Protein AF-A0AB39V9M6-F1 (afdb_monomer_lite)

Secondary structure (DSSP, 8-state):
--EEEEEEETTEEEEEEEEEEETTEEEEEEEEEPSEEEEEEEEETTT--EEEEE-SS-----SEEEEEEESSS----EEEEPTTEEEEEEEEGGGTEEEEEEEPEEEEEEEGGGGT-S--S-EEEEEGGGTT--BSTTEEEEETTEEEEEEE--SEEEEEEEEETTEEESSSSPEEEEE-TT----PPP-TTSS----B-S-TTS--BSSB--TTSTTTEEE-SSSEEEEEEEEETTS-SEEEEEEESSTT----EEEEPEEEEETTTTEEEEEEEEE-SS--SEEEEEEEEEETTEEEEE-SS-EESS-PPPEEEETTSTTS------GGGGG--EEEE-GGGT----GGG--S--TT-GGGB---TTTSTT-----S---STTPBSS--PPPTT--TTPPPHHHHHHTTS-SS-GGGG------HHHHHHTHHHHHHHT--EEEEPP-EE-SSSS--S-SEEEEE-TTTS-SB--S--TT----TT-TT--EEHHHHHGGGGGT-BHHHHHSPP-SSTTTT--TT---SSGGG-EE-HHHHHHHHHHHHHHHTT-EEEEEE--SB--TT-HHHHHHHHHGGG-TTGGGB-EEE-TT-----TTS-HHHHHHHHHHHHHH-EE-BGGG-TTSBBB-TT-HHHHHHHHHHHHHHHHTTTTS--SSGGG--S-SEEEESSGGG-S-THHHHHHHHHHHHH-TT-EEEE--SS--HHHHTTT-S-SEE--HHHHHHHIIIIITT--SS-GGG----

InterPro domains:
  IPR004185 Glycoside hydrolase, family 13, N-terminal Ig-like domain [cd02857] (210-307)
  IPR006047 Glycosyl hydrolase family 13, catalytic domain [PF00128] (340-508)
  IPR006047 Glycosyl hydrolase family 13, catalytic domain [PF00128] (546-740)
  IPR006047 Glycosyl hydrolase family 13, catalytic domain [SM00642] (339-753)
  IPR013783 Immunoglobulin-like fold [G3DSA:2.60.40.10] (100-182)
  IPR013783 Immunoglobulin-like fold [G3DSA:2.60.40.10] (200-318)
  IPR014756 Immunoglobulin E-set [SSF81296] (119-183)
  IPR014756 Immunoglobulin E-set [SSF81296] (208-334)
  IPR017853 Glycoside hydrolase superfamily [SSF51445] (316-744)
  IPR032640 AMP-activated protein kinase, glycogen-binding domain [PF16561] (119-173)

Structure (mmCIF, N/CA/C/O backbone):
data_AF-A0AB39V9M6-F1
#
_entry.id   AF-A0AB39V9M6-F1
#
loop_
_atom_site.group_PDB
_atom_site.id
_atom_site.type_symbol
_atom_site.label_atom_id
_atom_site.label_alt_id
_atom_site.label_comp_id
_atom_site.label_asym_id
_atom_site.label_entity_id
_atom_site.label_seq_id
_atom_site.pdbx_PDB_ins_code
_atom_site.Cartn_x
_atom_site.Cartn_y
_atom_site.Cartn_z
_atom_site.occupancy
_atom_site.B_iso_or_equiv
_atom_site.auth_seq_id
_atom_site.auth_comp_id
_atom_site.auth_asym_id
_atom_site.auth_atom_id
_atom_site.pdbx_PDB_model_num
ATOM 1 N N . MET A 1 1 ? 18.121 18.570 35.451 1.00 64.69 1 MET A N 1
ATOM 2 C CA . MET A 1 1 ? 18.121 18.403 33.989 1.00 64.69 1 MET A CA 1
ATOM 3 C C . MET A 1 1 ? 16.737 18.000 33.532 1.00 64.69 1 MET A C 1
ATOM 5 O O . MET A 1 1 ? 16.336 16.863 33.752 1.00 64.69 1 MET A O 1
ATOM 9 N N . GLY A 1 2 ? 15.989 18.964 33.001 1.00 87.25 2 GLY A N 1
ATOM 10 C CA . GLY A 1 2 ? 14.674 18.746 32.400 1.00 87.25 2 GLY A CA 1
ATOM 11 C C . GLY A 1 2 ? 14.788 18.672 30.880 1.00 87.25 2 GLY A C 1
ATOM 12 O O . GLY A 1 2 ? 15.606 19.371 30.277 1.00 87.25 2 GLY A O 1
ATOM 13 N N . TYR A 1 3 ? 13.990 17.803 30.269 1.00 94.00 3 TYR A N 1
ATOM 14 C CA . TYR A 1 3 ? 13.854 17.704 28.820 1.00 94.00 3 TYR A CA 1
ATOM 15 C C . TYR A 1 3 ? 12.381 17.810 28.455 1.00 94.00 3 TYR A C 1
ATOM 17 O O . TYR A 1 3 ? 11.517 17.314 29.183 1.00 94.00 3 TYR A O 1
ATOM 25 N N . LYS A 1 4 ? 12.101 18.399 27.297 1.00 95.56 4 LYS A N 1
ATOM 26 C CA . LYS A 1 4 ? 10.764 18.415 26.708 1.00 95.56 4 LYS A CA 1
ATOM 27 C C . LYS A 1 4 ? 10.751 17.703 25.372 1.00 95.56 4 LYS A C 1
ATOM 29 O O . LYS A 1 4 ? 11.744 17.723 24.651 1.00 95.56 4 LYS A O 1
ATOM 34 N N . ILE A 1 5 ? 9.611 17.112 25.049 1.00 95.69 5 ILE A N 1
ATOM 35 C CA . ILE A 1 5 ? 9.318 16.558 23.735 1.00 95.69 5 ILE A CA 1
ATOM 36 C C . ILE A 1 5 ? 8.385 17.506 22.990 1.00 95.69 5 ILE A C 1
ATOM 38 O O . ILE A 1 5 ? 7.329 17.882 23.499 1.00 95.69 5 ILE A O 1
ATOM 42 N N . ILE A 1 6 ? 8.780 17.893 21.785 1.00 95.69 6 ILE A N 1
ATOM 43 C CA . ILE A 1 6 ? 7.954 18.645 20.845 1.00 95.69 6 ILE A CA 1
ATOM 44 C C . ILE A 1 6 ? 7.470 17.646 19.801 1.00 95.69 6 ILE A C 1
ATOM 46 O O . ILE A 1 6 ? 8.264 16.920 19.208 1.00 95.69 6 ILE A O 1
ATOM 50 N N . ILE A 1 7 ? 6.159 17.569 19.621 1.00 94.69 7 ILE A N 1
ATOM 51 C CA . ILE A 1 7 ? 5.501 16.611 18.740 1.00 94.69 7 ILE A CA 1
ATOM 52 C C . ILE A 1 7 ? 4.847 17.387 17.611 1.00 94.69 7 ILE A C 1
ATOM 54 O O . ILE A 1 7 ? 4.087 18.333 17.846 1.00 94.69 7 ILE A O 1
ATOM 58 N N . TYR A 1 8 ? 5.093 16.936 16.392 1.00 90.94 8 TYR A N 1
ATOM 59 C CA . TYR A 1 8 ? 4.475 17.452 15.184 1.00 90.94 8 TYR A CA 1
ATOM 60 C C . TYR A 1 8 ? 3.667 16.342 14.532 1.00 90.94 8 TYR A C 1
ATOM 62 O O . TYR A 1 8 ? 4.090 15.189 14.525 1.00 90.94 8 TYR A O 1
ATOM 70 N N . LYS A 1 9 ? 2.502 16.693 13.994 1.00 87.50 9 LYS A N 1
ATOM 71 C CA . LYS A 1 9 ? 1.600 15.796 13.277 1.00 87.50 9 LYS A CA 1
ATOM 72 C C . LYS A 1 9 ? 1.378 16.347 11.878 1.00 87.50 9 LYS A C 1
ATOM 74 O O . LYS A 1 9 ? 0.990 17.507 11.744 1.00 87.50 9 LYS A O 1
ATOM 79 N N . ASP A 1 10 ? 1.603 15.527 10.857 1.00 77.69 10 ASP A N 1
ATOM 80 C CA . ASP A 1 10 ? 1.360 15.873 9.451 1.00 77.69 10 ASP A CA 1
ATOM 81 C C . ASP A 1 10 ? 1.975 17.246 9.076 1.00 77.69 10 ASP A C 1
ATOM 83 O O . ASP A 1 10 ? 1.316 18.125 8.515 1.00 77.69 10 ASP A O 1
ATOM 87 N N . ASN A 1 11 ? 3.243 17.454 9.458 1.00 76.38 11 ASN A N 1
ATOM 88 C CA . ASN A 1 11 ? 4.012 18.697 9.277 1.00 76.38 11 ASN A CA 1
ATOM 89 C C . ASN A 1 11 ? 3.481 19.947 9.990 1.00 76.38 11 ASN A C 1
ATOM 91 O O . ASN A 1 11 ? 3.845 21.072 9.643 1.00 76.38 11 ASN A O 1
ATOM 95 N N . LYS A 1 12 ? 2.653 19.779 11.022 1.00 83.19 12 LYS A N 1
ATOM 96 C CA . LYS A 1 12 ? 2.160 20.877 11.859 1.00 83.19 12 LYS A CA 1
ATOM 97 C C . LYS A 1 12 ? 2.491 20.622 13.317 1.00 83.19 12 LYS A C 1
ATOM 99 O O . LYS A 1 12 ? 2.444 19.486 13.779 1.00 83.19 12 LYS A O 1
ATOM 104 N N . PHE A 1 13 ? 2.799 21.688 14.053 1.00 92.44 13 PHE A N 1
ATOM 105 C CA . PHE A 1 13 ? 2.955 21.605 15.503 1.00 92.44 13 PHE A CA 1
ATOM 106 C C . PHE A 1 13 ? 1.701 20.973 16.115 1.00 92.44 13 PHE A C 1
ATOM 108 O O . PHE A 1 13 ? 0.586 21.438 15.868 1.00 92.44 13 PHE A O 1
ATOM 115 N N . TYR A 1 14 ? 1.895 19.905 16.885 1.00 92.12 14 TYR A N 1
ATOM 116 C CA . TYR A 1 14 ? 0.815 19.202 17.564 1.00 92.12 14 TYR A CA 1
ATOM 117 C C . TYR A 1 14 ? 0.787 19.583 19.045 1.00 92.12 14 TYR A C 1
ATOM 119 O O . TYR A 1 14 ? -0.238 20.070 19.521 1.00 92.12 14 TYR A O 1
ATOM 127 N N . LYS A 1 15 ? 1.903 19.401 19.767 1.00 93.81 15 LYS A N 1
ATOM 128 C CA . LYS A 1 15 ? 2.046 19.799 21.183 1.00 93.81 15 LYS A CA 1
ATOM 129 C C . LYS A 1 15 ? 3.494 19.752 21.680 1.00 93.81 15 LYS A C 1
ATOM 131 O O . LYS A 1 15 ? 4.330 19.082 21.087 1.00 93.81 15 LYS A O 1
ATOM 136 N N . GLU A 1 16 ? 3.757 20.398 22.815 1.00 94.94 16 GLU A N 1
ATOM 137 C CA . GLU A 1 16 ? 5.015 20.329 23.578 1.00 94.94 16 GLU A CA 1
ATOM 138 C C . GLU A 1 16 ? 4.721 19.821 24.996 1.00 94.94 16 GLU A C 1
ATOM 140 O O . GLU A 1 16 ? 3.782 20.296 25.636 1.00 94.94 16 GLU A O 1
ATOM 145 N N . GLU A 1 17 ? 5.502 18.857 25.485 1.00 93.44 17 GLU A N 1
ATOM 146 C CA . GLU A 1 17 ? 5.254 18.152 26.750 1.00 93.44 17 GLU A CA 1
ATOM 147 C C . GLU A 1 17 ? 6.553 17.921 27.530 1.00 93.44 17 GLU A C 1
ATOM 149 O O . GLU A 1 17 ? 7.618 17.720 26.947 1.00 93.44 17 GLU A O 1
ATOM 154 N N . ASN A 1 18 ? 6.480 17.914 28.862 1.00 91.38 18 ASN A N 1
ATOM 155 C CA . ASN A 1 18 ? 7.648 17.640 29.702 1.00 91.38 18 ASN A CA 1
ATOM 156 C C . ASN A 1 18 ? 7.922 16.132 29.767 1.00 91.38 18 ASN A C 1
ATOM 158 O O . ASN A 1 18 ? 7.021 15.347 30.077 1.00 91.38 18 ASN A O 1
ATOM 162 N N . LEU A 1 19 ? 9.176 15.731 29.553 1.00 90.00 19 LEU A N 1
ATOM 163 C CA . LEU A 1 19 ? 9.609 14.369 29.835 1.00 90.00 19 LEU A CA 1
ATOM 164 C C . LEU A 1 19 ? 9.907 14.226 31.333 1.00 90.00 19 LEU A C 1
ATOM 166 O O . LEU A 1 19 ? 10.640 15.026 31.919 1.00 90.00 19 LEU A O 1
ATOM 170 N N . LYS A 1 20 ? 9.362 13.186 31.965 1.00 87.62 20 LYS A N 1
ATOM 171 C CA . LYS A 1 20 ? 9.578 12.915 33.391 1.00 87.62 20 LYS A CA 1
ATOM 172 C C . LYS A 1 20 ? 10.806 12.037 33.594 1.00 87.62 20 LYS A C 1
ATOM 174 O O . LYS A 1 20 ? 10.963 11.037 32.904 1.00 87.62 20 LYS A O 1
ATOM 179 N N . GLN A 1 21 ? 11.648 12.371 34.567 1.00 84.88 21 GLN A N 1
ATOM 180 C CA . GLN A 1 21 ? 12.809 11.549 34.904 1.00 84.88 21 GLN A CA 1
ATOM 181 C C . GLN A 1 21 ? 12.374 10.220 35.541 1.00 84.88 21 GLN A C 1
ATOM 183 O O . GLN A 1 21 ? 11.627 10.211 36.519 1.00 84.88 21 GLN A O 1
ATOM 188 N N . ASN A 1 22 ? 12.885 9.111 35.013 1.00 78.50 22 ASN A N 1
ATOM 189 C CA . ASN A 1 22 ? 12.705 7.764 35.534 1.00 78.50 22 ASN A CA 1
ATOM 190 C C . ASN A 1 22 ? 14.074 7.062 35.575 1.00 78.50 22 ASN A C 1
ATOM 192 O O . ASN A 1 22 ? 14.558 6.526 34.583 1.00 78.50 22 ASN A O 1
ATOM 196 N N . TRP A 1 23 ? 14.729 7.082 36.738 1.00 79.25 23 TRP A N 1
ATOM 197 C CA . TRP A 1 23 ? 16.069 6.510 36.929 1.00 79.25 23 TRP A CA 1
ATOM 198 C C . TRP A 1 23 ? 17.110 7.143 35.981 1.00 79.25 23 TRP A C 1
ATOM 200 O O . TRP A 1 23 ? 17.457 8.312 36.157 1.00 79.25 23 TRP A O 1
ATOM 210 N N . GLU A 1 24 ? 17.613 6.385 35.001 1.00 82.06 24 GLU A N 1
ATOM 211 C CA . GLU A 1 24 ? 18.630 6.816 34.028 1.00 82.06 24 GLU A CA 1
ATOM 212 C C . GLU A 1 24 ? 18.033 7.382 32.726 1.00 82.06 24 GLU A C 1
ATOM 214 O O . GLU A 1 24 ? 18.783 7.845 31.862 1.00 82.06 24 GLU A O 1
ATOM 219 N N . ASN A 1 25 ? 16.706 7.344 32.558 1.00 88.44 25 ASN A N 1
ATOM 220 C CA . ASN A 1 25 ? 16.027 7.810 31.352 1.00 88.44 25 ASN A CA 1
ATOM 221 C C . ASN A 1 25 ? 14.912 8.821 31.647 1.00 88.44 25 ASN A C 1
ATOM 223 O O . ASN A 1 25 ? 14.626 9.172 32.794 1.00 88.44 25 ASN A O 1
ATOM 227 N N . PHE A 1 26 ? 14.328 9.346 30.576 1.00 92.12 26 PHE A N 1
ATOM 228 C CA . PHE A 1 26 ? 13.224 10.292 30.597 1.00 92.12 26 PHE A CA 1
ATOM 229 C C . PHE A 1 26 ? 12.048 9.694 29.839 1.00 92.12 26 PHE A C 1
ATOM 231 O O . PHE A 1 26 ? 12.235 9.173 28.743 1.00 92.12 26 PHE A O 1
ATOM 238 N N . ILE A 1 27 ? 10.846 9.764 30.404 1.00 90.25 27 ILE A N 1
ATOM 239 C CA . ILE A 1 27 ? 9.671 9.091 29.855 1.00 90.25 27 ILE A CA 1
ATOM 240 C C . ILE A 1 27 ? 8.528 10.059 29.583 1.00 90.25 27 ILE A C 1
ATOM 242 O O . ILE A 1 27 ? 8.343 11.056 30.288 1.00 90.25 27 ILE A O 1
ATOM 246 N N . TYR A 1 28 ? 7.729 9.732 28.573 1.00 89.94 28 TYR A N 1
ATOM 247 C CA . TYR A 1 28 ? 6.455 10.386 28.311 1.00 89.94 28 TYR A CA 1
ATOM 248 C C . TYR A 1 28 ? 5.397 9.362 27.917 1.00 89.94 28 TYR A C 1
ATOM 250 O O . TYR A 1 28 ? 5.570 8.557 27.003 1.00 89.94 28 TYR A O 1
ATOM 258 N N . LYS A 1 29 ? 4.276 9.391 28.637 1.00 86.56 29 LYS A N 1
ATOM 259 C CA . LYS A 1 29 ? 3.105 8.565 28.356 1.00 86.56 29 LYS A CA 1
ATOM 260 C C . LYS A 1 29 ? 2.182 9.335 27.424 1.00 86.56 29 LYS A C 1
ATOM 262 O O . LYS A 1 29 ? 1.321 10.095 27.869 1.00 86.56 29 LYS A O 1
ATOM 267 N N . TRP A 1 30 ? 2.324 9.098 26.126 1.00 87.81 30 TRP A N 1
ATOM 268 C CA . TRP A 1 30 ? 1.440 9.685 25.135 1.00 87.81 30 TRP A CA 1
ATOM 269 C C . TRP A 1 30 ? 0.207 8.821 24.880 1.00 87.81 30 TRP A C 1
ATOM 271 O O . TRP A 1 30 ? 0.258 7.769 24.251 1.00 87.81 30 TRP A O 1
ATOM 281 N N . GLY A 1 31 ? -0.924 9.279 25.398 1.00 82.94 31 GLY A N 1
ATOM 282 C CA . GLY A 1 31 ? -2.185 8.568 25.300 1.00 82.94 31 GLY A CA 1
ATOM 283 C C . GLY A 1 31 ? -3.085 8.956 24.126 1.00 82.94 31 GLY A C 1
ATOM 284 O O . GLY A 1 31 ? -3.106 10.129 23.760 1.00 82.94 31 GLY A O 1
ATOM 285 N N . ASN A 1 32 ? -3.906 8.008 23.657 1.00 73.94 32 ASN A N 1
ATOM 286 C CA . ASN A 1 32 ? -4.970 8.167 22.661 1.00 73.94 32 ASN A CA 1
ATOM 287 C C . ASN A 1 32 ? -4.474 8.894 21.409 1.00 73.94 32 ASN A C 1
ATOM 289 O O . ASN A 1 32 ? -4.985 9.948 21.027 1.00 73.94 32 ASN A O 1
ATOM 293 N N . VAL A 1 33 ? -3.409 8.352 20.827 1.00 82.88 33 VAL A N 1
ATOM 294 C CA . VAL A 1 33 ? -2.721 8.960 19.699 1.00 82.88 33 VAL A CA 1
ATOM 295 C C . VAL A 1 33 ? -3.620 8.902 18.474 1.00 82.88 33 VAL A C 1
ATOM 297 O O . VAL A 1 33 ? -4.248 7.884 18.175 1.00 82.88 33 VAL A O 1
ATOM 300 N N . GLU A 1 34 ? -3.736 10.028 17.783 1.00 79.44 34 GLU A N 1
ATOM 301 C CA . GLU A 1 34 ? -4.474 10.083 16.531 1.00 79.44 34 GLU A CA 1
ATOM 302 C C . GLU A 1 34 ? -3.704 9.329 15.441 1.00 79.44 34 GLU A C 1
ATOM 304 O O . GLU A 1 34 ? -2.486 9.180 15.494 1.00 79.44 34 GLU A O 1
ATOM 309 N N . SER A 1 35 ? -4.411 8.843 14.424 1.00 76.06 35 SER A N 1
ATOM 310 C CA . SER A 1 35 ? -3.724 8.346 13.237 1.00 76.06 35 SER A CA 1
ATOM 311 C C . SER A 1 35 ? -3.034 9.501 12.520 1.00 76.06 35 SER A C 1
ATOM 313 O O . SER A 1 35 ? -3.609 10.591 12.413 1.00 76.06 35 SER A O 1
ATOM 315 N N . GLY A 1 36 ? -1.842 9.250 11.995 1.00 76.31 36 GLY A N 1
ATOM 316 C CA . GLY A 1 36 ? -1.096 10.243 11.235 1.00 76.31 36 GLY A CA 1
ATOM 317 C C . GLY A 1 36 ? 0.385 9.918 11.147 1.00 76.31 36 GLY A C 1
ATOM 318 O O . GLY A 1 36 ? 0.840 8.853 11.577 1.00 76.31 36 GLY A O 1
ATOM 319 N N . SER A 1 37 ? 1.113 10.864 10.575 1.00 82.38 37 SER A N 1
ATOM 320 C CA . SER A 1 37 ? 2.566 10.850 10.507 1.00 82.38 37 SER A CA 1
ATOM 321 C C . SER A 1 37 ? 3.130 11.823 11.531 1.00 82.38 37 SER A C 1
ATOM 323 O O . SER A 1 37 ? 2.634 12.948 11.641 1.00 82.38 37 SER A O 1
ATOM 325 N N . TYR A 1 38 ? 4.126 11.391 12.305 1.00 87.19 38 TYR A N 1
ATOM 326 C CA . TYR A 1 38 ? 4.637 12.168 13.431 1.00 87.19 38 TYR A CA 1
ATOM 327 C C . TYR A 1 38 ? 6.149 12.279 13.416 1.00 87.19 38 TYR A C 1
ATOM 329 O O . TYR A 1 38 ? 6.840 11.269 13.338 1.00 87.19 38 TYR A O 1
ATOM 337 N N . PHE A 1 39 ? 6.666 13.485 13.618 1.00 89.88 39 PHE A N 1
ATOM 338 C CA . PHE A 1 39 ? 8.069 13.682 13.962 1.00 89.88 39 PHE A CA 1
ATOM 339 C C . PHE A 1 39 ? 8.199 14.367 15.316 1.00 89.88 39 PHE A C 1
ATOM 341 O O . PHE A 1 39 ? 7.261 14.987 15.830 1.00 89.88 39 PHE A O 1
ATOM 348 N N . PHE A 1 40 ? 9.373 14.203 15.910 1.00 93.62 40 PHE A N 1
ATOM 349 C CA . PHE A 1 40 ? 9.629 14.554 17.295 1.00 93.62 40 PHE A CA 1
ATOM 350 C C . PHE A 1 40 ? 10.910 15.369 17.381 1.00 93.62 40 PHE A C 1
ATOM 352 O O . PHE A 1 40 ? 11.886 15.076 16.694 1.00 93.62 40 PHE A O 1
ATOM 359 N N . GLU A 1 41 ? 10.922 16.352 18.266 1.00 95.31 41 GLU A N 1
ATOM 360 C CA . GLU A 1 41 ? 12.135 17.048 18.678 1.00 95.31 41 GLU A CA 1
ATOM 361 C C . GLU A 1 41 ? 12.263 16.967 20.196 1.00 95.31 41 GLU A C 1
ATOM 363 O O . GLU A 1 41 ? 11.270 16.900 20.925 1.00 95.31 41 GLU A O 1
ATOM 368 N N . ILE A 1 42 ? 13.498 16.977 20.679 1.00 96.12 42 ILE A N 1
ATOM 369 C CA . ILE A 1 42 ? 13.827 17.003 22.095 1.00 96.12 42 ILE A CA 1
ATOM 370 C C . ILE A 1 42 ? 14.462 18.347 22.408 1.00 96.12 42 ILE A C 1
ATOM 372 O O . ILE A 1 42 ? 15.492 18.707 21.845 1.00 96.12 42 ILE A O 1
ATOM 376 N N . LYS A 1 43 ? 13.856 19.084 23.333 1.00 94.56 43 LYS A N 1
ATOM 377 C CA . LYS A 1 43 ? 14.367 20.361 23.820 1.00 94.56 43 LYS A CA 1
ATOM 378 C C . LYS A 1 43 ? 15.031 20.170 25.176 1.00 94.56 43 LYS A C 1
ATOM 380 O O . LYS A 1 43 ? 14.395 19.696 26.120 1.00 94.56 43 LYS A O 1
ATOM 385 N N . ASN A 1 44 ? 16.295 20.563 25.282 1.00 92.75 44 ASN A N 1
ATOM 386 C CA . ASN A 1 44 ? 16.999 20.650 26.556 1.00 92.75 44 ASN A CA 1
ATOM 387 C C . ASN A 1 44 ? 16.636 21.978 27.239 1.00 92.75 44 ASN A C 1
ATOM 389 O O . ASN A 1 44 ? 16.851 23.050 26.675 1.00 92.75 44 ASN A O 1
ATOM 393 N N . GLU A 1 45 ? 16.069 21.923 28.446 1.00 90.75 45 GLU A N 1
ATOM 394 C CA . GLU A 1 45 ? 15.607 23.135 29.137 1.00 90.75 45 GLU A CA 1
ATOM 395 C C . GLU A 1 45 ? 16.745 24.011 29.679 1.00 90.75 45 GLU A C 1
ATOM 397 O O . GLU A 1 45 ? 16.550 25.210 29.861 1.00 90.75 45 GLU A O 1
ATOM 402 N N . GLU A 1 46 ? 17.927 23.442 29.921 1.00 86.25 46 GLU A N 1
ATOM 403 C CA . GLU A 1 46 ? 19.077 24.177 30.460 1.00 86.25 46 GLU A CA 1
ATOM 404 C C . GLU A 1 46 ? 19.850 24.907 29.354 1.00 86.25 46 GLU A C 1
ATOM 406 O O . GLU A 1 46 ? 20.197 26.075 29.517 1.00 86.25 46 GLU A O 1
ATOM 411 N N . SER A 1 47 ? 20.106 24.242 28.221 1.00 87.81 47 SER A N 1
ATOM 412 C CA . SER A 1 47 ? 20.838 24.848 27.097 1.00 87.81 47 SER A CA 1
ATOM 413 C C . SER A 1 47 ? 19.938 25.577 26.098 1.00 87.81 47 SER A C 1
ATOM 415 O O . SER A 1 47 ? 20.426 26.389 25.315 1.00 87.81 47 SER A O 1
ATOM 417 N N . GLY A 1 48 ? 18.636 25.273 26.084 1.00 86.00 48 GLY A N 1
ATOM 418 C CA . GLY A 1 48 ? 17.703 25.734 25.057 1.00 86.00 48 GLY A CA 1
ATOM 419 C C . GLY A 1 48 ? 17.875 25.047 23.697 1.00 86.00 48 GLY A C 1
ATOM 420 O O . GLY A 1 48 ? 17.137 25.381 22.771 1.00 86.00 48 GLY A O 1
ATOM 421 N N . ALA A 1 49 ? 18.812 24.099 23.569 1.00 89.38 49 ALA A N 1
ATOM 422 C CA . ALA A 1 49 ? 19.052 23.363 22.332 1.00 89.38 49 ALA A CA 1
ATOM 423 C C . ALA A 1 49 ? 17.841 22.490 21.971 1.00 89.38 49 ALA A C 1
ATOM 425 O O . ALA A 1 49 ? 17.248 21.847 22.843 1.00 89.38 49 ALA A O 1
ATOM 426 N N . ILE A 1 50 ? 17.492 22.476 20.684 1.00 91.94 50 ILE A N 1
ATOM 427 C CA . ILE A 1 50 ? 16.455 21.620 20.108 1.00 91.94 50 ILE A CA 1
ATOM 428 C C . ILE A 1 50 ? 17.156 20.613 19.205 1.00 91.94 50 ILE A C 1
ATOM 430 O O . ILE A 1 50 ? 17.918 20.994 18.321 1.00 91.94 50 ILE A O 1
ATOM 434 N N . SER A 1 51 ? 16.903 19.336 19.450 1.00 93.56 51 SER A N 1
ATOM 435 C CA . SER A 1 51 ? 17.471 18.226 18.695 1.00 93.56 51 SER A CA 1
ATOM 436 C C . SER A 1 51 ? 16.359 17.460 17.993 1.00 93.56 51 SER A C 1
ATOM 438 O O . SER A 1 51 ? 15.366 17.097 18.625 1.00 93.56 51 SER A O 1
ATOM 440 N N . GLY A 1 52 ? 16.517 17.178 16.705 1.00 92.56 52 GLY A N 1
ATOM 441 C CA . GLY A 1 52 ? 15.576 16.364 15.948 1.00 92.56 52 GLY A CA 1
ATOM 442 C C . GLY A 1 52 ? 15.701 14.879 16.287 1.00 92.56 52 GLY A C 1
ATOM 443 O O . GLY A 1 52 ? 16.804 14.354 16.453 1.00 92.56 52 GLY A O 1
ATOM 444 N N . VAL A 1 53 ? 14.569 14.176 16.372 1.00 91.44 53 VAL A N 1
ATOM 445 C CA . VAL A 1 53 ? 14.538 12.707 16.369 1.00 91.44 53 VAL A CA 1
ATOM 446 C C . VAL A 1 53 ? 14.627 12.232 14.923 1.00 91.44 53 VAL A C 1
ATOM 448 O O . VAL A 1 53 ? 13.745 12.511 14.112 1.00 91.44 53 VAL A O 1
ATOM 451 N N . THR A 1 54 ? 15.692 11.512 14.595 1.00 86.69 54 THR A N 1
ATOM 452 C CA . THR A 1 54 ? 16.059 11.152 13.224 1.00 86.69 54 THR A CA 1
ATOM 453 C C . THR A 1 54 ? 16.557 9.707 13.134 1.00 86.69 54 THR A C 1
ATOM 455 O O . THR A 1 54 ? 16.898 9.073 14.135 1.00 86.69 54 THR A O 1
ATOM 458 N N . TYR A 1 55 ? 16.556 9.153 11.926 1.00 82.19 55 TYR A N 1
ATOM 459 C CA . TYR A 1 55 ? 16.894 7.755 11.643 1.00 82.19 55 TYR A CA 1
ATOM 460 C C . TYR A 1 55 ? 17.268 7.576 10.163 1.00 82.19 55 TYR A C 1
ATOM 462 O O . TYR A 1 55 ? 16.989 8.446 9.338 1.00 82.19 55 TYR A O 1
ATOM 470 N N . SER A 1 56 ? 17.924 6.470 9.808 1.00 71.25 56 SER A N 1
ATOM 471 C CA . SER A 1 56 ? 18.432 6.229 8.445 1.00 71.25 56 SER A CA 1
ATOM 472 C C . SER A 1 56 ? 17.448 5.523 7.505 1.00 71.25 56 SER A C 1
ATOM 474 O O . SER A 1 56 ? 17.649 5.551 6.296 1.00 71.25 56 SER A O 1
ATOM 476 N N . HIS A 1 57 ? 16.388 4.912 8.036 1.00 66.75 57 HIS A N 1
ATOM 477 C CA . HIS A 1 57 ? 15.440 4.114 7.261 1.00 66.75 57 HIS A CA 1
ATOM 478 C C . HIS A 1 57 ? 14.017 4.239 7.797 1.00 66.75 57 HIS A C 1
ATOM 480 O O . HIS A 1 57 ? 13.802 4.256 9.009 1.00 66.75 57 HIS A O 1
ATOM 486 N N . THR A 1 58 ? 13.029 4.263 6.915 1.00 61.94 58 THR A N 1
ATOM 487 C CA . THR A 1 58 ? 11.633 4.216 7.334 1.00 61.94 58 THR A CA 1
ATOM 488 C C . THR A 1 58 ? 11.249 2.772 7.633 1.00 61.94 58 THR A C 1
ATOM 490 O O . THR A 1 58 ? 11.330 1.893 6.777 1.00 61.94 58 THR A O 1
ATOM 493 N N . ALA A 1 59 ? 10.835 2.519 8.872 1.00 57.72 59 ALA A N 1
ATOM 494 C CA . ALA A 1 59 ? 10.199 1.275 9.276 1.00 57.72 59 ALA A CA 1
ATOM 495 C C . ALA A 1 59 ? 8.811 1.611 9.826 1.00 57.72 59 ALA A C 1
ATOM 497 O O . ALA A 1 59 ? 8.682 2.552 10.617 1.00 57.72 59 ALA A O 1
ATOM 498 N N . PRO A 1 60 ? 7.767 0.854 9.453 1.00 61.31 60 PRO A N 1
ATOM 499 C CA . PRO A 1 60 ? 6.450 1.097 10.000 1.00 61.31 60 PRO A CA 1
ATOM 500 C C . PRO A 1 60 ? 6.513 0.825 11.498 1.00 61.31 60 PRO A C 1
ATOM 502 O O . PRO A 1 60 ? 7.045 -0.204 11.929 1.00 61.31 60 PRO A O 1
ATOM 505 N N . PHE A 1 61 ? 5.983 1.740 12.310 1.00 64.69 61 PHE A N 1
ATOM 506 C CA . PHE A 1 61 ? 6.001 1.573 13.756 1.00 64.69 61 PHE A CA 1
ATOM 507 C C . PHE A 1 61 ? 5.197 0.317 14.131 1.00 64.69 61 PHE A C 1
ATOM 509 O O . PHE A 1 61 ? 3.973 0.355 14.193 1.00 64.69 61 PHE A O 1
ATOM 516 N N . ALA A 1 62 ? 5.852 -0.828 14.327 1.00 64.88 62 ALA A N 1
ATOM 517 C CA . ALA A 1 62 ? 5.155 -2.096 14.543 1.00 64.88 62 ALA A CA 1
ATOM 518 C C . ALA A 1 62 ? 4.738 -2.247 16.011 1.00 64.88 62 ALA A C 1
ATOM 520 O O . ALA A 1 62 ? 3.556 -2.178 16.340 1.00 64.88 62 ALA A O 1
ATOM 521 N N . LYS A 1 63 ? 5.721 -2.400 16.904 1.00 73.56 63 LYS A N 1
ATOM 522 C CA . LYS A 1 63 ? 5.514 -2.493 18.360 1.00 73.56 63 LYS A CA 1
ATOM 523 C C . LYS A 1 63 ? 6.485 -1.615 19.133 1.00 73.56 63 LYS A C 1
ATOM 525 O O . LYS A 1 63 ? 6.076 -0.923 20.054 1.00 73.56 63 LYS A O 1
ATOM 530 N N . ARG A 1 64 ? 7.759 -1.641 18.754 1.00 81.94 64 ARG A N 1
ATOM 531 C CA . ARG A 1 64 ? 8.814 -0.792 19.300 1.00 81.94 64 ARG A CA 1
ATOM 532 C C . ARG A 1 64 ? 9.571 -0.171 18.137 1.00 81.94 64 ARG A C 1
ATOM 534 O O . ARG A 1 64 ? 9.777 -0.842 17.130 1.00 81.94 64 ARG A O 1
ATOM 541 N N . PHE A 1 65 ? 9.936 1.089 18.280 1.00 84.31 65 PHE A N 1
ATOM 542 C CA . PHE A 1 65 ? 10.737 1.834 17.323 1.00 84.31 65 PHE A CA 1
ATOM 543 C C . PHE A 1 65 ? 11.832 2.567 18.082 1.00 84.31 65 PHE A C 1
ATOM 545 O O . PHE A 1 65 ? 11.575 3.096 19.163 1.00 84.31 65 PHE A O 1
ATOM 552 N N . GLU A 1 66 ? 13.037 2.573 17.530 1.00 87.06 66 GLU A N 1
ATOM 553 C CA . GLU A 1 66 ? 14.196 3.245 18.106 1.00 87.06 66 GLU A CA 1
ATOM 554 C C . GLU A 1 66 ? 14.794 4.189 17.065 1.00 87.06 66 GLU A C 1
ATOM 556 O O . GLU A 1 66 ? 14.875 3.859 15.885 1.00 87.06 66 GLU A O 1
ATOM 561 N N . ALA A 1 67 ? 15.195 5.370 17.520 1.00 89.69 67 ALA A N 1
ATOM 562 C CA . ALA A 1 67 ? 15.779 6.433 16.720 1.00 89.69 67 ALA A CA 1
ATOM 563 C C . ALA A 1 67 ? 16.876 7.157 17.506 1.00 89.69 67 ALA A C 1
ATOM 565 O O . ALA A 1 67 ? 17.070 6.937 18.708 1.00 89.69 67 ALA A O 1
ATOM 566 N N . VAL A 1 68 ? 17.589 8.034 16.807 1.00 90.69 68 VAL A N 1
ATOM 567 C CA . VAL A 1 68 ? 18.669 8.848 17.362 1.00 90.69 68 VAL A CA 1
ATOM 568 C C . VAL A 1 68 ? 18.196 10.290 17.511 1.00 90.69 68 VAL A C 1
ATOM 570 O O . VAL A 1 68 ? 17.403 10.782 16.713 1.00 90.69 68 VAL A O 1
ATOM 573 N N . VAL A 1 69 ? 18.680 10.967 18.546 1.00 91.94 69 VAL A N 1
ATOM 574 C CA . VAL A 1 69 ? 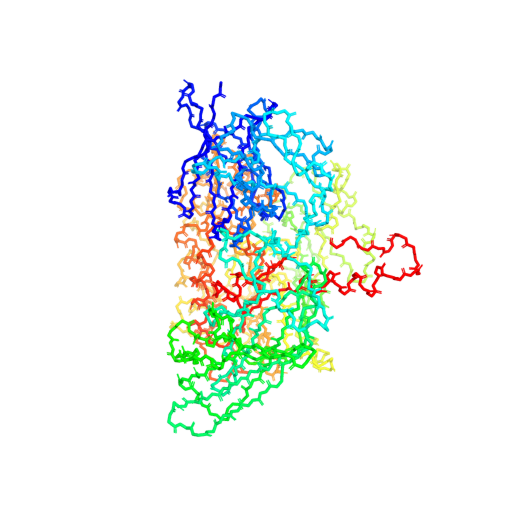18.450 12.395 18.781 1.00 91.94 69 VAL A CA 1
ATOM 575 C C . VAL A 1 69 ? 19.700 13.176 18.382 1.00 91.94 69 VAL A C 1
ATOM 577 O O . VAL A 1 69 ? 20.765 12.960 18.965 1.00 91.94 69 VAL A O 1
ATOM 580 N N . ASP A 1 70 ? 19.579 14.074 17.403 1.00 87.06 70 ASP A N 1
ATOM 581 C CA . ASP A 1 70 ? 20.702 14.855 16.869 1.00 87.06 70 ASP A CA 1
ATOM 582 C C . ASP A 1 70 ? 20.347 16.344 16.721 1.00 87.06 70 ASP A C 1
ATOM 584 O O . ASP A 1 70 ? 19.237 16.698 16.340 1.00 87.06 70 ASP A O 1
ATOM 588 N N . GLU A 1 71 ? 21.287 17.229 17.045 1.00 84.62 71 GLU A N 1
ATOM 589 C CA . GLU A 1 71 ? 21.123 18.689 16.950 1.00 84.62 71 GLU A CA 1
ATOM 590 C C . GLU A 1 71 ? 21.327 19.219 15.525 1.00 84.62 71 GLU A C 1
ATOM 592 O O . GLU A 1 71 ? 20.835 20.296 15.198 1.00 84.62 71 GLU A O 1
ATOM 597 N N . ASN A 1 72 ? 22.034 18.475 14.671 1.00 79.94 72 ASN A N 1
ATOM 598 C CA . ASN A 1 72 ? 22.409 18.917 13.325 1.00 79.94 72 ASN A CA 1
ATOM 599 C C . ASN A 1 72 ? 21.525 18.325 12.224 1.00 79.94 72 ASN A C 1
ATOM 601 O O . ASN A 1 72 ? 21.643 18.722 11.066 1.00 79.94 72 ASN A O 1
ATOM 605 N N . LEU A 1 73 ? 20.667 17.360 12.559 1.00 76.44 73 LEU A N 1
ATOM 606 C CA . LEU A 1 73 ? 19.809 16.683 11.594 1.00 76.44 73 LEU A CA 1
ATOM 607 C C . LEU A 1 73 ? 18.343 17.059 11.827 1.00 76.44 73 LEU A C 1
ATOM 609 O O . LEU A 1 73 ? 17.888 17.066 12.974 1.00 76.44 73 LEU A O 1
ATOM 613 N N . PRO A 1 74 ? 17.577 17.326 10.755 1.00 78.31 74 PRO A N 1
ATOM 614 C CA . PRO A 1 74 ? 16.156 17.590 10.890 1.00 78.31 74 PRO A CA 1
ATOM 615 C C . PRO A 1 74 ? 15.427 16.353 11.446 1.00 78.31 74 PRO A C 1
ATOM 617 O O . PRO A 1 74 ? 15.820 15.210 11.154 1.00 78.31 74 PRO A O 1
ATOM 620 N N . PRO A 1 75 ? 14.359 16.559 12.238 1.00 85.44 75 PRO A N 1
ATOM 621 C CA . PRO A 1 75 ? 13.526 15.465 12.709 1.00 85.44 75 PRO A CA 1
ATOM 622 C C . PRO A 1 75 ? 12.841 14.763 11.528 1.00 85.44 75 PRO A C 1
ATOM 624 O O . PRO A 1 75 ? 12.492 15.398 10.531 1.00 85.44 75 PRO A O 1
ATOM 627 N N . LYS A 1 76 ? 12.648 13.446 11.632 1.00 81.12 76 LYS A N 1
ATOM 628 C CA . LYS A 1 76 ? 12.038 12.619 10.579 1.00 81.12 76 LYS A CA 1
ATOM 629 C C . LYS A 1 76 ? 10.692 12.043 11.012 1.00 81.12 76 LYS A C 1
ATOM 631 O O . LYS A 1 76 ? 10.470 11.759 12.191 1.00 81.12 76 LYS A O 1
ATOM 636 N N . SER A 1 77 ? 9.801 11.889 10.037 1.00 79.75 77 SER A N 1
ATOM 637 C CA . SER A 1 77 ? 8.405 11.499 10.237 1.00 79.75 77 SER A CA 1
ATOM 638 C C . SER A 1 77 ? 8.233 9.993 10.376 1.00 79.75 77 SER A C 1
ATOM 640 O O . SER A 1 77 ? 8.246 9.259 9.396 1.00 79.75 77 SER A O 1
ATOM 642 N N . ILE A 1 78 ? 7.975 9.532 11.590 1.00 82.62 78 ILE A N 1
ATOM 643 C CA . ILE A 1 78 ? 7.637 8.148 11.895 1.00 82.62 78 ILE A CA 1
ATOM 644 C C . ILE A 1 78 ? 6.172 7.896 11.499 1.00 82.62 78 ILE A C 1
ATOM 646 O O . ILE A 1 78 ? 5.264 8.662 11.841 1.00 82.62 78 ILE A O 1
ATOM 650 N N . THR A 1 79 ? 5.928 6.786 10.807 1.00 74.94 79 THR A N 1
ATOM 651 C CA . THR A 1 79 ? 4.616 6.396 10.271 1.00 74.94 79 THR A CA 1
ATOM 652 C C . THR A 1 79 ? 4.034 5.172 10.963 1.00 74.94 79 THR A C 1
ATOM 654 O O . THR A 1 79 ? 4.660 4.528 11.807 1.00 74.94 79 THR A O 1
ATOM 657 N N . GLY A 1 80 ? 2.787 4.837 10.622 1.00 71.12 80 GLY A N 1
ATOM 658 C CA . GLY A 1 80 ? 2.100 3.675 11.181 1.00 71.12 80 GLY A CA 1
ATOM 659 C C . GLY A 1 80 ? 1.468 3.930 12.550 1.00 71.12 80 GLY A C 1
ATOM 660 O O . GLY A 1 80 ? 1.140 2.976 13.257 1.00 71.12 80 GLY A O 1
ATOM 661 N N . PHE A 1 81 ? 1.270 5.190 12.945 1.00 76.75 81 PHE A N 1
ATOM 662 C CA . PHE A 1 81 ? 0.468 5.532 14.117 1.00 76.75 81 PHE A CA 1
ATOM 663 C C . PHE A 1 81 ? -1.002 5.296 1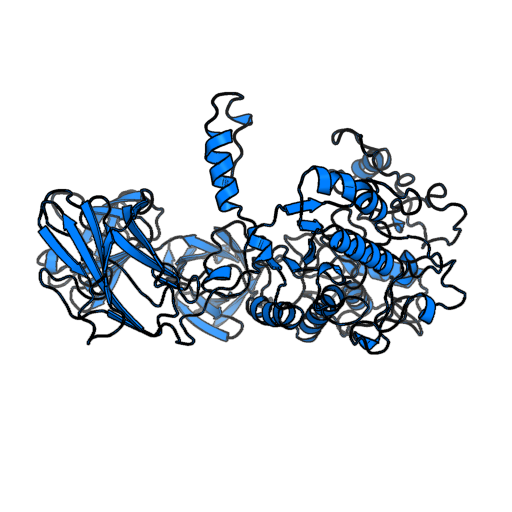3.781 1.00 76.75 81 PHE A C 1
ATOM 665 O O . PHE A 1 81 ? -1.559 5.902 12.866 1.00 76.75 81 PHE A O 1
ATOM 672 N N . GLN A 1 82 ? -1.618 4.369 14.504 1.00 69.25 82 GLN A N 1
ATOM 673 C CA . GLN A 1 82 ? -3.020 4.011 14.344 1.00 69.25 82 GLN A CA 1
ATOM 674 C C . GLN A 1 82 ? -3.853 4.782 15.361 1.00 69.25 82 GLN A C 1
ATOM 676 O O . GLN A 1 82 ? -3.409 5.033 16.478 1.00 69.25 82 GLN A O 1
ATOM 681 N N . LYS A 1 83 ? -5.074 5.158 14.988 1.00 69.12 83 LYS A N 1
ATOM 682 C CA . LYS A 1 83 ? -5.959 5.913 15.876 1.00 69.12 83 LYS A CA 1
ATOM 683 C C . LYS A 1 83 ? -6.256 5.114 17.148 1.00 69.12 83 LYS A C 1
ATOM 685 O O . LYS A 1 83 ? -6.677 3.964 17.072 1.00 69.12 83 LYS A O 1
ATOM 690 N N . GLY A 1 84 ? -6.105 5.757 18.302 1.00 65.69 84 GLY A N 1
ATOM 691 C CA . GLY A 1 84 ? -6.446 5.183 19.603 1.00 65.69 84 GLY A CA 1
ATOM 692 C C . GLY A 1 84 ? -5.363 4.293 20.213 1.00 65.69 84 GLY A C 1
ATOM 693 O O . GLY A 1 84 ? -5.625 3.658 21.233 1.00 65.69 84 GLY A O 1
ATOM 694 N N . ILE A 1 85 ? -4.158 4.244 19.631 1.00 72.75 85 ILE A N 1
ATOM 695 C CA . ILE A 1 85 ? -3.012 3.595 20.284 1.00 72.75 85 ILE A CA 1
ATOM 696 C C . ILE A 1 85 ? -2.479 4.480 21.411 1.00 72.75 85 ILE A C 1
ATOM 698 O O . ILE A 1 85 ? -2.543 5.706 21.326 1.00 72.75 85 ILE A O 1
ATOM 702 N N . ASP A 1 86 ? -1.913 3.871 22.449 1.00 82.44 86 ASP A N 1
ATOM 703 C CA . ASP A 1 86 ? -1.082 4.591 23.404 1.00 82.44 86 ASP A CA 1
ATOM 704 C C . ASP A 1 86 ? 0.401 4.302 23.125 1.00 82.44 86 ASP A C 1
ATOM 706 O O . ASP A 1 86 ? 0.779 3.274 22.546 1.00 82.44 86 ASP A O 1
ATOM 710 N N . ILE A 1 87 ? 1.253 5.266 23.456 1.00 87.25 87 ILE A N 1
ATOM 711 C CA . ILE A 1 87 ? 2.669 5.237 23.109 1.00 87.25 87 ILE A CA 1
ATOM 712 C C . ILE A 1 87 ? 3.486 5.615 24.323 1.00 87.25 87 ILE A C 1
ATOM 714 O O . ILE A 1 87 ? 3.387 6.721 24.860 1.00 87.25 87 ILE A O 1
ATOM 718 N N . TYR A 1 88 ? 4.314 4.669 24.740 1.00 88.81 88 TYR A N 1
ATOM 719 C CA . TYR A 1 88 ? 5.321 4.886 25.755 1.00 88.81 88 TYR A CA 1
ATOM 720 C C . TYR A 1 88 ? 6.589 5.402 25.089 1.00 88.81 88 TYR A C 1
ATOM 722 O O . TYR A 1 88 ? 7.178 4.710 24.258 1.00 88.81 88 TYR A O 1
ATOM 730 N N . VAL A 1 89 ? 6.960 6.634 25.417 1.00 92.50 89 VAL A N 1
ATOM 731 C CA . VAL A 1 89 ? 8.162 7.290 24.913 1.00 92.50 89 VAL A CA 1
ATOM 732 C C . VAL A 1 89 ? 9.257 7.186 25.959 1.00 92.50 89 VAL A C 1
ATOM 734 O O . VAL A 1 89 ? 9.017 7.514 27.121 1.00 92.50 89 VAL A O 1
ATOM 737 N N . GLU A 1 90 ? 10.455 6.801 25.537 1.00 93.31 90 GLU A N 1
ATOM 738 C CA . GLU A 1 90 ? 11.658 6.834 26.367 1.00 93.31 90 GLU A CA 1
ATOM 739 C C . GLU A 1 90 ? 12.771 7.591 25.644 1.00 93.31 90 GLU A C 1
ATOM 741 O O . GLU A 1 90 ? 13.031 7.359 24.464 1.00 93.31 90 GLU A O 1
ATOM 746 N N . TYR A 1 91 ? 13.465 8.459 26.369 1.00 94.88 91 TYR A N 1
ATOM 747 C CA . TYR A 1 91 ? 14.645 9.172 25.910 1.00 94.88 91 TYR A CA 1
ATOM 748 C C . TYR A 1 91 ? 15.809 8.924 26.871 1.00 94.88 91 TYR A C 1
ATOM 750 O O . TYR A 1 91 ? 15.690 9.115 28.082 1.00 94.88 91 TYR A O 1
ATOM 758 N N . PHE A 1 92 ? 16.944 8.504 26.320 1.00 93.75 92 PHE A N 1
ATOM 759 C CA . PHE A 1 92 ? 18.185 8.231 27.038 1.00 93.75 92 PHE A CA 1
ATOM 760 C C . PHE A 1 92 ? 19.250 9.255 26.610 1.00 93.75 92 PHE A C 1
ATOM 762 O O . PHE A 1 92 ? 19.971 8.999 25.639 1.00 93.75 92 PHE A O 1
ATOM 769 N N . PRO A 1 93 ? 19.401 10.393 27.320 1.00 90.88 93 PRO A N 1
ATOM 770 C CA . PRO A 1 93 ? 20.303 11.468 26.903 1.00 90.88 93 PRO A CA 1
ATOM 771 C C . PRO A 1 93 ? 21.759 11.024 26.743 1.00 90.88 93 PRO A C 1
ATOM 773 O O . PRO A 1 93 ? 22.423 11.405 25.786 1.00 90.88 93 PRO A O 1
ATOM 776 N N . SER A 1 94 ? 22.249 10.158 27.639 1.00 88.94 94 SER A N 1
ATOM 777 C CA . SER A 1 94 ? 23.631 9.653 27.615 1.00 88.94 94 SER A CA 1
ATOM 778 C C . SER A 1 94 ? 23.958 8.818 26.375 1.00 88.94 94 SER A C 1
ATOM 780 O O . SER A 1 94 ? 25.118 8.742 25.979 1.00 88.94 94 SER A O 1
ATOM 782 N N . LYS A 1 95 ? 22.943 8.203 25.758 1.00 90.38 95 LYS A N 1
ATOM 783 C CA . LYS A 1 95 ? 23.076 7.368 24.557 1.00 90.38 95 LYS A CA 1
ATOM 784 C C . LYS A 1 95 ? 22.543 8.053 23.298 1.00 90.38 95 LYS A C 1
ATOM 786 O O . LYS A 1 95 ? 22.676 7.485 22.222 1.00 90.38 95 LYS A O 1
ATOM 791 N N . LYS A 1 96 ? 21.911 9.228 23.433 1.00 92.50 96 LYS A N 1
ATOM 792 C CA . LYS A 1 96 ? 21.122 9.894 22.383 1.00 92.50 96 LYS A CA 1
ATOM 793 C C . LYS A 1 96 ? 20.049 8.989 21.753 1.00 92.50 96 LYS A C 1
ATOM 795 O O . LYS A 1 96 ? 19.710 9.155 20.587 1.00 92.50 96 LYS A O 1
ATOM 800 N N . ILE A 1 97 ? 19.517 8.031 22.517 1.00 93.50 97 ILE A N 1
ATOM 801 C CA . ILE A 1 97 ? 18.502 7.082 22.035 1.00 93.50 97 ILE A CA 1
ATOM 802 C C . ILE A 1 97 ? 17.116 7.603 22.391 1.00 93.50 97 ILE A C 1
ATOM 804 O O . ILE A 1 97 ? 16.847 7.918 23.552 1.00 93.50 97 ILE A O 1
ATOM 808 N N . PHE A 1 98 ? 16.234 7.627 21.401 1.00 93.06 98 PHE A N 1
ATOM 809 C CA . PHE A 1 98 ? 14.804 7.855 21.549 1.00 93.06 98 PHE A CA 1
ATOM 810 C C . PHE A 1 98 ? 14.059 6.585 21.154 1.00 93.06 98 PHE A C 1
ATOM 812 O O . PHE A 1 98 ? 14.375 5.973 20.136 1.00 93.06 98 PHE A O 1
ATOM 819 N N . SER A 1 99 ? 13.071 6.172 21.938 1.00 91.75 99 SER A N 1
ATOM 820 C CA . SER A 1 99 ? 12.266 5.001 21.613 1.00 91.75 99 SER A CA 1
ATOM 821 C C . SER A 1 99 ? 10.785 5.237 21.846 1.00 91.75 99 SER A C 1
ATOM 823 O O . SER A 1 99 ? 10.383 5.950 22.765 1.00 91.75 99 SER A O 1
ATOM 825 N N . LEU A 1 100 ? 9.984 4.609 20.994 1.00 90.25 100 LEU A N 1
ATOM 826 C CA . LEU A 1 100 ? 8.535 4.562 21.077 1.00 90.25 100 LEU A CA 1
ATOM 827 C C . LEU A 1 100 ? 8.122 3.106 21.245 1.00 90.25 100 LEU A C 1
ATOM 829 O O . LEU A 1 100 ? 8.596 2.239 20.513 1.00 90.25 100 LEU A O 1
ATOM 833 N N . THR A 1 101 ? 7.201 2.830 22.159 1.00 86.50 101 THR A N 1
ATOM 834 C CA . THR A 1 101 ? 6.585 1.510 22.308 1.00 86.50 101 THR A CA 1
ATOM 835 C C . THR A 1 101 ? 5.069 1.638 22.237 1.00 86.50 101 THR A C 1
ATOM 837 O O . THR A 1 101 ? 4.463 2.302 23.078 1.00 86.50 101 THR A O 1
ATOM 840 N N . LYS A 1 102 ? 4.452 0.990 21.239 1.00 80.06 102 LYS A N 1
ATOM 841 C CA . LYS A 1 102 ? 3.000 0.823 21.163 1.00 80.06 102 LYS A CA 1
ATOM 842 C C . LYS A 1 102 ? 2.565 -0.105 22.275 1.00 80.06 102 LYS A C 1
ATOM 844 O O . LYS A 1 102 ? 2.957 -1.274 22.321 1.00 80.06 102 LYS A O 1
ATOM 849 N N . MET A 1 103 ? 1.718 0.409 23.143 1.00 73.62 103 MET A N 1
ATOM 850 C CA . MET A 1 103 ? 1.048 -0.385 24.157 1.00 73.62 103 MET A CA 1
ATOM 851 C C . MET A 1 103 ? -0.236 0.312 24.558 1.00 73.62 103 MET A C 1
ATOM 853 O O . MET A 1 103 ? -0.450 1.458 24.200 1.00 73.62 103 MET A O 1
ATOM 857 N N . LYS A 1 104 ? -1.113 -0.363 25.285 1.00 69.75 104 LYS A N 1
ATOM 858 C CA . LYS A 1 104 ? -2.322 0.271 25.792 1.00 69.75 104 LYS A CA 1
ATOM 859 C C . LYS A 1 104 ? -2.060 0.811 27.191 1.00 69.75 104 LYS A C 1
ATOM 861 O O . LYS A 1 104 ? -1.449 0.137 28.019 1.00 69.75 104 LYS A O 1
ATOM 866 N N . PHE A 1 105 ? -2.484 2.041 27.440 1.00 75.31 105 PHE A N 1
ATOM 867 C CA . PHE A 1 105 ? -2.458 2.662 28.752 1.00 75.31 105 PHE A CA 1
ATOM 868 C C . PHE A 1 105 ? -3.817 2.518 29.408 1.00 75.31 105 PHE A C 1
ATOM 870 O O . PHE A 1 105 ? -4.848 2.950 28.886 1.00 75.31 105 PHE A O 1
ATOM 877 N N . TYR A 1 106 ? -3.808 1.978 30.611 1.00 70.56 106 TYR A N 1
ATOM 878 C CA . TYR A 1 106 ? -5.005 1.767 31.401 1.00 70.56 106 TYR A CA 1
ATOM 879 C C . TYR A 1 106 ? -5.164 2.920 32.360 1.00 70.56 106 TYR A C 1
ATOM 881 O O . TYR A 1 106 ? -4.249 3.265 33.106 1.00 70.56 106 TYR A O 1
ATOM 889 N N . ARG A 1 107 ? -6.320 3.564 32.275 1.00 72.25 107 ARG A N 1
ATOM 890 C CA . ARG A 1 107 ? -6.614 4.792 32.999 1.00 72.25 107 ARG A CA 1
ATOM 891 C C . ARG A 1 107 ? -7.663 4.470 34.048 1.00 72.25 107 ARG A C 1
ATOM 893 O O . ARG A 1 107 ? -8.716 3.961 33.689 1.00 72.25 107 ARG A O 1
ATOM 900 N N . MET A 1 108 ? -7.368 4.753 35.309 1.00 73.56 108 MET A N 1
ATOM 901 C CA . MET A 1 108 ? -8.283 4.544 36.432 1.00 73.56 108 MET A CA 1
ATOM 902 C C . MET A 1 108 ? -8.403 5.847 37.207 1.00 73.56 108 MET A C 1
ATOM 904 O O . MET A 1 108 ? -7.384 6.477 37.476 1.00 73.56 108 MET A O 1
ATOM 908 N N . ASN A 1 109 ? -9.594 6.244 37.621 1.00 72.81 109 ASN A N 1
ATOM 909 C CA . ASN A 1 109 ? -9.742 7.284 38.624 1.00 72.81 109 ASN A CA 1
ATOM 910 C C . ASN A 1 109 ? -9.692 6.665 40.026 1.00 72.81 109 ASN A C 1
ATOM 912 O O . ASN A 1 109 ? -10.187 5.566 40.287 1.00 72.81 109 ASN A O 1
ATOM 916 N N . LEU A 1 110 ? -9.049 7.388 40.927 1.00 81.94 110 LEU A N 1
ATOM 917 C CA . LEU A 1 110 ? -8.940 7.106 42.344 1.00 81.94 110 LEU A CA 1
ATOM 918 C C . LEU A 1 110 ? -9.530 8.305 43.079 1.00 81.94 110 LEU A C 1
ATOM 920 O O . LEU A 1 110 ? -8.949 9.383 43.032 1.00 81.94 110 LEU A O 1
ATOM 924 N N . ASP A 1 111 ? -10.637 8.111 43.787 1.00 85.38 111 ASP A N 1
ATOM 925 C CA . ASP A 1 111 ? -11.090 9.069 44.790 1.00 85.38 111 ASP A CA 1
ATOM 926 C C . ASP A 1 111 ? -10.608 8.598 46.165 1.00 85.38 111 ASP A C 1
ATOM 928 O O . ASP A 1 111 ? -10.979 7.520 46.635 1.00 85.38 111 ASP A O 1
ATOM 932 N N . ILE A 1 112 ? -9.744 9.375 46.820 1.00 86.19 112 ILE A N 1
ATOM 933 C CA . ILE A 1 112 ? -9.262 9.018 48.161 1.00 86.19 112 ILE A CA 1
ATOM 934 C C . ILE A 1 112 ? -10.363 9.167 49.227 1.00 86.19 112 ILE A C 1
ATOM 936 O O . ILE A 1 112 ? -10.244 8.572 50.303 1.00 86.19 112 ILE A O 1
ATOM 940 N N . ALA A 1 113 ? -11.462 9.873 48.924 1.00 85.12 113 ALA A N 1
ATOM 941 C CA . ALA A 1 113 ? -12.630 9.968 49.798 1.00 85.12 113 ALA A CA 1
ATOM 942 C C . ALA A 1 113 ? -13.325 8.610 49.992 1.00 85.12 113 ALA A C 1
ATOM 944 O O . ALA A 1 113 ? -13.865 8.355 51.070 1.00 85.12 113 ALA A O 1
ATOM 945 N N . ASP A 1 114 ? -13.213 7.689 49.024 1.00 81.12 114 ASP A N 1
ATOM 946 C CA . ASP A 1 114 ? -13.687 6.300 49.158 1.00 81.12 114 ASP A CA 1
ATOM 947 C C . ASP A 1 114 ? -13.004 5.557 50.319 1.00 81.12 114 ASP A C 1
ATOM 949 O O . ASP A 1 114 ? -13.504 4.546 50.819 1.00 81.12 114 ASP A O 1
ATOM 953 N N . PHE A 1 115 ? -11.846 6.053 50.758 1.00 85.19 115 PHE A N 1
ATOM 954 C CA . PHE A 1 115 ? -11.087 5.532 51.889 1.00 85.19 115 PHE A CA 1
ATOM 955 C C . PHE A 1 115 ? -11.233 6.381 53.161 1.00 85.19 115 PHE A C 1
ATOM 957 O O . PHE A 1 115 ? -10.529 6.132 54.142 1.00 85.19 115 PHE A O 1
ATOM 964 N N . GLY A 1 116 ? -12.139 7.365 53.158 1.00 85.75 116 GLY A N 1
ATOM 965 C CA . GLY A 1 116 ? -12.352 8.301 54.262 1.00 85.75 116 GLY A CA 1
ATOM 966 C C . GLY A 1 116 ? -11.241 9.344 54.413 1.00 85.75 116 GLY A C 1
ATOM 967 O O . GLY A 1 116 ? -11.016 9.824 55.522 1.00 85.75 116 GLY A O 1
ATOM 968 N N . LEU A 1 117 ? -10.513 9.655 53.334 1.00 87.88 117 LEU A N 1
ATOM 969 C CA . LEU A 1 117 ? -9.428 10.640 53.327 1.00 87.88 117 LEU A CA 1
ATOM 970 C C . LEU A 1 117 ? -9.880 11.936 52.644 1.00 87.88 117 LEU A C 1
ATOM 972 O O . LEU A 1 117 ? -10.472 11.902 51.571 1.00 87.88 117 LEU A O 1
ATOM 976 N N . GLU A 1 118 ? -9.553 13.083 53.241 1.00 86.94 118 GLU A N 1
ATOM 977 C CA . GLU A 1 118 ? -9.876 14.410 52.685 1.00 86.94 118 GLU A CA 1
ATOM 978 C C . GLU A 1 118 ? -8.707 15.029 51.897 1.00 86.94 118 GLU A C 1
ATOM 980 O O . GLU A 1 118 ? -8.904 15.926 51.078 1.00 86.94 118 GLU A O 1
ATOM 985 N N . LYS A 1 119 ? -7.477 14.555 52.135 1.00 87.31 119 LYS A N 1
ATOM 986 C CA . LYS A 1 119 ? -6.251 14.995 51.459 1.00 87.31 119 LYS A CA 1
ATOM 987 C C . LYS A 1 119 ? -5.185 13.897 51.545 1.00 87.31 119 LYS A C 1
ATOM 989 O O . LYS A 1 119 ? -5.192 13.129 52.504 1.00 87.31 119 LYS A O 1
ATOM 994 N N . ALA A 1 120 ? -4.275 13.855 50.574 1.00 87.12 120 ALA A N 1
ATOM 995 C CA . ALA A 1 120 ? -3.056 13.055 50.632 1.00 87.12 120 ALA A CA 1
ATOM 996 C C . ALA A 1 120 ? -1.845 13.868 50.156 1.00 87.12 120 ALA A C 1
ATOM 998 O O . ALA A 1 120 ? -1.943 14.595 49.161 1.00 87.12 120 ALA A O 1
ATOM 999 N N . ASP A 1 121 ? -0.711 13.735 50.846 1.00 84.19 121 ASP A N 1
ATOM 1000 C CA . ASP A 1 121 ? 0.545 14.394 50.462 1.00 84.19 121 ASP A CA 1
ATOM 1001 C C . ASP A 1 121 ? 1.318 13.553 49.434 1.00 84.19 121 ASP A C 1
ATOM 1003 O O . ASP A 1 121 ? 1.961 14.096 48.531 1.00 84.19 121 ASP A O 1
ATOM 1007 N N . LYS A 1 122 ? 1.221 12.220 49.527 1.00 87.44 122 LYS A N 1
ATOM 1008 C CA . LYS A 1 122 ? 1.817 11.279 48.577 1.00 87.44 122 LYS A CA 1
ATOM 1009 C C . LYS A 1 122 ? 0.876 10.112 48.293 1.00 87.44 122 LYS A C 1
ATOM 1011 O O . LYS A 1 122 ? 0.402 9.431 49.200 1.00 87.44 122 LYS A O 1
ATOM 1016 N N . VAL A 1 123 ? 0.664 9.845 47.008 1.00 88.75 123 VAL A N 1
ATOM 1017 C CA . VAL A 1 123 ? -0.148 8.727 46.520 1.00 88.75 123 VAL A CA 1
ATOM 1018 C C . VAL A 1 123 ? 0.708 7.892 45.578 1.00 88.75 123 VAL A C 1
ATOM 1020 O O . VAL A 1 123 ? 1.298 8.422 44.637 1.00 88.75 123 VAL A O 1
ATOM 1023 N N . GLU A 1 124 ? 0.784 6.590 45.836 1.00 90.94 124 GLU A N 1
ATOM 1024 C CA . GLU A 1 124 ? 1.555 5.623 45.050 1.00 90.94 124 GLU A CA 1
ATOM 1025 C C . GLU A 1 124 ? 0.689 4.396 44.738 1.00 90.94 124 GLU A C 1
ATOM 1027 O O . GLU A 1 124 ? -0.289 4.111 45.434 1.00 90.94 124 GLU A O 1
ATOM 1032 N N . ILE A 1 125 ? 1.046 3.645 43.699 1.00 87.81 125 ILE A N 1
ATOM 1033 C CA . ILE A 1 125 ? 0.394 2.379 43.349 1.00 87.81 125 ILE A CA 1
ATOM 1034 C C . ILE A 1 125 ? 1.415 1.242 43.317 1.00 87.81 125 ILE A C 1
ATOM 1036 O O . ILE A 1 125 ? 2.546 1.412 42.861 1.00 87.81 125 ILE A O 1
ATOM 1040 N N . ALA A 1 126 ? 1.010 0.067 43.796 1.00 85.50 126 ALA A N 1
ATOM 1041 C CA . ALA A 1 126 ? 1.796 -1.154 43.690 1.00 85.50 126 ALA A CA 1
ATOM 1042 C C . ALA A 1 126 ? 0.908 -2.343 43.320 1.00 85.50 126 ALA A C 1
ATOM 1044 O O . ALA A 1 126 ? -0.245 -2.436 43.745 1.00 85.50 126 ALA A O 1
ATOM 1045 N N . GLY A 1 127 ? 1.461 -3.266 42.542 1.00 84.12 127 GLY A N 1
ATOM 1046 C CA . GLY A 1 127 ? 0.775 -4.483 42.137 1.00 84.12 127 GLY A CA 1
ATOM 1047 C C . GLY A 1 127 ? 1.692 -5.435 41.385 1.00 84.12 127 GLY A C 1
ATOM 1048 O O . GLY A 1 127 ? 2.899 -5.213 41.255 1.00 84.12 127 GLY A O 1
ATOM 1049 N N . ASN A 1 128 ? 1.117 -6.500 40.833 1.00 77.81 128 ASN A N 1
ATOM 1050 C CA . ASN A 1 128 ? 1.902 -7.509 40.115 1.00 77.81 128 ASN A CA 1
ATOM 1051 C C . ASN A 1 128 ? 2.615 -6.935 38.869 1.00 77.81 128 ASN A C 1
ATOM 1053 O O . ASN A 1 128 ? 3.634 -7.475 38.454 1.00 77.81 128 ASN A O 1
ATOM 1057 N N . PHE A 1 129 ? 2.131 -5.824 38.300 1.00 71.81 129 PHE A N 1
ATOM 1058 C CA . PHE A 1 129 ? 2.734 -5.162 37.133 1.00 71.81 129 PHE A CA 1
ATOM 1059 C C . PHE A 1 129 ? 4.047 -4.418 37.427 1.00 71.81 129 PHE A C 1
ATOM 1061 O O . PHE A 1 129 ? 4.818 -4.175 36.504 1.00 71.81 129 PHE A O 1
ATOM 1068 N N . ASN A 1 130 ? 4.330 -4.068 38.685 1.00 71.12 130 ASN A N 1
ATOM 1069 C CA . ASN A 1 130 ? 5.576 -3.404 39.088 1.00 71.12 130 ASN A CA 1
ATOM 1070 C C . ASN A 1 130 ? 6.299 -4.160 40.211 1.00 71.12 130 ASN A C 1
ATOM 1072 O O . ASN A 1 130 ? 7.072 -3.577 40.973 1.00 71.12 130 ASN A O 1
ATOM 1076 N N . ASN A 1 131 ? 6.061 -5.475 40.308 1.00 76.50 131 ASN A N 1
ATOM 1077 C CA . ASN A 1 131 ? 6.614 -6.341 41.352 1.00 76.50 131 ASN A CA 1
ATOM 1078 C C . ASN A 1 131 ? 6.363 -5.798 42.770 1.00 76.50 131 ASN A C 1
ATOM 1080 O O . ASN A 1 131 ? 7.243 -5.877 43.628 1.00 76.50 131 ASN A O 1
ATOM 1084 N N . TRP A 1 132 ? 5.182 -5.218 43.001 1.00 82.44 132 TRP A N 1
ATOM 1085 C CA . TRP A 1 132 ? 4.777 -4.613 44.273 1.00 82.44 132 TRP A CA 1
ATOM 1086 C C . TRP A 1 132 ? 5.695 -3.487 44.775 1.00 82.44 132 TRP A C 1
ATOM 1088 O O . TRP A 1 132 ? 5.719 -3.184 45.969 1.00 82.44 132 TRP A O 1
ATOM 1098 N N . LYS A 1 133 ? 6.431 -2.828 43.875 1.00 84.56 133 LYS A N 1
ATOM 1099 C CA . LYS A 1 133 ? 7.207 -1.628 44.203 1.00 84.56 133 LYS A CA 1
ATOM 1100 C C . LYS A 1 133 ? 6.306 -0.392 44.096 1.00 84.56 133 LYS A C 1
ATOM 1102 O O . LYS A 1 133 ? 5.734 -0.194 43.031 1.00 84.56 133 LYS A O 1
ATOM 1107 N N . PRO A 1 134 ? 6.161 0.436 45.147 1.00 85.62 134 PRO A N 1
ATOM 1108 C CA . PRO A 1 134 ? 5.373 1.664 45.068 1.00 85.62 134 PRO A CA 1
ATOM 1109 C C . PRO A 1 134 ? 5.898 2.606 43.984 1.00 85.62 134 PRO A C 1
ATOM 1111 O O . PRO A 1 134 ? 7.102 2.853 43.905 1.00 85.62 134 PRO A O 1
ATOM 1114 N N . ASP A 1 135 ? 4.985 3.108 43.160 1.00 80.00 135 ASP A N 1
ATOM 1115 C CA . ASP A 1 135 ? 5.286 4.021 42.063 1.00 80.00 135 ASP A CA 1
ATOM 1116 C C . ASP A 1 135 ? 4.338 5.227 42.097 1.00 80.00 135 ASP A C 1
ATOM 1118 O O . ASP A 1 135 ? 3.113 5.070 42.164 1.00 80.00 135 ASP A O 1
ATOM 1122 N N . THR A 1 136 ? 4.909 6.430 42.077 1.00 81.25 136 THR A N 1
ATOM 1123 C CA . THR A 1 136 ? 4.176 7.702 42.030 1.00 81.25 136 THR A CA 1
ATOM 1124 C C . THR A 1 136 ? 3.880 8.146 40.606 1.00 81.25 136 THR A C 1
ATOM 1126 O O . THR A 1 136 ? 2.934 8.901 40.395 1.00 81.25 136 THR A O 1
ATOM 1129 N N . GLU A 1 137 ? 4.676 7.719 39.623 1.00 78.88 137 GLU A N 1
ATOM 1130 C CA . GLU A 1 137 ? 4.606 8.255 38.265 1.00 78.88 137 GLU A CA 1
ATOM 1131 C C . GLU A 1 137 ? 3.254 8.001 37.583 1.00 78.88 137 GLU A C 1
ATOM 1133 O O . GLU A 1 137 ? 2.743 8.949 36.975 1.00 78.88 137 GLU A O 1
ATOM 1138 N N . PRO A 1 138 ? 2.618 6.817 37.728 1.00 77.56 138 PRO A N 1
ATOM 1139 C CA . PRO A 1 138 ? 1.298 6.560 37.176 1.00 77.56 138 PRO A CA 1
ATOM 1140 C C . PRO A 1 138 ? 0.202 7.462 37.740 1.00 77.56 138 PRO A C 1
ATOM 1142 O O . PRO A 1 138 ? -0.855 7.521 37.128 1.00 77.56 138 PRO A O 1
ATOM 1145 N N . ILE A 1 139 ? 0.390 8.110 38.893 1.00 80.44 139 ILE A N 1
ATOM 1146 C CA . ILE A 1 139 ? -0.679 8.815 39.606 1.00 80.44 139 ILE A CA 1
ATOM 1147 C C . ILE A 1 139 ? -0.570 10.325 39.394 1.00 80.44 139 ILE A C 1
ATOM 1149 O O . ILE A 1 139 ? 0.445 10.957 39.675 1.00 80.44 139 ILE A O 1
ATOM 1153 N N . HIS A 1 140 ? -1.665 10.922 38.940 1.00 81.31 140 HIS A N 1
ATOM 1154 C CA . HIS A 1 140 ? -1.785 12.343 38.656 1.00 81.31 140 HIS A CA 1
ATOM 1155 C C . HIS A 1 140 ? -2.950 12.920 39.452 1.00 81.31 140 HIS A C 1
ATOM 1157 O O . HIS A 1 140 ? -4.087 12.495 39.274 1.00 81.31 140 HIS A O 1
ATOM 1163 N N . HIS A 1 141 ? -2.690 13.886 40.329 1.00 83.00 141 HIS A N 1
ATOM 1164 C CA . HIS A 1 141 ? -3.767 14.613 41.003 1.00 83.00 141 HIS A CA 1
ATOM 1165 C C . HIS A 1 141 ? -4.590 15.394 39.975 1.00 83.00 141 HIS A C 1
ATOM 1167 O O . HIS A 1 141 ? -4.022 16.003 39.066 1.00 83.00 141 HIS A O 1
ATOM 1173 N N . PHE A 1 142 ? -5.913 15.321 40.093 1.00 75.62 142 PHE A N 1
ATOM 1174 C CA . PHE A 1 142 ? -6.836 16.000 39.193 1.00 75.62 142 PHE A CA 1
ATOM 1175 C C . PHE A 1 142 ? -7.507 17.178 39.904 1.00 75.62 142 PHE A C 1
ATOM 1177 O O . PHE A 1 142 ? -7.254 18.325 39.550 1.00 75.62 142 PHE A O 1
ATOM 1184 N N . GLU A 1 143 ? -8.319 16.905 40.929 1.00 78.62 143 GLU A N 1
ATOM 1185 C CA . GLU A 1 143 ? -9.035 17.931 41.695 1.00 78.62 143 GLU A CA 1
ATOM 1186 C C . GLU A 1 143 ? -9.500 17.376 43.050 1.00 78.62 143 GLU A C 1
ATOM 1188 O O . GLU A 1 143 ? -10.017 16.262 43.125 1.00 78.62 143 GLU A O 1
ATOM 1193 N N . GLY A 1 144 ? -9.350 18.150 44.132 1.00 84.56 144 GLY A N 1
ATOM 1194 C CA . GLY A 1 144 ? -9.813 17.748 45.467 1.00 84.56 144 GLY A CA 1
ATOM 1195 C C . GLY A 1 144 ? -9.215 16.409 45.914 1.00 84.56 144 GLY A C 1
ATOM 1196 O O . GLY A 1 144 ? -7.996 16.280 46.009 1.00 84.56 144 GLY A O 1
ATOM 1197 N N . THR A 1 145 ? -10.069 15.415 46.159 1.00 85.31 145 THR A N 1
ATOM 1198 C CA . THR A 1 145 ? -9.699 14.037 46.528 1.00 85.31 145 THR A CA 1
ATOM 1199 C C . THR A 1 145 ? -9.495 13.104 45.325 1.00 85.31 145 THR A C 1
ATOM 1201 O O . THR A 1 145 ? -9.164 11.932 45.500 1.00 85.31 145 THR A O 1
ATOM 1204 N N . ASN A 1 146 ? -9.651 13.599 44.094 1.00 83.62 146 ASN A N 1
ATOM 1205 C CA . ASN A 1 146 ? -9.588 12.789 42.881 1.00 83.62 146 ASN A CA 1
ATOM 1206 C C . ASN A 1 146 ? -8.190 12.782 42.251 1.00 83.62 146 ASN A C 1
ATOM 1208 O O . ASN A 1 146 ? -7.572 13.821 41.996 1.00 83.62 146 ASN A O 1
ATOM 1212 N N . TYR A 1 147 ? -7.732 11.581 41.923 1.00 85.31 147 TYR A N 1
ATOM 1213 C CA . TYR A 1 147 ? -6.486 11.274 41.239 1.00 85.31 147 TYR A CA 1
ATOM 1214 C C . TYR A 1 147 ? -6.783 10.409 40.011 1.00 85.31 147 TYR A C 1
ATOM 1216 O O . TYR A 1 147 ? -7.722 9.621 39.994 1.00 85.31 147 TYR A O 1
ATOM 1224 N N . LYS A 1 148 ? -5.946 10.516 38.985 1.00 82.44 148 LYS A N 1
ATOM 1225 C CA . LYS A 1 148 ? -5.975 9.702 37.774 1.00 82.44 148 LYS A CA 1
ATOM 1226 C C . LYS A 1 148 ? -4.722 8.844 37.708 1.00 82.44 148 LYS A C 1
ATOM 1228 O O . LYS A 1 148 ? -3.611 9.357 37.752 1.00 82.44 148 LYS A O 1
ATOM 1233 N N . VAL A 1 149 ? -4.902 7.545 37.566 1.00 81.00 149 VAL A N 1
ATOM 1234 C CA . VAL A 1 149 ? -3.852 6.537 37.462 1.00 81.00 149 VAL A CA 1
ATOM 1235 C C . VAL A 1 149 ? -3.713 6.118 36.002 1.00 81.00 149 VAL A C 1
ATOM 1237 O O . VAL A 1 149 ? -4.709 5.742 35.396 1.00 81.00 149 VAL A O 1
ATOM 1240 N N . VAL A 1 150 ? -2.514 6.167 35.422 1.00 77.94 150 VAL A N 1
ATOM 1241 C CA . VAL A 1 150 ? -2.217 5.791 34.030 1.00 77.94 150 VAL A CA 1
ATOM 1242 C C . VAL A 1 150 ? -1.151 4.693 34.012 1.00 77.94 150 VAL A C 1
ATOM 1244 O O . VAL A 1 150 ? 0.048 4.959 34.122 1.00 77.94 150 VAL A O 1
ATOM 1247 N N . LEU A 1 151 ? -1.581 3.441 33.872 1.00 76.50 151 LEU A N 1
ATOM 1248 C CA . LEU A 1 151 ? -0.726 2.255 33.854 1.00 76.50 151 LEU A CA 1
ATOM 1249 C C . LEU A 1 151 ? -0.362 1.858 32.426 1.00 76.50 151 LEU A C 1
ATOM 1251 O O . LEU A 1 151 ? -1.235 1.651 31.594 1.00 76.50 151 LEU A O 1
ATOM 1255 N N . ALA A 1 152 ? 0.929 1.689 32.160 1.00 74.69 152 ALA A N 1
ATOM 1256 C CA . ALA A 1 152 ? 1.434 1.119 30.918 1.00 74.69 152 ALA A CA 1
ATOM 1257 C C . ALA A 1 152 ? 1.770 -0.359 31.172 1.00 74.69 152 ALA A C 1
ATOM 1259 O O . ALA A 1 152 ? 2.848 -0.679 31.668 1.00 74.69 152 ALA A O 1
ATOM 1260 N N . SER A 1 153 ? 0.827 -1.273 30.929 1.00 69.25 153 SER A N 1
ATOM 1261 C CA . SER A 1 153 ? 1.007 -2.708 31.211 1.00 69.25 153 SER A CA 1
ATOM 1262 C C . SER A 1 153 ? 0.486 -3.585 30.061 1.00 69.25 153 SER A C 1
ATOM 1264 O O . SER A 1 153 ? -0.254 -3.104 29.205 1.00 69.25 153 SER A O 1
ATOM 1266 N N . PRO A 1 154 ? 0.891 -4.859 29.965 1.00 60.03 154 PRO A N 1
ATOM 1267 C CA . PRO A 1 154 ? 0.257 -5.808 29.048 1.00 60.03 154 PRO A CA 1
ATOM 1268 C C . PRO A 1 154 ? -1.213 -6.084 29.403 1.00 60.03 154 PRO A C 1
ATOM 1270 O O . PRO A 1 154 ? -1.691 -5.689 30.463 1.00 60.03 154 PRO A O 1
ATOM 1273 N N . GLU A 1 155 ? -1.935 -6.749 28.505 1.00 58.47 155 GLU A N 1
ATOM 1274 C CA . GLU A 1 155 ? -3.261 -7.309 28.797 1.00 58.47 155 GLU A CA 1
ATOM 1275 C C . GLU A 1 155 ? -3.142 -8.467 29.796 1.00 58.47 155 GLU A C 1
ATOM 1277 O O . GLU A 1 155 ? -2.157 -9.212 29.791 1.00 58.47 155 GLU A O 1
ATOM 1282 N N . GLY A 1 156 ? -4.136 -8.618 30.671 1.00 55.06 156 GLY A N 1
ATOM 1283 C CA . GLY A 1 156 ? -4.110 -9.645 31.708 1.00 55.06 156 GLY A CA 1
ATOM 1284 C C . GLY A 1 156 ? -4.921 -9.311 32.954 1.00 55.06 156 GLY A C 1
ATOM 1285 O O . GLY A 1 156 ? -5.602 -8.293 33.043 1.00 55.06 156 GLY A O 1
ATOM 1286 N N . VAL A 1 157 ? -4.846 -10.199 33.942 1.00 61.03 157 VAL A N 1
ATOM 1287 C CA . VAL A 1 157 ? -5.481 -10.019 35.253 1.00 61.03 157 VAL A CA 1
ATOM 1288 C C . VAL A 1 157 ? -4.413 -9.573 36.243 1.00 61.03 157 VAL A C 1
ATOM 1290 O O . VAL A 1 157 ? -3.411 -10.262 36.437 1.00 61.03 157 VAL A O 1
ATOM 1293 N N . TYR A 1 158 ? -4.636 -8.432 36.883 1.00 67.75 158 TYR A N 1
ATOM 1294 C CA . TYR A 1 158 ? -3.704 -7.821 37.820 1.00 67.75 158 TYR A CA 1
ATOM 1295 C C . TYR A 1 158 ? -4.336 -7.645 39.189 1.00 67.75 158 TYR A C 1
ATOM 1297 O O . TYR A 1 158 ? -5.526 -7.367 39.318 1.00 67.75 158 TYR A O 1
ATOM 1305 N N . GLU A 1 159 ? -3.503 -7.760 40.214 1.00 75.44 159 GLU A N 1
ATOM 1306 C CA . GLU A 1 159 ? -3.841 -7.386 41.580 1.00 75.44 159 GLU A CA 1
ATOM 1307 C C . GLU A 1 159 ? -3.054 -6.142 41.974 1.00 75.44 159 GLU A C 1
ATOM 1309 O O . GLU A 1 159 ? -1.874 -6.022 41.624 1.00 75.44 159 GLU A O 1
ATOM 1314 N N . TYR A 1 160 ? -3.713 -5.209 42.666 1.00 82.12 160 TYR A N 1
ATOM 1315 C CA . TYR A 1 160 ? -3.103 -3.937 43.045 1.00 82.12 160 TYR A CA 1
ATOM 1316 C C . TYR A 1 160 ? -3.676 -3.333 44.335 1.00 82.12 160 TYR A C 1
ATOM 1318 O O . TYR A 1 160 ? -4.792 -3.653 44.766 1.00 82.12 160 TYR A O 1
ATOM 1326 N N . LYS A 1 161 ? -2.888 -2.431 44.933 1.00 88.00 161 LYS A N 1
ATOM 1327 C CA . LYS A 1 161 ? -3.251 -1.554 46.055 1.00 88.00 161 LYS A CA 1
ATOM 1328 C C . LYS A 1 161 ? -2.630 -0.165 45.878 1.00 88.00 161 LYS A C 1
ATOM 1330 O O . LYS A 1 161 ? -1.622 0.002 45.189 1.00 88.00 161 LYS A O 1
ATOM 1335 N N . TYR A 1 162 ? -3.220 0.817 46.544 1.00 89.31 162 TYR A N 1
ATOM 1336 C CA . TYR A 1 162 ? -2.674 2.164 46.674 1.00 89.31 162 TYR A CA 1
ATOM 1337 C C . TYR A 1 162 ? -1.900 2.293 47.982 1.00 89.31 162 TYR A C 1
ATOM 1339 O O . TYR A 1 162 ? -2.343 1.777 49.007 1.00 89.31 162 TYR A O 1
ATOM 1347 N N . LEU A 1 163 ? -0.770 2.991 47.959 1.00 90.50 163 LEU A N 1
ATOM 1348 C CA . LEU A 1 163 ? -0.034 3.419 49.143 1.00 90.50 163 LEU A CA 1
ATOM 1349 C C . LEU A 1 163 ? -0.226 4.932 49.278 1.00 90.50 163 LEU A C 1
ATOM 1351 O O . LEU A 1 163 ? 0.328 5.702 48.499 1.00 90.50 163 LEU A O 1
ATOM 1355 N N . ILE A 1 164 ? -1.053 5.347 50.233 1.00 91.81 164 ILE A N 1
ATOM 1356 C CA . ILE A 1 164 ? -1.419 6.748 50.466 1.00 91.81 164 ILE A CA 1
ATOM 1357 C C . ILE A 1 164 ? -0.831 7.160 51.810 1.00 91.81 164 ILE A C 1
ATOM 1359 O O . ILE A 1 164 ? -1.148 6.539 52.827 1.00 91.81 164 ILE A O 1
ATOM 1363 N N . ASP A 1 165 ? 0.072 8.142 51.804 1.00 89.62 165 ASP A N 1
ATOM 1364 C CA . ASP A 1 165 ? 0.791 8.629 52.991 1.00 89.62 165 ASP A CA 1
ATOM 1365 C C . ASP A 1 165 ? 1.368 7.490 53.862 1.00 89.62 165 ASP A C 1
ATOM 1367 O O . ASP A 1 165 ? 1.305 7.494 55.093 1.00 89.62 165 ASP A O 1
ATOM 1371 N N . GLY A 1 166 ? 1.909 6.459 53.201 1.00 85.62 166 GLY A N 1
ATOM 1372 C CA . GLY A 1 166 ? 2.526 5.295 53.846 1.00 85.62 166 GLY A CA 1
ATOM 1373 C C . GLY A 1 166 ? 1.561 4.195 54.311 1.00 85.62 166 GLY A C 1
ATOM 1374 O O . GLY A 1 166 ? 2.013 3.232 54.934 1.00 85.62 166 GLY A O 1
ATOM 1375 N N . LYS A 1 167 ? 0.258 4.283 54.007 1.00 90.75 167 LYS A N 1
ATOM 1376 C CA . LYS A 1 167 ? -0.751 3.256 54.339 1.00 90.75 167 LYS A CA 1
ATOM 1377 C C . LYS A 1 167 ? -1.369 2.612 53.097 1.00 90.75 167 LYS A C 1
ATOM 1379 O O . LYS A 1 167 ? -1.647 3.286 52.112 1.00 90.75 167 LYS A O 1
ATOM 1384 N N . TRP A 1 168 ? -1.611 1.302 53.163 1.00 88.81 168 TRP A N 1
ATOM 1385 C CA . TRP A 1 168 ? -2.177 0.524 52.058 1.00 88.81 168 TRP A CA 1
ATOM 1386 C C . TRP A 1 168 ? -3.706 0.588 52.004 1.00 88.81 168 TRP A C 1
ATOM 1388 O O . TRP A 1 168 ? -4.377 0.355 53.011 1.00 88.81 168 TRP A O 1
ATOM 1398 N N . TYR A 1 169 ? -4.246 0.803 50.804 1.00 84.56 169 TYR A N 1
ATOM 1399 C CA . TYR A 1 169 ? -5.677 0.850 50.527 1.00 84.56 169 TYR A CA 1
ATOM 1400 C C . TYR A 1 169 ? -6.053 0.015 49.292 1.00 84.56 169 TYR A C 1
ATOM 1402 O O . TYR A 1 169 ? -5.400 0.130 48.251 1.00 84.56 169 TYR A O 1
ATOM 1410 N N . PRO A 1 170 ? -7.133 -0.788 49.359 1.00 75.38 170 PRO A N 1
ATOM 1411 C CA . PRO A 1 170 ? -7.898 -1.141 50.562 1.00 75.38 170 PRO A CA 1
ATOM 1412 C C . PRO A 1 170 ? -7.092 -2.042 51.526 1.00 75.38 170 PRO A C 1
ATOM 1414 O O . PRO A 1 170 ? -6.171 -2.749 51.117 1.00 75.38 170 PRO A O 1
ATOM 1417 N N . GLN A 1 171 ? -7.423 -2.009 52.823 1.00 78.12 171 GLN A N 1
ATOM 1418 C CA . GLN A 1 171 ? -6.627 -2.689 53.860 1.00 78.12 171 GLN A CA 1
ATOM 1419 C C . GLN A 1 171 ? -6.683 -4.223 53.766 1.00 78.12 171 GLN A C 1
ATOM 1421 O O . GLN A 1 171 ? -5.671 -4.882 53.994 1.00 78.12 171 GLN A O 1
ATOM 1426 N N . ASN A 1 172 ? -7.832 -4.780 53.372 1.00 76.62 172 ASN A N 1
ATOM 1427 C CA . ASN A 1 172 ? -8.077 -6.222 53.380 1.00 76.62 172 ASN A CA 1
ATOM 1428 C C . ASN A 1 172 ? -7.653 -6.873 52.049 1.00 76.62 172 ASN A C 1
ATOM 1430 O O . ASN A 1 172 ? -6.489 -7.238 51.873 1.00 76.62 172 ASN A O 1
ATOM 1434 N N . GLU A 1 173 ? -8.576 -6.993 51.095 1.00 73.75 173 GLU A N 1
ATOM 1435 C CA . GLU A 1 173 ? -8.360 -7.709 49.833 1.00 73.75 173 GLU A CA 1
ATOM 1436 C C . GLU A 1 173 ? -7.650 -6.859 48.773 1.00 73.75 173 GLU A C 1
ATOM 1438 O O . GLU A 1 173 ? -7.737 -5.633 48.776 1.00 73.75 173 GLU A O 1
ATOM 1443 N N . ASN A 1 174 ? -6.934 -7.507 47.852 1.00 73.44 174 ASN A N 1
ATOM 1444 C CA . ASN A 1 174 ? -6.361 -6.828 46.692 1.00 73.44 174 ASN A CA 1
ATOM 1445 C C . ASN A 1 174 ? -7.481 -6.436 45.728 1.00 73.44 174 ASN A C 1
ATOM 1447 O O . ASN A 1 174 ? -8.393 -7.225 45.468 1.00 73.44 174 ASN A O 1
ATOM 1451 N N . ARG A 1 175 ? -7.392 -5.242 45.137 1.00 68.75 175 ARG A N 1
ATOM 1452 C CA . ARG A 1 175 ? -8.264 -4.928 44.005 1.00 68.75 175 ARG A CA 1
ATOM 1453 C C . ARG A 1 175 ? -7.809 -5.755 42.809 1.00 68.75 175 ARG A C 1
ATOM 1455 O O . ARG A 1 175 ? -6.609 -5.871 42.562 1.00 68.75 175 ARG A O 1
ATOM 1462 N N . LYS A 1 176 ? -8.769 -6.320 42.079 1.00 61.62 176 LYS A N 1
ATOM 1463 C CA . LYS A 1 176 ? -8.524 -7.042 40.829 1.00 61.62 176 LYS A CA 1
ATOM 1464 C C . LYS A 1 176 ? -8.841 -6.133 39.651 1.00 61.62 176 LYS A C 1
ATOM 1466 O O . LYS A 1 176 ? -9.860 -5.451 39.644 1.00 61.62 176 LYS A O 1
ATOM 1471 N N . LEU A 1 177 ? -7.952 -6.138 38.673 1.00 60.81 177 LEU A N 1
ATOM 1472 C CA . LEU A 1 177 ? -8.016 -5.358 37.449 1.00 60.81 177 LEU A CA 1
ATOM 1473 C C . LEU A 1 177 ? -7.944 -6.341 36.280 1.00 60.81 177 LEU A C 1
ATOM 1475 O O . LEU A 1 177 ? -6.932 -7.018 36.112 1.00 60.81 177 LEU A O 1
ATOM 1479 N N . VAL A 1 178 ? -9.019 -6.443 35.496 1.00 57.75 178 VAL A N 1
ATOM 1480 C CA . VAL A 1 178 ? -8.984 -7.130 34.199 1.00 57.75 178 VAL A CA 1
ATOM 1481 C C . VAL A 1 178 ? -8.637 -6.099 33.146 1.00 57.75 178 VAL A C 1
ATOM 1483 O O . VAL A 1 178 ? -9.319 -5.090 32.982 1.00 57.75 178 VAL A O 1
ATOM 1486 N N . ILE A 1 179 ? -7.549 -6.359 32.448 1.00 58.03 179 ILE A N 1
ATOM 1487 C CA . ILE A 1 179 ? -7.038 -5.520 31.391 1.00 58.03 179 ILE A CA 1
ATOM 1488 C C . ILE A 1 179 ? -7.340 -6.205 30.056 1.00 58.03 179 ILE A C 1
ATOM 1490 O O . ILE A 1 179 ? -6.561 -7.044 29.611 1.00 58.03 179 ILE A O 1
ATOM 1494 N N . GLY A 1 180 ? -8.482 -5.852 29.458 1.00 51.75 180 GLY A N 1
ATOM 1495 C CA . GLY A 1 180 ? -8.839 -6.150 28.061 1.00 51.75 180 GLY A CA 1
ATOM 1496 C C . GLY A 1 180 ? -8.789 -4.890 27.182 1.00 51.75 180 GLY A C 1
ATOM 1497 O O . GLY A 1 180 ? -8.291 -3.844 27.621 1.00 51.75 180 GLY A O 1
ATOM 1498 N N . GLU A 1 181 ? -9.344 -4.929 25.963 1.00 40.56 181 GLU A N 1
ATOM 1499 C CA . GLU A 1 181 ? -9.429 -3.760 25.082 1.00 40.56 181 GLU A CA 1
ATOM 1500 C C . GLU A 1 181 ? -10.097 -2.580 25.815 1.00 40.56 181 GLU A C 1
ATOM 1502 O O . GLU A 1 181 ? -11.314 -2.517 25.981 1.00 40.56 181 GLU A O 1
ATOM 1507 N N . ASN A 1 182 ? -9.259 -1.599 26.179 1.00 43.19 182 ASN A N 1
ATOM 1508 C CA . ASN A 1 182 ? -9.562 -0.293 26.791 1.00 43.19 182 ASN A CA 1
ATOM 1509 C C . ASN A 1 182 ? -9.342 -0.186 28.303 1.00 43.19 182 ASN A C 1
ATOM 1511 O O . ASN A 1 182 ? -9.602 0.881 28.849 1.00 43.19 182 ASN A O 1
ATOM 1515 N N . GLY A 1 183 ? -8.801 -1.213 28.973 1.00 47.31 183 GLY A N 1
ATOM 1516 C CA . GLY A 1 183 ? -8.461 -1.113 30.404 1.00 47.31 183 GLY A CA 1
ATOM 1517 C C . GLY A 1 183 ? -9.641 -0.809 31.312 1.00 47.31 183 GLY A C 1
ATOM 1518 O O . GLY A 1 183 ? -9.457 -0.222 32.376 1.00 47.31 183 GLY A O 1
ATOM 1519 N N . ALA A 1 184 ? -10.849 -1.121 30.854 1.00 50.00 184 ALA A N 1
ATOM 1520 C CA . ALA A 1 184 ? -12.066 -0.754 31.537 1.00 50.00 184 ALA A CA 1
ATOM 1521 C C . ALA A 1 184 ? -12.320 -1.727 32.692 1.00 50.00 184 ALA A C 1
ATOM 1523 O O . ALA A 1 184 ? -12.439 -2.937 32.505 1.00 50.00 184 ALA A O 1
ATOM 1524 N N . LEU A 1 185 ? -12.395 -1.176 33.899 1.00 56.31 185 LEU A N 1
ATOM 1525 C CA . LEU A 1 185 ? -12.770 -1.911 35.095 1.00 56.31 185 LEU A CA 1
ATOM 1526 C C . LEU A 1 185 ? -14.284 -2.081 35.106 1.00 56.31 185 LEU A C 1
ATOM 1528 O O . LEU A 1 185 ? -15.000 -1.140 35.432 1.00 56.31 185 LEU A O 1
ATOM 1532 N N . PHE A 1 186 ? -14.777 -3.266 34.776 1.00 64.50 186 PHE A N 1
ATOM 1533 C CA . PHE A 1 186 ? -16.183 -3.616 34.950 1.00 64.50 186 PHE A CA 1
ATOM 1534 C C . PHE A 1 186 ? -16.338 -4.584 36.124 1.00 64.50 186 PHE A C 1
ATOM 1536 O O . PHE A 1 186 ? -15.445 -5.407 36.357 1.00 64.50 186 PHE A O 1
ATOM 1543 N N . PRO A 1 187 ? -17.459 -4.529 36.865 1.00 66.69 187 PRO A N 1
ATOM 1544 C CA . PRO A 1 187 ? -17.881 -5.669 37.663 1.00 66.69 187 PRO A CA 1
ATOM 1545 C C . PRO A 1 187 ? -17.918 -6.930 36.790 1.00 66.69 187 PRO A C 1
ATOM 1547 O O . PRO A 1 187 ? -18.172 -6.866 35.584 1.00 66.69 187 PRO A O 1
ATOM 1550 N N . GLN A 1 188 ? -17.656 -8.087 37.389 1.00 72.31 188 GLN A N 1
ATOM 1551 C CA . GLN A 1 188 ? -17.891 -9.349 36.700 1.00 72.31 188 GLN A CA 1
ATOM 1552 C C . GLN A 1 188 ? -19.387 -9.450 36.363 1.00 72.31 188 GLN A C 1
ATOM 1554 O O . GLN A 1 188 ? -20.215 -9.201 37.237 1.00 72.31 188 GLN A O 1
ATOM 1559 N N . GLY A 1 189 ? -19.709 -9.788 35.109 1.00 75.75 189 GLY A N 1
ATOM 1560 C CA . GLY A 1 189 ? -21.081 -10.091 34.705 1.00 75.75 189 GLY A CA 1
ATOM 1561 C C . GLY A 1 189 ? -21.624 -11.259 35.522 1.00 75.75 189 GLY A C 1
ATOM 1562 O O . GLY A 1 189 ? -20.892 -12.219 35.788 1.00 75.75 189 GLY A O 1
ATOM 1563 N N . ASP A 1 190 ? -22.877 -11.149 35.953 1.00 80.50 190 ASP A N 1
ATOM 1564 C CA . ASP A 1 190 ? -23.500 -12.113 36.862 1.00 80.50 190 ASP A CA 1
ATOM 1565 C C . ASP A 1 190 ? -24.706 -12.772 36.187 1.00 80.50 190 ASP A C 1
ATOM 1567 O O . ASP A 1 190 ? -25.867 -12.438 36.437 1.00 80.50 190 ASP A O 1
ATOM 1571 N N . PHE A 1 191 ? -24.386 -13.683 35.267 1.00 85.50 191 PHE A N 1
ATOM 1572 C CA . PHE A 1 191 ? -25.338 -14.410 34.435 1.00 85.50 191 PHE A CA 1
ATOM 1573 C C . PHE A 1 191 ? -26.432 -15.097 35.259 1.00 85.50 191 PHE A C 1
ATOM 1575 O O . PHE A 1 191 ? -26.140 -15.855 36.189 1.00 85.50 191 PHE A O 1
ATOM 1582 N N . GLY A 1 192 ? -27.692 -14.905 34.875 1.00 83.25 192 GLY A N 1
ATOM 1583 C CA . GLY A 1 192 ? -28.836 -15.527 35.529 1.00 83.25 192 GLY A CA 1
ATOM 1584 C C . GLY A 1 192 ? -29.308 -14.793 36.789 1.00 83.25 192 GLY A C 1
ATOM 1585 O O . GLY A 1 192 ? -30.128 -15.330 37.540 1.00 83.25 192 GLY A O 1
ATOM 1586 N N . THR A 1 193 ? -28.837 -13.572 37.058 1.00 85.38 193 THR A N 1
ATOM 1587 C CA . THR A 1 193 ? -29.282 -12.789 38.231 1.00 85.38 193 THR A CA 1
ATOM 1588 C C . THR A 1 193 ? -30.327 -11.729 37.910 1.00 85.38 193 THR A C 1
ATOM 1590 O O . THR A 1 193 ? -30.985 -11.217 38.821 1.00 85.38 193 THR A O 1
ATOM 1593 N N . GLY A 1 194 ? -30.500 -11.401 36.631 1.00 83.94 194 GLY A N 1
ATOM 1594 C CA . GLY A 1 194 ? -31.360 -10.329 36.149 1.00 83.94 194 GLY A CA 1
ATOM 1595 C C . GLY A 1 194 ? -30.810 -8.930 36.425 1.00 83.94 194 GLY A C 1
ATOM 1596 O O . GLY A 1 194 ? -31.577 -7.963 36.376 1.00 83.94 194 GLY A O 1
ATOM 1597 N N . LYS A 1 195 ? -29.515 -8.810 36.753 1.00 86.62 195 LYS A N 1
ATOM 1598 C CA . LYS A 1 195 ? -28.815 -7.541 36.987 1.00 86.62 195 LYS A CA 1
ATOM 1599 C C . LYS A 1 195 ? -27.790 -7.314 35.888 1.00 86.62 195 LYS A C 1
ATOM 1601 O O . LYS A 1 195 ? -26.864 -8.092 35.750 1.00 86.62 195 LYS A O 1
ATOM 1606 N N . PHE A 1 196 ? -27.926 -6.194 35.189 1.00 89.25 196 PHE A N 1
ATOM 1607 C CA . PHE A 1 196 ? -27.051 -5.852 34.073 1.00 89.25 196 PHE A CA 1
ATOM 1608 C C . PHE A 1 196 ? -25.921 -4.914 34.499 1.00 89.25 196 PHE A C 1
ATOM 1610 O O . PHE A 1 196 ? -26.161 -3.852 35.092 1.00 89.25 196 PHE A O 1
ATOM 1617 N N . VAL A 1 197 ? -24.695 -5.265 34.128 1.00 86.94 197 VAL A N 1
ATOM 1618 C CA . VAL A 1 197 ? -23.511 -4.418 34.247 1.00 86.94 197 VAL A CA 1
ATOM 1619 C C . VAL A 1 197 ? -23.550 -3.357 33.150 1.00 86.94 197 VAL A C 1
ATOM 1621 O O . VAL A 1 197 ? -23.160 -3.565 32.002 1.00 86.94 197 VAL A O 1
ATOM 1624 N N . TYR A 1 198 ? -24.047 -2.177 33.514 1.00 85.06 198 TYR A N 1
ATOM 1625 C CA . TYR A 1 198 ? -24.135 -1.045 32.598 1.00 85.06 198 TYR A CA 1
ATOM 1626 C C . TYR A 1 198 ? -22.900 -0.139 32.642 1.00 85.06 198 TYR A C 1
ATOM 1628 O O . TYR A 1 198 ? -22.343 0.201 31.597 1.00 85.06 198 TYR A O 1
ATOM 1636 N N . GLU A 1 199 ? -22.468 0.237 33.843 1.00 77.50 199 GLU A N 1
ATOM 1637 C CA . GLU A 1 199 ? -21.396 1.209 34.081 1.00 77.50 199 GLU A CA 1
ATOM 1638 C C . GLU A 1 199 ? -20.093 0.512 34.480 1.00 77.50 199 GLU A C 1
ATOM 1640 O O . GLU A 1 199 ? -20.094 -0.584 35.048 1.00 77.50 199 GLU A O 1
ATOM 1645 N N . ALA A 1 200 ? -18.968 1.162 34.188 1.00 69.44 200 ALA A N 1
ATOM 1646 C CA . ALA A 1 200 ? -17.687 0.778 34.762 1.00 69.44 200 ALA A CA 1
ATOM 1647 C C . ALA A 1 200 ? -17.683 0.980 36.293 1.00 69.44 200 ALA A C 1
ATOM 1649 O O . ALA A 1 200 ? -18.454 1.761 36.847 1.00 69.44 200 ALA A O 1
ATOM 1650 N N . ILE A 1 201 ? -16.768 0.296 36.984 1.00 64.06 201 ILE A N 1
ATOM 1651 C CA . ILE A 1 201 ? -16.468 0.512 38.411 1.00 64.06 201 ILE A CA 1
ATOM 1652 C C . ILE A 1 201 ? -16.045 1.972 38.647 1.00 64.06 201 ILE A C 1
ATOM 1654 O O . ILE A 1 201 ? -16.321 2.544 39.700 1.00 64.06 201 ILE A O 1
ATOM 1658 N N . ASP A 1 202 ? -15.385 2.573 37.658 1.00 58.50 202 ASP A N 1
ATOM 1659 C CA . ASP A 1 202 ? -14.985 3.972 37.665 1.00 58.50 202 ASP A CA 1
ATOM 1660 C C . ASP A 1 202 ? -16.140 4.885 37.222 1.00 58.50 202 ASP A C 1
ATOM 1662 O O . ASP A 1 202 ? -16.400 5.066 36.027 1.00 58.50 202 ASP A O 1
ATOM 1666 N N . LYS A 1 203 ? -16.805 5.489 38.212 1.00 53.53 203 LYS A N 1
ATOM 1667 C CA . LYS A 1 203 ? -17.974 6.368 38.038 1.00 53.53 203 LYS A CA 1
ATOM 1668 C C . LYS A 1 203 ? -17.668 7.711 37.364 1.00 53.53 203 LYS A C 1
ATOM 1670 O O . LYS A 1 203 ? -18.600 8.418 36.996 1.00 53.53 203 LYS A O 1
ATOM 1675 N N . ASN A 1 204 ? -16.393 8.063 37.197 1.00 48.59 204 ASN A N 1
ATOM 1676 C CA . ASN A 1 204 ? -15.955 9.305 36.554 1.00 48.59 204 ASN A CA 1
ATOM 1677 C C . ASN A 1 204 ? -15.587 9.090 35.073 1.00 48.59 204 ASN A C 1
ATOM 1679 O O . ASN A 1 204 ? -15.035 9.983 34.427 1.00 48.59 204 ASN A O 1
ATOM 1683 N N . THR A 1 205 ? -15.867 7.903 34.522 1.00 54.66 205 THR A N 1
ATOM 1684 C CA . THR A 1 205 ? -15.693 7.606 33.097 1.00 54.66 205 THR A CA 1
ATOM 1685 C C . THR A 1 205 ? -17.044 7.445 32.410 1.00 54.66 205 THR A C 1
ATOM 1687 O O . THR A 1 205 ? -17.937 6.786 32.927 1.00 54.66 205 THR A O 1
ATOM 1690 N N . ASP A 1 206 ? -17.171 7.955 31.183 1.00 55.88 206 ASP A N 1
ATOM 1691 C CA . ASP A 1 206 ? -18.322 7.666 30.309 1.00 55.88 206 ASP A CA 1
ATOM 1692 C C . ASP A 1 206 ? -18.274 6.237 29.714 1.00 55.88 206 ASP A C 1
ATOM 1694 O O . ASP A 1 206 ? -18.986 5.913 28.756 1.00 55.88 206 ASP A O 1
ATOM 1698 N N . LEU A 1 207 ? -17.412 5.363 30.253 1.00 63.03 207 LEU A N 1
ATOM 1699 C CA . LEU A 1 207 ? -17.255 3.988 29.798 1.00 63.03 207 LEU A CA 1
ATOM 1700 C C . LEU A 1 207 ? -18.431 3.140 30.278 1.00 63.03 207 LEU A C 1
ATOM 1702 O O . LEU A 1 207 ? -18.701 3.004 31.470 1.00 63.03 207 LEU A O 1
ATOM 1706 N N . LYS A 1 208 ? -19.104 2.514 29.317 1.00 76.81 208 LYS A N 1
ATOM 1707 C CA . LYS A 1 208 ? -20.243 1.628 29.554 1.00 76.81 208 LYS A CA 1
ATOM 1708 C C . LYS A 1 208 ? -19.892 0.225 29.097 1.00 76.81 208 LYS A C 1
ATOM 1710 O O . LYS A 1 208 ? -19.234 0.060 28.067 1.00 76.81 208 LYS A O 1
ATOM 1715 N N . ALA A 1 209 ? -20.319 -0.788 29.838 1.00 79.31 209 ALA A N 1
ATOM 1716 C CA . ALA A 1 209 ? -20.188 -2.172 29.388 1.00 79.31 209 ALA A CA 1
ATOM 1717 C C . ALA A 1 209 ? -21.141 -2.396 28.209 1.00 79.31 209 ALA A C 1
ATOM 1719 O O . ALA A 1 209 ? -20.750 -2.963 27.188 1.00 79.31 209 ALA A O 1
ATOM 1720 N N . ILE A 1 210 ? -22.344 -1.819 28.314 1.00 90.38 210 ILE A N 1
ATOM 1721 C CA . ILE A 1 210 ? -23.356 -1.834 27.263 1.00 90.38 210 ILE A CA 1
ATOM 1722 C C . ILE A 1 210 ? -23.153 -0.652 26.306 1.00 90.38 210 ILE A C 1
ATOM 1724 O O . ILE A 1 210 ? -23.365 0.502 26.687 1.00 90.38 210 ILE A O 1
ATOM 1728 N N . VAL A 1 211 ? -22.744 -0.923 25.062 1.00 88.50 211 VAL A N 1
ATOM 1729 C CA . VAL A 1 211 ? -22.411 0.119 24.069 1.00 88.50 211 VAL A CA 1
ATOM 1730 C C . VAL A 1 211 ? -22.992 -0.179 22.696 1.00 88.50 211 VAL A C 1
ATOM 1732 O O . VAL A 1 211 ? -22.884 -1.286 22.177 1.00 88.50 211 VAL A O 1
ATOM 1735 N N . HIS A 1 212 ? -23.538 0.873 22.089 1.00 90.69 212 HIS A N 1
ATOM 1736 C CA . HIS A 1 212 ? -23.878 0.956 20.677 1.00 90.69 212 HIS A CA 1
ATOM 1737 C C . HIS A 1 212 ? -23.700 2.410 20.214 1.00 90.69 212 HIS A C 1
ATOM 1739 O O . HIS A 1 212 ? -24.181 3.329 20.879 1.00 90.69 212 HIS A O 1
ATOM 1745 N N . ASN A 1 213 ? -23.038 2.626 19.075 1.00 86.00 213 ASN A N 1
ATOM 1746 C CA . ASN A 1 213 ? -22.882 3.945 18.462 1.00 86.00 213 ASN A CA 1
ATOM 1747 C C . ASN A 1 213 ? -23.089 3.856 16.947 1.00 86.00 213 ASN A C 1
ATOM 1749 O O . ASN A 1 213 ? -22.225 3.343 16.242 1.00 86.00 213 ASN A O 1
ATOM 1753 N N . TYR A 1 214 ? -24.192 4.415 16.450 1.00 87.75 214 TYR A N 1
ATOM 1754 C CA . TYR A 1 214 ? -24.544 4.330 15.033 1.00 87.75 214 TYR A CA 1
ATOM 1755 C C . TYR A 1 214 ? -23.605 5.106 14.094 1.00 87.75 214 TYR A C 1
ATOM 1757 O O . TYR A 1 214 ? -23.609 4.862 12.895 1.00 87.75 214 TYR A O 1
ATOM 1765 N N . ASN A 1 215 ? -22.788 6.023 14.622 1.00 80.56 215 ASN A N 1
ATOM 1766 C CA . ASN A 1 215 ? -21.764 6.728 13.841 1.00 80.56 215 ASN A CA 1
ATOM 1767 C C . ASN A 1 215 ? -20.476 5.903 13.670 1.00 80.56 215 ASN A C 1
ATOM 1769 O O . ASN A 1 215 ? -19.494 6.399 13.126 1.00 80.56 215 ASN A O 1
ATOM 1773 N N . SER A 1 216 ? -20.429 4.680 14.204 1.00 78.31 216 SER A N 1
ATOM 1774 C CA . SER A 1 216 ? -19.277 3.791 14.107 1.00 78.31 216 SER A CA 1
ATOM 1775 C C . SER A 1 216 ? -19.656 2.528 13.347 1.00 78.31 216 SER A C 1
ATOM 1777 O O . SER A 1 216 ? -20.528 1.782 13.794 1.00 78.31 216 SER A O 1
ATOM 1779 N N . LEU A 1 217 ? -18.910 2.237 12.277 1.00 74.31 217 LEU A N 1
ATOM 1780 C CA . LEU A 1 217 ? -19.033 1.001 11.494 1.00 74.31 217 LEU A CA 1
ATOM 1781 C C . LEU A 1 217 ? -18.823 -0.273 12.330 1.00 74.31 217 LEU A C 1
ATOM 1783 O O . LEU A 1 217 ? -19.235 -1.348 11.921 1.00 74.31 217 LEU A O 1
ATOM 1787 N N . GLN A 1 218 ? -18.234 -0.164 13.528 1.00 76.69 218 GLN A N 1
ATOM 1788 C CA . GLN A 1 218 ? -18.140 -1.278 14.476 1.00 76.69 218 GLN A CA 1
ATOM 1789 C C . GLN A 1 218 ? -19.512 -1.710 15.027 1.00 76.69 218 GLN A C 1
ATOM 1791 O O . GLN A 1 218 ? -19.696 -2.881 15.355 1.00 76.69 218 GLN A O 1
ATOM 1796 N N . TYR A 1 219 ? -20.447 -0.767 15.189 1.00 86.12 219 TYR A N 1
ATOM 1797 C CA . TYR A 1 219 ? -21.734 -0.996 15.857 1.00 86.12 219 TYR A CA 1
ATOM 1798 C C . TYR A 1 219 ? -22.945 -0.846 14.930 1.00 86.12 219 TYR A C 1
ATOM 1800 O O . TYR A 1 219 ? -24.037 -1.307 15.275 1.00 86.12 219 TYR A O 1
ATOM 1808 N N . PHE A 1 220 ? -22.774 -0.175 13.792 1.00 89.62 220 PHE A N 1
ATOM 1809 C CA . PHE A 1 220 ? -23.816 0.029 12.796 1.00 89.62 220 PHE A CA 1
ATOM 1810 C C . PHE A 1 220 ? -23.207 0.173 11.405 1.00 89.62 220 PHE A C 1
ATOM 1812 O O . PHE A 1 220 ? -22.362 1.044 11.199 1.00 89.62 220 PHE A O 1
ATOM 1819 N N . ASN A 1 221 ? -23.664 -0.632 10.450 1.00 87.25 221 ASN A N 1
ATOM 1820 C CA . ASN A 1 221 ? -23.159 -0.602 9.081 1.00 87.25 221 ASN A CA 1
ATOM 1821 C C . ASN A 1 221 ? -24.313 -0.637 8.065 1.00 87.25 221 ASN A C 1
ATOM 1823 O O . ASN A 1 221 ? -25.215 -1.470 8.177 1.00 87.25 221 ASN A O 1
ATOM 1827 N N . LYS A 1 222 ? -24.292 0.266 7.074 1.00 87.19 222 LYS A N 1
ATOM 1828 C CA . LYS A 1 222 ? -25.209 0.234 5.923 1.00 87.19 222 LYS A CA 1
ATOM 1829 C C . LYS A 1 222 ? -24.568 -0.656 4.856 1.00 87.19 222 LYS A C 1
ATOM 1831 O O . LYS A 1 222 ? -23.603 -0.243 4.222 1.00 87.19 222 LYS A O 1
ATOM 1836 N N . LEU A 1 223 ? -25.100 -1.866 4.677 1.00 85.19 223 LEU A N 1
ATOM 1837 C CA . LEU A 1 223 ? -24.547 -2.881 3.769 1.00 85.19 223 LEU A CA 1
ATOM 1838 C C . LEU A 1 223 ? -25.102 -2.761 2.347 1.00 85.19 223 LEU A C 1
ATOM 1840 O O . LEU A 1 223 ? -24.401 -3.021 1.373 1.00 85.19 223 LEU A O 1
ATOM 1844 N N . SER A 1 224 ? -26.365 -2.354 2.229 1.00 83.31 224 SER A N 1
ATOM 1845 C CA . SER A 1 224 ? -27.019 -2.006 0.967 1.00 83.31 224 SER A CA 1
ATOM 1846 C C . SER A 1 224 ? -28.085 -0.939 1.225 1.00 83.31 224 SER A C 1
ATOM 1848 O O . SER A 1 224 ? -28.216 -0.434 2.342 1.00 83.31 224 SER A O 1
ATOM 1850 N N . ASP A 1 225 ? -28.866 -0.566 0.211 1.00 83.44 225 ASP A N 1
ATOM 1851 C CA . ASP A 1 225 ? -30.017 0.306 0.449 1.00 83.44 225 ASP A CA 1
ATOM 1852 C C . ASP A 1 225 ? -31.064 -0.366 1.343 1.00 83.44 225 ASP A C 1
ATOM 1854 O O . ASP A 1 225 ? -31.707 0.311 2.135 1.00 83.44 225 ASP A O 1
ATOM 1858 N N . SER A 1 226 ? -31.201 -1.692 1.304 1.00 88.50 226 SER A N 1
ATOM 1859 C CA . SER A 1 226 ? -32.183 -2.416 2.119 1.00 88.50 226 SER A CA 1
ATOM 1860 C C . SER A 1 226 ? -31.617 -3.081 3.372 1.00 88.50 226 SER A C 1
ATOM 1862 O O . SER A 1 226 ? -32.407 -3.459 4.237 1.00 88.50 226 SER A O 1
ATOM 1864 N N . GLU A 1 227 ? -30.299 -3.258 3.485 1.00 92.50 227 GLU A N 1
ATOM 1865 C CA . GLU A 1 227 ? -29.676 -4.077 4.533 1.00 92.50 227 GLU A CA 1
ATOM 1866 C C . GLU A 1 227 ? -28.789 -3.272 5.471 1.00 92.50 227 GLU A C 1
ATOM 1868 O O . GLU A 1 227 ? -27.919 -2.506 5.050 1.00 92.50 227 GLU A O 1
ATOM 1873 N N . TYR A 1 228 ? -28.996 -3.505 6.764 1.00 92.75 228 TYR A N 1
ATOM 1874 C CA . TYR A 1 228 ? -28.308 -2.801 7.833 1.00 92.75 228 TYR A CA 1
ATOM 1875 C C . TYR A 1 228 ? -27.867 -3.792 8.903 1.00 92.75 228 TYR A C 1
ATOM 1877 O O . TYR A 1 228 ? -28.662 -4.608 9.377 1.00 92.75 228 TYR A O 1
ATOM 1885 N N . GLU A 1 229 ? -26.601 -3.709 9.288 1.00 93.81 229 GLU A N 1
ATOM 1886 C CA . GLU A 1 229 ? -26.026 -4.462 10.394 1.00 93.81 229 GLU A CA 1
ATOM 1887 C C . GLU A 1 229 ? -26.122 -3.641 11.681 1.00 93.81 229 GLU A C 1
ATOM 1889 O O . GLU A 1 229 ? -25.742 -2.468 11.719 1.00 93.81 229 GLU A O 1
ATOM 1894 N N . PHE A 1 230 ? -26.610 -4.269 12.747 1.00 95.88 230 PHE A N 1
ATOM 1895 C CA . PHE A 1 230 ? -26.697 -3.685 14.079 1.00 95.88 230 PHE A CA 1
ATOM 1896 C C . PHE A 1 230 ? -25.915 -4.543 15.055 1.00 95.88 230 PHE A C 1
ATOM 1898 O O . PHE A 1 230 ? -26.090 -5.760 15.085 1.00 95.88 230 PHE A O 1
ATOM 1905 N N . LYS A 1 231 ? -25.113 -3.902 15.904 1.00 95.12 231 LYS A N 1
ATOM 1906 C CA . LYS A 1 231 ? -24.334 -4.577 16.938 1.00 95.12 231 LYS A CA 1
ATOM 1907 C C . LYS A 1 231 ? -24.369 -3.814 18.254 1.00 95.12 231 LYS A C 1
ATOM 1909 O O . LYS A 1 231 ? -24.302 -2.582 18.279 1.00 95.12 231 LYS A O 1
ATOM 1914 N N . ILE A 1 232 ? -24.463 -4.555 19.351 1.00 95.38 232 ILE A N 1
ATOM 1915 C CA . ILE A 1 232 ? -24.368 -4.054 20.723 1.00 95.38 232 ILE A CA 1
ATOM 1916 C C . ILE A 1 232 ? -23.339 -4.881 21.491 1.00 95.38 232 ILE A C 1
ATOM 1918 O O . ILE A 1 232 ? -23.291 -6.100 21.364 1.00 95.38 232 ILE A O 1
ATOM 1922 N N . ARG A 1 233 ? -22.497 -4.216 22.277 1.00 92.19 233 ARG A N 1
ATOM 1923 C CA . ARG A 1 233 ? -21.551 -4.860 23.200 1.00 92.19 233 ARG A CA 1
ATOM 1924 C C . ARG A 1 233 ? -22.143 -4.894 24.603 1.00 92.19 233 ARG A C 1
ATOM 1926 O O . ARG A 1 233 ? -22.826 -3.935 24.946 1.00 92.19 233 ARG A O 1
ATOM 1933 N N . THR A 1 234 ? -21.846 -5.918 25.401 1.00 91.56 234 THR A N 1
ATOM 1934 C CA . THR A 1 234 ? -22.145 -6.030 26.843 1.00 91.56 234 THR A CA 1
ATOM 1935 C C . THR A 1 234 ? -20.961 -6.655 27.590 1.00 91.56 234 THR A C 1
ATOM 1937 O O . THR A 1 234 ? -20.021 -7.155 26.967 1.00 91.56 234 THR A O 1
ATOM 1940 N N . GLN A 1 235 ? -20.995 -6.661 28.927 1.00 87.44 235 GLN A N 1
ATOM 1941 C CA . GLN A 1 235 ? -20.006 -7.410 29.707 1.00 87.44 235 GLN A CA 1
ATOM 1942 C C . GLN A 1 235 ? -20.158 -8.917 29.456 1.00 87.44 235 GLN A C 1
ATOM 1944 O O . GLN A 1 235 ? -21.277 -9.406 29.280 1.00 87.44 235 GLN A O 1
ATOM 1949 N N . MET A 1 236 ? -19.040 -9.648 29.401 1.00 85.19 236 MET A N 1
ATOM 1950 C CA . MET A 1 236 ? -19.083 -11.095 29.179 1.00 85.19 236 MET A CA 1
ATOM 1951 C C . MET A 1 236 ? -19.808 -11.800 30.329 1.00 85.19 236 MET A C 1
ATOM 1953 O O . MET A 1 236 ? -19.502 -11.564 31.500 1.00 85.19 236 MET A O 1
ATOM 1957 N N . ASN A 1 237 ? -20.718 -12.708 29.971 1.00 85.31 237 ASN A N 1
ATOM 1958 C CA . ASN A 1 237 ? -21.573 -13.458 30.894 1.00 85.31 237 ASN A CA 1
ATOM 1959 C C . ASN A 1 237 ? -22.485 -12.558 31.747 1.00 85.31 237 ASN A C 1
ATOM 1961 O O . ASN A 1 237 ? -22.740 -12.868 32.903 1.00 85.31 237 ASN A O 1
ATOM 1965 N N . ASP A 1 238 ? -22.970 -11.449 31.190 1.00 90.31 238 ASP A N 1
ATOM 1966 C CA . ASP A 1 238 ? -23.916 -10.542 31.865 1.00 90.31 238 ASP A CA 1
ATOM 1967 C C . ASP A 1 238 ? -25.335 -10.593 31.274 1.00 90.31 238 ASP A C 1
ATOM 1969 O O . ASP A 1 238 ? -26.312 -10.297 31.948 1.00 90.31 238 ASP A O 1
ATOM 1973 N N . VAL A 1 239 ? -25.466 -10.971 29.997 1.00 93.50 239 VAL A N 1
ATOM 1974 C CA . VAL A 1 239 ? -26.745 -10.979 29.270 1.00 93.50 239 VAL A CA 1
ATOM 1975 C C . VAL A 1 239 ? -27.020 -12.365 28.697 1.00 93.50 239 VAL A C 1
ATOM 1977 O O . VAL A 1 239 ? -26.184 -12.917 27.978 1.00 93.50 239 VAL A O 1
ATOM 1980 N N . GLU A 1 240 ? -28.204 -12.927 28.959 1.00 94.00 240 GLU A N 1
ATOM 1981 C CA . GLU A 1 240 ? -28.665 -14.198 28.380 1.00 94.00 240 GLU A CA 1
ATOM 1982 C C . GLU A 1 240 ? -29.057 -14.041 26.910 1.00 94.00 240 GLU A C 1
ATOM 1984 O O . GLU A 1 240 ? -28.576 -14.788 26.050 1.00 94.00 240 GLU A O 1
ATOM 1989 N N . ARG A 1 241 ? -29.914 -13.067 26.596 1.00 96.12 241 ARG A N 1
ATOM 1990 C CA . ARG A 1 241 ? -30.407 -12.834 25.230 1.00 96.12 241 ARG A CA 1
ATOM 1991 C C . ARG A 1 241 ? -30.523 -11.345 24.950 1.00 96.12 241 ARG A C 1
ATOM 1993 O O . ARG A 1 241 ? -30.876 -10.563 25.829 1.00 96.12 241 ARG A O 1
ATOM 2000 N N . ALA A 1 242 ? -30.263 -10.959 23.708 1.00 97.44 242 ALA A N 1
ATOM 2001 C CA . ALA A 1 242 ? -30.439 -9.591 23.251 1.00 97.44 242 ALA A CA 1
ATOM 2002 C C . ALA A 1 242 ? -31.349 -9.554 22.022 1.00 97.44 242 ALA A C 1
ATOM 2004 O O . ALA A 1 242 ? -31.309 -10.443 21.174 1.00 97.44 242 ALA A O 1
ATOM 2005 N N . TYR A 1 243 ? -32.155 -8.506 21.914 1.00 98.00 243 TYR A N 1
ATOM 2006 C CA . TYR A 1 243 ? -33.042 -8.239 20.789 1.00 98.00 243 TYR A CA 1
ATOM 2007 C C . TYR A 1 243 ? -32.893 -6.785 20.346 1.00 98.00 243 TYR A C 1
ATOM 2009 O O . TYR A 1 243 ? -32.446 -5.927 21.108 1.00 98.00 243 TYR A O 1
ATOM 2017 N N . ILE A 1 244 ? -33.342 -6.481 19.136 1.00 97.44 244 ILE A N 1
ATOM 2018 C CA . ILE A 1 244 ? -33.516 -5.120 18.637 1.00 97.44 244 ILE A CA 1
ATOM 2019 C C . ILE A 1 244 ? -34.966 -4.914 18.213 1.00 97.44 244 ILE A C 1
ATOM 2021 O O . ILE A 1 244 ? -35.563 -5.765 17.557 1.00 97.44 244 ILE A O 1
ATOM 2025 N N . SER A 1 245 ? -35.531 -3.779 18.607 1.00 95.81 245 SER A N 1
ATOM 2026 C CA . SER A 1 245 ? -36.861 -3.328 18.207 1.00 95.81 245 SER A CA 1
ATOM 2027 C C . SER A 1 245 ? -36.717 -2.141 17.260 1.00 95.81 245 SER A C 1
ATOM 2029 O O . SER A 1 245 ? -36.148 -1.125 17.665 1.00 95.81 245 SER A O 1
ATOM 2031 N N . VAL A 1 246 ? -37.225 -2.260 16.031 1.00 94.31 246 VAL A N 1
ATOM 2032 C CA . VAL A 1 246 ? -37.056 -1.280 14.945 1.00 94.31 246 VAL A CA 1
ATOM 2033 C C . VAL A 1 246 ? -38.403 -0.862 14.352 1.00 94.31 246 VAL A C 1
ATOM 2035 O O . VAL A 1 246 ? -39.293 -1.690 14.151 1.00 94.31 246 VAL A O 1
ATOM 2038 N N . VAL A 1 247 ? -38.524 0.428 14.032 1.00 91.75 247 VAL A N 1
ATOM 2039 C CA . VAL A 1 247 ? -39.646 1.055 13.319 1.00 91.75 247 VAL A CA 1
ATOM 2040 C C . VAL A 1 247 ? -39.093 2.023 12.258 1.00 91.75 247 VAL A C 1
ATOM 2042 O O . VAL A 1 247 ? -38.024 2.605 12.454 1.00 91.75 247 VAL A O 1
ATOM 2045 N N . LEU A 1 248 ? -39.797 2.197 11.132 1.00 86.38 248 LEU A N 1
ATOM 2046 C CA . LEU A 1 248 ? -39.385 3.090 10.033 1.00 86.38 248 LEU A CA 1
ATOM 2047 C C . LEU A 1 248 ? -40.021 4.494 10.118 1.00 86.38 248 LEU A C 1
ATOM 2049 O O . LEU A 1 248 ? -39.368 5.481 9.770 1.00 86.38 248 LEU A O 1
ATOM 2053 N N . HIS A 1 249 ? -41.247 4.609 10.642 1.00 76.31 249 HIS A N 1
ATOM 2054 C CA . HIS A 1 249 ? -41.919 5.884 10.925 1.00 76.31 249 HIS A CA 1
ATOM 2055 C C . HIS A 1 249 ? -42.556 5.881 12.327 1.00 76.31 249 HIS A C 1
ATOM 2057 O O . HIS A 1 249 ? -43.135 4.883 12.730 1.00 76.31 249 HIS A O 1
ATOM 2063 N N . GLU A 1 250 ? -42.488 6.985 13.087 1.00 64.38 250 GLU A N 1
ATOM 2064 C CA . GLU A 1 250 ? -43.079 7.049 14.448 1.00 64.38 250 GLU A CA 1
ATOM 2065 C C . GLU A 1 250 ? -44.597 6.811 14.475 1.00 64.38 250 GLU A C 1
ATOM 2067 O O . GLU A 1 250 ? -45.132 6.396 15.499 1.00 64.38 250 GLU A O 1
ATOM 2072 N N . GLU A 1 251 ? -45.273 7.057 13.352 1.00 64.06 251 GLU A N 1
ATOM 2073 C CA . GLU A 1 251 ? -46.712 6.848 13.169 1.00 64.06 251 GLU A CA 1
ATOM 2074 C C . GLU A 1 251 ? -47.060 5.403 12.759 1.00 64.06 251 GLU A C 1
ATOM 2076 O O . GLU A 1 251 ? -48.234 5.027 12.764 1.00 64.06 251 GLU A O 1
ATOM 2081 N N . ASP A 1 252 ? -46.061 4.572 12.430 1.00 58.84 252 ASP A N 1
ATOM 2082 C CA . ASP A 1 252 ? -46.275 3.169 12.084 1.00 58.84 252 ASP A CA 1
ATOM 2083 C C . ASP A 1 252 ? -46.530 2.339 13.351 1.00 58.84 252 ASP A C 1
ATOM 2085 O O . ASP A 1 252 ? -45.675 2.211 14.227 1.00 58.84 252 ASP A O 1
ATOM 2089 N N . ASN A 1 253 ? -47.677 1.659 13.407 1.00 61.03 253 ASN A N 1
ATOM 2090 C CA . ASN A 1 253 ? -47.988 0.673 14.455 1.00 61.03 253 ASN A CA 1
ATOM 2091 C C . ASN A 1 253 ? -47.231 -0.663 14.289 1.00 61.03 253 ASN A C 1
ATOM 2093 O O . ASN A 1 253 ? -47.519 -1.629 14.997 1.00 61.03 253 ASN A O 1
ATOM 2097 N N . TYR A 1 254 ? -46.297 -0.755 13.340 1.00 80.81 254 TYR A N 1
ATOM 2098 C CA . TYR A 1 254 ? -45.589 -1.991 13.020 1.00 80.81 254 TYR A CA 1
ATOM 2099 C C . TYR A 1 254 ? -44.195 -2.008 13.664 1.00 80.81 254 TYR A C 1
ATOM 2101 O O . TYR A 1 254 ? -43.216 -1.524 13.097 1.00 80.81 254 TYR A O 1
ATOM 2109 N N . GLU A 1 255 ? -44.119 -2.560 14.880 1.00 88.25 255 GLU A N 1
ATOM 2110 C CA . GLU A 1 255 ? -42.868 -2.809 15.608 1.00 88.25 255 GLU A CA 1
ATOM 2111 C C . GLU A 1 255 ? -42.261 -4.145 15.160 1.00 88.25 255 GLU A C 1
ATOM 2113 O O . GLU A 1 255 ? -42.848 -5.206 15.375 1.00 88.25 255 GLU A O 1
ATOM 2118 N N . MET A 1 256 ? -41.069 -4.104 14.561 1.00 92.06 256 MET A N 1
ATOM 2119 C CA . MET A 1 256 ? -40.313 -5.311 14.224 1.00 92.06 256 MET A CA 1
ATOM 2120 C C . MET A 1 256 ? -39.326 -5.626 15.345 1.00 92.06 256 MET A C 1
ATOM 2122 O O . MET A 1 256 ? -38.543 -4.757 15.727 1.00 92.06 256 MET A O 1
ATOM 2126 N N . ILE A 1 257 ? -39.338 -6.859 15.858 1.00 95.38 257 ILE A N 1
ATOM 2127 C CA . ILE A 1 257 ? -38.415 -7.314 16.907 1.00 95.38 257 ILE A CA 1
ATOM 2128 C C . ILE A 1 257 ? -37.601 -8.494 16.385 1.00 95.38 257 ILE A C 1
ATOM 2130 O O . ILE A 1 257 ? -38.169 -9.494 15.949 1.00 95.38 257 ILE A O 1
ATOM 2134 N N . TYR A 1 258 ? -36.278 -8.387 16.473 1.00 97.12 258 TYR A N 1
ATOM 2135 C CA . TYR A 1 258 ? -35.344 -9.420 16.034 1.00 97.12 258 TYR A CA 1
ATOM 2136 C C . TYR A 1 258 ? -34.404 -9.804 17.175 1.00 97.12 258 TYR A C 1
ATOM 2138 O O . TYR A 1 258 ? -33.868 -8.929 17.846 1.00 97.12 258 TYR A O 1
ATOM 2146 N N . GLU A 1 259 ? -34.190 -11.100 17.392 1.00 97.69 259 GLU A N 1
ATOM 2147 C CA . GLU A 1 259 ? -33.158 -11.600 18.312 1.00 97.69 259 GLU A CA 1
ATOM 2148 C C . GLU A 1 259 ? -31.766 -11.422 17.703 1.00 97.69 259 GLU A C 1
ATOM 2150 O O . GLU A 1 259 ? -31.611 -11.582 16.497 1.00 97.69 259 GLU A O 1
ATOM 2155 N N . LEU A 1 260 ? -30.763 -11.092 18.503 1.00 97.56 260 LEU A N 1
ATOM 2156 C CA . LEU A 1 260 ? -29.387 -10.898 18.055 1.00 97.56 260 LEU A CA 1
ATOM 2157 C C . LEU A 1 260 ? -28.537 -12.143 18.335 1.00 97.56 260 LEU A C 1
ATOM 2159 O O . LEU A 1 260 ? -28.731 -12.822 19.344 1.00 97.56 260 LEU A O 1
ATOM 2163 N N . GLU A 1 261 ? -27.571 -12.417 17.465 1.00 96.62 261 GLU A N 1
ATOM 2164 C CA . GLU A 1 261 ? -26.636 -13.536 17.598 1.00 96.62 261 GLU A CA 1
ATOM 2165 C C . GLU A 1 261 ? -25.443 -13.142 18.472 1.00 96.62 261 GLU A C 1
ATOM 2167 O O . GLU A 1 261 ? -24.929 -12.034 18.350 1.00 96.62 261 GLU A O 1
ATOM 2172 N N . ARG A 1 262 ? -25.006 -14.035 19.372 1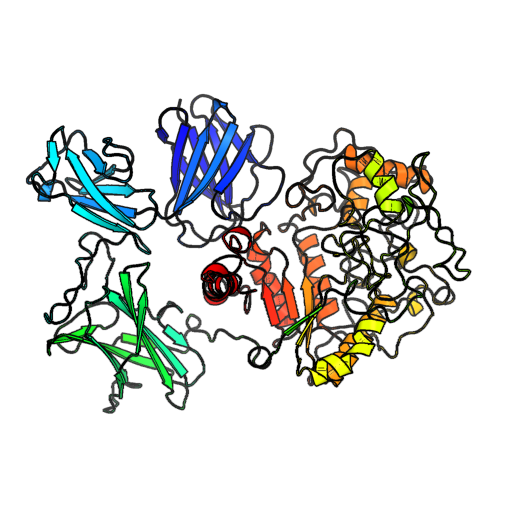.00 94.12 262 ARG A N 1
ATOM 2173 C CA . ARG A 1 262 ? -23.920 -13.761 20.325 1.00 94.12 262 ARG A CA 1
ATOM 2174 C C . ARG A 1 262 ? -22.555 -14.181 19.774 1.00 94.12 262 ARG A C 1
ATOM 2176 O O . ARG A 1 262 ? -22.359 -15.342 19.423 1.00 94.12 262 ARG A O 1
ATOM 2183 N N . TYR A 1 263 ? -21.587 -13.278 19.864 1.00 88.94 263 TYR A N 1
ATOM 2184 C CA . TYR A 1 263 ? -20.161 -13.501 19.662 1.00 88.94 263 TYR A CA 1
ATOM 2185 C C . TYR A 1 263 ? -19.375 -13.175 20.943 1.00 88.94 263 TYR A C 1
ATOM 2187 O O . TYR A 1 263 ? -19.552 -12.113 21.537 1.00 88.94 263 TYR A O 1
ATOM 2195 N N . GLN A 1 264 ? -18.498 -14.086 21.370 1.00 84.94 264 GLN A N 1
ATOM 2196 C CA . GLN A 1 264 ? -17.741 -13.973 22.621 1.00 84.94 264 GLN A CA 1
ATOM 2197 C C . GLN A 1 264 ? -16.289 -13.559 22.396 1.00 84.94 264 GLN A C 1
ATOM 2199 O O . GLN A 1 264 ? -15.503 -14.328 21.840 1.00 84.94 264 GLN A O 1
ATOM 2204 N N . ASP A 1 265 ? -15.905 -12.400 22.928 1.00 72.69 265 ASP A N 1
ATOM 2205 C CA . ASP A 1 265 ? -14.516 -11.951 22.974 1.00 72.69 265 ASP A CA 1
ATOM 2206 C C . ASP A 1 265 ? -13.899 -12.266 24.343 1.00 72.69 265 ASP A C 1
ATOM 2208 O O . ASP A 1 265 ? -13.957 -11.482 25.294 1.00 72.69 265 ASP A O 1
ATOM 2212 N N . LYS A 1 266 ? -13.287 -13.449 24.440 1.00 68.06 266 LYS A N 1
ATOM 2213 C CA . LYS A 1 266 ? -12.627 -13.921 25.668 1.00 68.06 266 LYS A CA 1
ATOM 2214 C C . LYS A 1 266 ? -11.332 -13.177 25.982 1.00 68.06 266 LYS A C 1
ATOM 2216 O O . LYS A 1 266 ? -10.910 -13.193 27.135 1.00 68.06 266 LYS A O 1
ATOM 2221 N N . THR A 1 267 ? -10.703 -12.572 24.977 1.00 57.62 267 THR A N 1
ATOM 2222 C CA . THR A 1 267 ? -9.467 -11.803 25.155 1.00 57.62 267 THR A CA 1
ATOM 2223 C C . THR A 1 267 ? -9.777 -10.513 25.904 1.00 57.62 267 THR A C 1
ATOM 2225 O O . THR A 1 267 ? -9.080 -10.168 26.855 1.00 57.62 267 THR A O 1
ATOM 2228 N N . ASN A 1 268 ? -10.876 -9.853 25.529 1.00 62.31 268 ASN A N 1
ATOM 2229 C CA . ASN A 1 268 ? -11.245 -8.551 26.079 1.00 62.31 268 ASN A CA 1
ATOM 2230 C C . ASN A 1 268 ? -12.345 -8.599 27.146 1.00 62.31 268 ASN A C 1
ATOM 2232 O O . ASN A 1 268 ? -12.576 -7.596 27.818 1.00 62.31 268 ASN A O 1
ATOM 2236 N N . GLY A 1 269 ? -12.990 -9.752 27.339 1.00 72.25 269 GLY A N 1
ATOM 2237 C CA . GLY A 1 269 ? -13.994 -9.959 28.381 1.00 72.25 269 GLY A CA 1
ATOM 2238 C C . GLY A 1 269 ? -15.363 -9.359 28.056 1.00 72.25 269 GLY A C 1
ATOM 2239 O O . GLY A 1 269 ? -16.084 -8.977 28.979 1.00 72.25 269 GLY A O 1
ATOM 2240 N N . PHE A 1 270 ? -15.744 -9.306 26.775 1.00 84.12 270 PHE A N 1
ATOM 2241 C CA . PHE A 1 270 ? -17.042 -8.785 26.328 1.00 84.12 270 PHE A CA 1
ATOM 2242 C C . PHE A 1 270 ? -17.849 -9.810 25.525 1.00 84.12 270 PHE A C 1
ATOM 2244 O O . PHE A 1 270 ? -17.295 -10.650 24.813 1.00 84.12 270 PHE A O 1
ATOM 2251 N N . ASP A 1 271 ? -19.172 -9.684 25.604 1.00 88.88 271 ASP A N 1
ATOM 2252 C CA . ASP A 1 271 ? -20.109 -10.296 24.663 1.00 88.88 271 ASP A CA 1
ATOM 2253 C C . ASP A 1 271 ? -20.519 -9.237 23.621 1.00 88.88 271 ASP A C 1
ATOM 2255 O O . ASP A 1 271 ? -20.784 -8.078 23.954 1.00 88.88 271 ASP A O 1
ATOM 2259 N N . TYR A 1 272 ? -20.591 -9.627 22.353 1.00 92.19 272 TYR A N 1
ATOM 2260 C CA . TYR A 1 272 ? -21.164 -8.829 21.271 1.00 92.19 272 TYR A CA 1
ATOM 2261 C C . TYR A 1 272 ? -22.413 -9.529 20.754 1.00 92.19 272 TYR A C 1
ATOM 2263 O O . TYR A 1 272 ? -22.404 -10.734 20.537 1.00 92.19 272 TYR A O 1
ATOM 2271 N N . PHE A 1 273 ? -23.480 -8.772 20.546 1.00 96.75 273 PHE A N 1
ATOM 2272 C CA . PHE A 1 273 ? -24.724 -9.261 19.976 1.00 96.75 273 PHE A CA 1
ATOM 2273 C C . PHE A 1 273 ? -24.999 -8.527 18.669 1.00 96.75 273 PHE A C 1
ATOM 2275 O O . PHE A 1 273 ? -25.076 -7.295 18.673 1.00 96.75 273 PHE A O 1
ATOM 2282 N N . GLU A 1 274 ? -25.143 -9.255 17.564 1.00 96.56 274 GLU A N 1
ATOM 2283 C CA . GLU A 1 274 ? -25.258 -8.670 16.225 1.00 96.56 274 GLU A CA 1
ATOM 2284 C C . GLU A 1 274 ? -26.376 -9.276 15.374 1.00 96.56 274 GLU A C 1
ATOM 2286 O O . GLU A 1 274 ? -26.813 -10.406 15.596 1.00 96.56 274 GLU A O 1
ATOM 2291 N N . ARG A 1 275 ? -26.879 -8.491 14.413 1.00 96.38 275 ARG A N 1
ATOM 2292 C CA . ARG A 1 275 ? -27.811 -8.960 13.382 1.00 96.38 275 ARG A CA 1
ATOM 2293 C C . ARG A 1 275 ? -27.826 -8.052 12.161 1.00 96.38 275 ARG A C 1
ATOM 2295 O O . ARG A 1 275 ? -27.860 -6.829 12.289 1.00 96.38 275 ARG A O 1
ATOM 2302 N N . ILE A 1 276 ? -27.925 -8.671 10.988 1.00 96.31 276 ILE A N 1
ATOM 2303 C CA . ILE A 1 276 ? -28.266 -8.003 9.730 1.00 96.31 276 ILE A CA 1
ATOM 2304 C C . ILE A 1 276 ? -29.788 -8.040 9.545 1.00 96.31 276 ILE A C 1
ATOM 2306 O O . ILE A 1 276 ? -30.419 -9.092 9.687 1.00 96.31 276 ILE A O 1
ATOM 2310 N N . ILE A 1 277 ? -30.389 -6.889 9.242 1.00 95.06 277 ILE A N 1
ATOM 2311 C CA . ILE A 1 277 ? -31.823 -6.747 8.964 1.00 95.06 277 ILE A CA 1
ATOM 2312 C C . ILE A 1 277 ? -32.001 -6.215 7.545 1.00 95.06 277 ILE A C 1
ATOM 2314 O O . ILE A 1 277 ? -31.460 -5.165 7.202 1.00 95.06 277 ILE A O 1
ATOM 2318 N N . ASN A 1 278 ? -32.801 -6.923 6.747 1.00 93.44 278 ASN A N 1
ATOM 2319 C CA . ASN A 1 278 ? -33.212 -6.507 5.412 1.00 93.44 278 ASN A CA 1
ATOM 2320 C C . ASN A 1 278 ? -34.643 -5.938 5.461 1.00 93.44 278 ASN A C 1
ATOM 2322 O O . ASN A 1 278 ? -35.586 -6.654 5.799 1.00 93.44 278 ASN A O 1
ATOM 2326 N N . PHE A 1 279 ? -34.813 -4.657 5.127 1.00 90.31 279 PHE A N 1
ATOM 2327 C CA . PHE A 1 279 ? -36.117 -3.975 5.097 1.00 90.31 279 PHE A CA 1
ATOM 2328 C C . PHE A 1 279 ? -36.815 -4.041 3.727 1.00 90.31 279 PHE A C 1
ATOM 2330 O O . PHE A 1 279 ? -37.893 -3.468 3.554 1.00 90.31 279 PHE A O 1
ATOM 2337 N N . GLY A 1 280 ? -36.203 -4.691 2.733 1.00 87.56 280 GLY A N 1
ATOM 2338 C CA . GLY A 1 280 ? -36.704 -4.848 1.363 1.00 87.56 280 GLY A CA 1
ATOM 2339 C C . GLY A 1 280 ? -36.695 -3.573 0.509 1.00 87.56 280 GLY A C 1
ATOM 2340 O O . GLY A 1 280 ? -36.966 -3.639 -0.687 1.00 87.56 280 GLY A O 1
ATOM 2341 N N . LYS A 1 281 ? -36.403 -2.411 1.101 1.00 86.50 281 LYS A N 1
ATOM 2342 C CA . LYS A 1 281 ? -36.315 -1.104 0.436 1.00 86.50 281 LYS A CA 1
ATOM 2343 C C . LYS A 1 281 ? -35.408 -0.160 1.219 1.00 86.50 281 LYS A C 1
ATOM 2345 O O . LYS A 1 281 ? -35.133 -0.410 2.391 1.00 86.50 281 LYS A O 1
ATOM 2350 N N . GLU A 1 282 ? -35.047 0.960 0.595 1.00 85.94 282 GLU A N 1
ATOM 2351 C CA . GLU A 1 282 ? -34.293 2.016 1.266 1.00 85.94 282 GLU A CA 1
ATOM 2352 C C . GLU A 1 282 ? -35.031 2.579 2.485 1.00 85.94 282 GLU A C 1
ATOM 2354 O O . GLU A 1 282 ? -36.129 3.140 2.382 1.00 85.94 282 GLU A O 1
ATOM 2359 N N . ALA A 1 283 ? -34.406 2.448 3.655 1.00 87.25 283 ALA A N 1
ATOM 2360 C CA . ALA A 1 283 ? -34.937 2.942 4.914 1.00 87.25 283 ALA A CA 1
ATOM 2361 C C . ALA A 1 283 ? -34.318 4.301 5.250 1.00 87.25 283 ALA A C 1
ATOM 2363 O O . ALA A 1 283 ? -33.358 4.364 6.009 1.00 87.25 283 ALA A O 1
ATOM 2364 N N . LYS A 1 284 ? -34.880 5.401 4.725 1.00 88.12 284 LYS A N 1
ATOM 2365 C CA . LYS A 1 284 ? -34.350 6.774 4.926 1.00 88.12 284 LYS A CA 1
ATOM 2366 C C . LYS A 1 284 ? -34.130 7.149 6.395 1.00 88.12 284 LYS A C 1
ATOM 2368 O O . LYS A 1 284 ? -33.243 7.932 6.723 1.00 88.12 284 LYS A O 1
ATOM 2373 N N . LYS A 1 285 ? -34.966 6.614 7.285 1.00 90.19 285 LYS A N 1
ATOM 2374 C CA . LYS A 1 285 ? -34.829 6.750 8.732 1.00 90.19 285 LYS A CA 1
ATOM 2375 C C . LYS A 1 285 ? -35.059 5.408 9.407 1.00 90.19 285 LYS A C 1
ATOM 2377 O O . LYS A 1 285 ? -35.901 4.628 8.971 1.00 90.19 285 LYS A O 1
ATOM 2382 N N . LEU A 1 286 ? -34.330 5.190 10.494 1.00 92.19 286 LEU A N 1
ATOM 2383 C CA . LEU A 1 286 ? -34.462 4.033 11.368 1.00 92.19 286 LEU A CA 1
ATOM 2384 C C . LEU A 1 286 ? -34.684 4.512 12.797 1.00 92.19 286 LEU A C 1
ATOM 2386 O O . LEU A 1 286 ? -33.964 5.392 13.276 1.00 92.19 286 LEU A O 1
ATOM 2390 N N . LEU A 1 287 ? -35.673 3.930 13.471 1.00 93.69 287 LEU A N 1
ATOM 2391 C CA . LEU A 1 287 ? -35.981 4.211 14.865 1.00 93.69 287 LEU A CA 1
ATOM 2392 C C . LEU A 1 287 ? -35.902 2.931 15.684 1.00 93.69 287 LEU A C 1
ATOM 2394 O O . LEU A 1 287 ? -36.704 2.027 15.466 1.00 93.69 287 LEU A O 1
ATOM 2398 N N . TYR A 1 288 ? -34.982 2.842 16.645 1.00 95.00 288 TYR A N 1
ATOM 2399 C CA . TYR A 1 288 ? -34.780 1.588 17.374 1.00 95.00 288 TYR A CA 1
ATOM 2400 C C . TYR A 1 288 ? -34.293 1.721 18.821 1.00 95.00 288 TYR A C 1
ATOM 2402 O O . TYR A 1 288 ? -33.860 2.779 19.274 1.00 95.00 288 TYR A O 1
ATOM 2410 N N . TYR A 1 289 ? -34.401 0.623 19.567 1.00 96.44 289 TYR A N 1
ATOM 2411 C CA . TYR A 1 289 ? -33.676 0.371 20.815 1.00 96.44 289 TYR A CA 1
ATOM 2412 C C . TYR A 1 289 ? -33.355 -1.124 20.916 1.00 96.44 289 TYR A C 1
ATOM 2414 O O . TYR A 1 289 ? -33.994 -1.955 20.265 1.00 96.44 289 TYR A O 1
ATOM 2422 N N . PHE A 1 290 ? -32.401 -1.467 21.768 1.00 97.81 290 PHE A N 1
ATOM 2423 C CA . PHE A 1 290 ? -32.070 -2.842 22.123 1.00 97.81 290 PHE A CA 1
ATOM 2424 C C . PHE A 1 290 ? -32.853 -3.289 23.358 1.00 97.81 290 PHE A C 1
ATOM 2426 O O . PHE A 1 290 ? -33.196 -2.463 24.205 1.00 97.81 290 PHE A O 1
ATOM 2433 N N . ILE A 1 291 ? -33.134 -4.584 23.456 1.00 97.81 291 ILE A N 1
ATOM 2434 C CA . ILE A 1 291 ? -33.782 -5.240 24.594 1.00 97.81 291 ILE A CA 1
ATOM 2435 C C . ILE A 1 291 ? -32.811 -6.305 25.100 1.00 97.81 291 ILE A C 1
ATOM 2437 O O . ILE A 1 291 ? -32.412 -7.166 24.325 1.00 97.81 291 ILE A O 1
ATOM 2441 N N . LEU A 1 292 ? -32.432 -6.244 26.368 1.00 97.31 292 LEU A N 1
ATOM 2442 C CA . LEU A 1 292 ? -31.553 -7.206 27.029 1.00 97.31 292 LEU A CA 1
ATOM 2443 C C . LEU A 1 292 ? -32.387 -8.017 28.018 1.00 97.31 292 LEU A C 1
ATOM 2445 O O . LEU A 1 292 ? -33.184 -7.441 28.763 1.00 97.31 292 LEU A O 1
ATOM 2449 N N . GLU A 1 293 ? -32.223 -9.334 28.003 1.00 96.44 293 GLU A N 1
ATOM 2450 C CA . GLU A 1 293 ? -32.927 -10.273 28.872 1.00 96.44 293 GLU A CA 1
ATOM 2451 C C . GLU A 1 293 ? -31.917 -11.122 29.649 1.00 96.44 293 GLU A C 1
ATOM 2453 O O . GLU A 1 293 ? -30.937 -11.599 29.071 1.00 96.44 293 GLU A O 1
ATOM 2458 N N . ASP A 1 294 ? -32.159 -11.268 30.951 1.00 94.62 294 ASP A N 1
ATOM 2459 C CA . ASP A 1 294 ? -31.411 -12.133 31.869 1.00 94.62 294 ASP A CA 1
ATOM 2460 C C . ASP A 1 294 ? -32.333 -12.563 33.022 1.00 94.62 294 ASP A C 1
ATOM 2462 O O . ASP A 1 294 ? -32.958 -11.712 33.663 1.00 94.62 294 ASP A O 1
ATOM 2466 N N . ASN A 1 295 ? -32.489 -13.871 33.251 1.00 91.31 295 ASN A N 1
ATOM 2467 C CA . ASN A 1 295 ? -33.351 -14.468 34.283 1.00 91.31 295 ASN A CA 1
ATOM 2468 C C . ASN A 1 295 ? -34.769 -13.858 34.365 1.00 91.31 295 ASN A C 1
ATOM 2470 O O . ASN A 1 295 ? -35.293 -13.545 35.437 1.00 91.31 295 ASN A O 1
ATOM 2474 N N . GLY A 1 296 ? -35.392 -13.624 33.207 1.00 86.62 296 GLY A N 1
ATOM 2475 C CA . GLY A 1 296 ? -36.736 -13.044 33.100 1.00 86.62 296 GLY A CA 1
ATOM 2476 C C . GLY A 1 296 ? -36.830 -11.530 33.349 1.00 86.62 296 GLY A C 1
ATOM 2477 O O . GLY A 1 296 ? -37.890 -10.945 33.104 1.00 86.62 296 GLY A O 1
ATOM 2478 N N . SER A 1 297 ? -35.748 -10.869 33.771 1.00 93.06 297 SER A N 1
ATOM 2479 C CA . SER A 1 297 ? -35.649 -9.407 33.807 1.00 93.06 297 SER A CA 1
ATOM 2480 C C . SER A 1 297 ? -35.379 -8.855 32.410 1.00 93.06 297 SER A C 1
ATOM 2482 O O . SER A 1 297 ? -34.581 -9.410 31.658 1.00 93.06 297 SER A O 1
ATOM 2484 N N . ARG A 1 298 ? -36.016 -7.727 32.067 1.00 95.50 298 ARG A N 1
ATOM 2485 C CA . ARG A 1 298 ? -35.810 -7.028 30.789 1.00 95.50 298 ARG A CA 1
ATOM 2486 C C . ARG A 1 298 ? -35.355 -5.594 30.990 1.00 95.50 298 ARG A C 1
ATOM 2488 O O . ARG A 1 298 ? -36.022 -4.825 31.683 1.00 95.50 298 ARG A O 1
ATOM 2495 N N . ALA A 1 299 ? -34.281 -5.226 30.304 1.00 96.19 299 ALA A N 1
ATOM 2496 C CA . ALA A 1 299 ? -33.803 -3.856 30.201 1.00 96.19 299 ALA A CA 1
ATOM 2497 C C . ALA A 1 299 ? -33.773 -3.398 28.735 1.00 96.19 299 ALA A C 1
ATOM 2499 O O . ALA A 1 299 ? -33.666 -4.196 27.810 1.00 96.19 299 ALA A O 1
ATOM 2500 N N . TYR A 1 300 ? -33.886 -2.095 28.515 1.00 96.88 300 TYR A N 1
ATOM 2501 C CA . TYR A 1 300 ? -34.007 -1.459 27.211 1.00 96.88 300 TYR A CA 1
ATOM 2502 C C . TYR A 1 300 ? -32.914 -0.406 27.052 1.00 96.88 300 TYR A C 1
ATOM 2504 O O . TYR A 1 300 ? -32.768 0.469 27.909 1.00 96.88 300 TYR A O 1
ATOM 2512 N N . PHE A 1 301 ? -32.171 -0.456 25.949 1.00 96.06 301 PHE A N 1
ATOM 2513 C CA . PHE A 1 301 ? -31.041 0.433 25.691 1.00 96.06 301 PHE A CA 1
ATOM 2514 C C . PHE A 1 301 ? -31.205 1.190 24.371 1.00 96.06 301 PHE A C 1
ATOM 2516 O O . PHE A 1 301 ? -31.267 0.595 23.298 1.00 96.06 301 PHE A O 1
ATOM 2523 N N . ASN A 1 302 ? -31.249 2.521 24.427 1.00 91.50 302 ASN A N 1
ATOM 2524 C CA . ASN A 1 302 ? -31.441 3.388 23.252 1.00 91.50 302 ASN A CA 1
ATOM 2525 C C . ASN A 1 302 ? -30.127 3.972 22.693 1.00 91.50 302 ASN A C 1
ATOM 2527 O O . ASN A 1 302 ? -30.133 5.037 22.079 1.00 91.50 302 ASN A O 1
ATOM 2531 N N . GLY A 1 303 ? -28.985 3.341 22.976 1.00 86.94 303 GLY A N 1
ATOM 2532 C CA . GLY A 1 303 ? -27.660 3.857 22.613 1.00 86.94 303 GLY A CA 1
ATOM 2533 C C . GLY A 1 303 ? -27.056 4.829 23.634 1.00 86.94 303 GLY A C 1
ATOM 2534 O O . GLY A 1 303 ? -25.851 5.061 23.603 1.00 86.94 303 GLY A O 1
ATOM 2535 N N . LYS A 1 304 ? -27.851 5.383 24.564 1.00 86.19 304 LYS A N 1
ATOM 2536 C CA . LYS A 1 304 ? -27.358 6.324 25.591 1.00 86.19 304 LYS A CA 1
ATOM 2537 C C . LYS A 1 304 ? -27.677 5.931 27.024 1.00 86.19 304 LYS A C 1
ATOM 2539 O O . LYS A 1 304 ? -26.862 6.221 27.901 1.00 86.19 304 LYS A O 1
ATOM 2544 N N . THR A 1 305 ? -28.841 5.340 27.271 1.00 87.94 305 THR A N 1
ATOM 2545 C CA . THR A 1 305 ? -29.352 5.020 28.612 1.00 87.94 305 THR A CA 1
ATOM 2546 C C . THR A 1 305 ? -29.931 3.616 28.646 1.00 87.94 305 THR A C 1
ATOM 2548 O O . THR A 1 305 ? -30.646 3.239 27.715 1.00 87.94 305 THR A O 1
ATOM 2551 N N . LEU A 1 306 ? -29.669 2.887 29.731 1.00 92.00 306 LEU A N 1
ATOM 2552 C CA . LEU A 1 306 ? -30.340 1.634 30.066 1.00 92.00 306 LEU A CA 1
ATOM 2553 C C . LEU A 1 306 ? -31.552 1.932 30.962 1.00 92.00 306 LEU A C 1
ATOM 2555 O O . LEU A 1 306 ? -31.431 2.666 31.940 1.00 92.00 306 LEU A O 1
ATOM 2559 N N . SER A 1 307 ? -32.716 1.384 30.627 1.00 92.88 307 SER A N 1
ATOM 2560 C CA . SER A 1 307 ? -33.970 1.577 31.364 1.00 92.88 307 SER A CA 1
ATOM 2561 C C . SER A 1 307 ? -34.713 0.254 31.512 1.00 92.88 307 SER A C 1
ATOM 2563 O O . SER A 1 307 ? -34.699 -0.557 30.598 1.00 92.88 307 SER A O 1
ATOM 2565 N N . TYR A 1 308 ? -35.427 0.046 32.616 1.00 93.31 308 TYR A N 1
ATOM 2566 C CA . TYR A 1 308 ? -36.316 -1.116 32.790 1.00 93.31 308 TYR A CA 1
ATOM 2567 C C . TYR A 1 308 ? -37.738 -0.865 32.249 1.00 93.31 308 TYR A C 1
ATOM 2569 O O . TYR A 1 308 ? -38.614 -1.724 32.320 1.00 93.31 308 TYR A O 1
ATOM 2577 N N . SER A 1 309 ? -37.970 0.311 31.659 1.00 92.12 309 SER A N 1
ATOM 2578 C CA . SER A 1 309 ? -39.171 0.666 30.897 1.00 92.12 309 SER A CA 1
ATOM 2579 C C . SER A 1 309 ? -38.802 1.114 29.479 1.00 92.12 309 SER A C 1
ATOM 2581 O O . SER A 1 309 ? -37.694 1.607 29.253 1.00 92.12 309 SER A O 1
ATOM 2583 N N . LYS A 1 310 ? -39.725 0.951 28.516 1.00 90.50 310 LYS A N 1
ATOM 2584 C CA . LYS A 1 310 ? -39.489 1.278 27.097 1.00 90.50 310 LYS A CA 1
ATOM 2585 C C . LYS A 1 310 ? -39.082 2.760 26.930 1.00 90.50 310 LYS A C 1
ATOM 2587 O O . LYS A 1 310 ? -39.898 3.636 27.223 1.00 90.50 310 LYS A O 1
ATOM 2592 N N . PRO A 1 311 ? -37.856 3.063 26.460 1.00 90.75 311 PRO A N 1
ATOM 2593 C CA . PRO A 1 311 ? -37.380 4.429 26.285 1.00 90.75 311 PRO A CA 1
ATOM 2594 C C . PRO A 1 311 ? -37.850 5.014 24.946 1.00 90.75 311 PRO A C 1
ATOM 2596 O O . PRO A 1 311 ? -38.376 4.308 24.083 1.00 90.75 311 PRO A O 1
ATOM 2599 N N . LYS A 1 312 ? -37.586 6.310 24.727 1.00 90.62 312 LYS A N 1
ATOM 2600 C CA . LYS A 1 312 ? -37.636 6.878 23.371 1.00 90.62 312 LYS A CA 1
ATOM 2601 C C . LYS A 1 312 ? -36.626 6.165 22.471 1.00 90.62 312 LYS A C 1
ATOM 2603 O O . LYS A 1 312 ? -35.507 5.873 22.904 1.00 90.62 312 LYS A O 1
ATOM 2608 N N . ARG A 1 313 ? -37.031 5.923 21.224 1.00 91.62 313 ARG A N 1
ATOM 2609 C CA . ARG A 1 313 ? -36.200 5.281 20.204 1.00 91.62 313 ARG A CA 1
ATOM 2610 C C . ARG A 1 313 ? -35.049 6.193 19.793 1.00 91.62 313 ARG A C 1
ATOM 2612 O O . ARG A 1 313 ? -35.203 7.410 19.705 1.00 91.62 313 ARG A O 1
ATOM 2619 N N . LEU A 1 314 ? -33.902 5.583 19.536 1.00 91.81 314 LEU A N 1
ATOM 2620 C CA . LEU A 1 314 ? -32.797 6.206 18.828 1.00 91.81 314 LEU A CA 1
ATOM 2621 C C . LEU A 1 314 ? -33.228 6.457 17.384 1.00 91.81 314 LEU A C 1
ATOM 2623 O O . LEU A 1 314 ? -33.780 5.551 16.773 1.00 91.81 314 LEU A O 1
ATOM 2627 N N . ILE A 1 315 ? -32.977 7.655 16.855 1.00 91.81 315 ILE A N 1
ATOM 2628 C CA . ILE A 1 315 ? -33.335 8.034 15.484 1.00 91.81 315 ILE A CA 1
ATOM 2629 C C . ILE A 1 315 ? -32.053 8.168 14.667 1.00 91.81 315 ILE A C 1
ATOM 2631 O O . ILE A 1 315 ? -31.178 8.958 15.021 1.00 91.81 315 ILE A O 1
ATOM 2635 N N . VAL A 1 316 ? -31.973 7.435 13.560 1.00 90.50 316 VAL A N 1
ATOM 2636 C CA . VAL A 1 316 ? -30.840 7.459 12.629 1.00 90.50 316 VAL A CA 1
ATOM 2637 C C . VAL A 1 316 ? -31.337 7.851 11.244 1.00 90.50 316 VAL A C 1
ATOM 2639 O O . VAL A 1 316 ? -32.282 7.256 10.729 1.00 90.50 316 VAL A O 1
ATOM 2642 N N . ASN A 1 317 ? -30.708 8.866 10.646 1.00 89.06 317 ASN A N 1
ATOM 2643 C CA . ASN A 1 317 ? -30.942 9.259 9.258 1.00 89.06 317 ASN A CA 1
ATOM 2644 C C . ASN A 1 317 ? -29.906 8.576 8.362 1.00 89.06 317 ASN A C 1
ATOM 2646 O O . ASN A 1 317 ? -28.748 8.989 8.328 1.00 89.06 317 ASN A O 1
ATOM 2650 N N . THR A 1 318 ? -30.318 7.529 7.656 1.00 85.38 318 THR A N 1
ATOM 2651 C CA . THR A 1 318 ? -29.410 6.642 6.910 1.00 85.38 318 THR A CA 1
ATOM 2652 C C . THR A 1 318 ? -28.931 7.237 5.589 1.00 85.38 318 THR A C 1
ATOM 2654 O O . THR A 1 318 ? -28.037 6.677 4.966 1.00 85.38 318 THR A O 1
ATOM 2657 N N . THR A 1 319 ? -29.500 8.371 5.165 1.00 82.88 319 THR A N 1
ATOM 2658 C CA . THR A 1 319 ? -29.072 9.111 3.969 1.00 82.88 319 THR A CA 1
ATOM 2659 C C . THR A 1 319 ? -28.096 10.245 4.303 1.00 82.88 319 THR A C 1
ATOM 2661 O O . THR A 1 319 ? -27.870 11.124 3.471 1.00 82.88 319 THR A O 1
ATOM 2664 N N . SER A 1 320 ? -27.583 10.312 5.539 1.00 77.62 320 SER A N 1
ATOM 2665 C CA . SER A 1 320 ? -26.563 11.299 5.912 1.00 77.62 320 SER A CA 1
ATOM 2666 C C . SER A 1 320 ? -25.258 11.037 5.161 1.00 77.62 320 SER A C 1
ATOM 2668 O O . SER A 1 320 ? -24.890 9.887 4.946 1.00 77.62 320 SER A O 1
ATOM 2670 N N . LYS A 1 321 ? -24.501 12.097 4.849 1.00 67.81 321 LYS A N 1
ATOM 2671 C CA . LYS A 1 321 ? -23.143 11.966 4.291 1.00 67.81 321 LYS A CA 1
ATOM 2672 C C . LYS A 1 321 ? -22.184 11.214 5.217 1.00 67.81 321 LYS A C 1
ATOM 2674 O O . LYS A 1 321 ? -21.171 10.729 4.731 1.00 67.81 321 LYS A O 1
ATOM 2679 N N . ASP A 1 322 ? -22.503 11.120 6.504 1.00 68.75 322 ASP A N 1
ATOM 2680 C CA . ASP A 1 322 ? -21.697 10.411 7.504 1.00 68.75 322 ASP A CA 1
ATOM 2681 C C . ASP A 1 322 ? -21.978 8.898 7.542 1.00 68.75 322 ASP A C 1
ATOM 2683 O O . ASP A 1 322 ? -21.218 8.147 8.144 1.00 68.75 322 ASP A O 1
ATOM 2687 N N . ILE A 1 323 ? -23.067 8.441 6.912 1.00 74.00 323 ILE A N 1
ATOM 2688 C CA . ILE A 1 323 ? -23.468 7.030 6.842 1.00 74.00 323 ILE A CA 1
ATOM 2689 C C . ILE A 1 323 ? -23.459 6.636 5.367 1.00 74.00 323 ILE A C 1
ATOM 2691 O O . ILE A 1 323 ? -24.480 6.689 4.681 1.00 74.00 323 ILE A O 1
ATOM 2695 N N . GLN A 1 324 ? -22.275 6.294 4.865 1.00 68.94 324 GLN A N 1
ATOM 2696 C CA . GLN A 1 324 ? -22.089 5.869 3.479 1.00 68.94 324 GLN A CA 1
ATOM 2697 C C . GLN A 1 324 ? -21.952 4.356 3.386 1.00 68.94 324 GLN A C 1
ATOM 2699 O O . GLN A 1 324 ? -21.471 3.698 4.306 1.00 68.94 324 GLN A O 1
ATOM 2704 N N . LEU A 1 325 ? -22.366 3.829 2.238 1.00 75.56 325 LEU A N 1
ATOM 2705 C CA . LEU A 1 325 ? -22.018 2.479 1.825 1.00 75.56 325 LEU A CA 1
ATOM 2706 C C . LEU A 1 325 ? -20.507 2.427 1.615 1.00 75.56 325 LEU A C 1
ATOM 2708 O O . LEU A 1 325 ? -19.978 3.142 0.765 1.00 75.56 325 LEU A O 1
ATOM 2712 N N . PHE A 1 326 ? -19.823 1.596 2.398 1.00 74.50 326 PHE A N 1
ATOM 2713 C CA . PHE A 1 326 ? -18.448 1.238 2.091 1.00 74.50 326 PHE A CA 1
ATOM 2714 C C . PHE A 1 326 ? -18.463 0.331 0.857 1.00 74.50 326 PHE A C 1
ATOM 2716 O O . PHE A 1 326 ? -18.921 -0.811 0.926 1.00 74.50 326 PHE A O 1
ATOM 2723 N N . ASP A 1 327 ? -18.033 0.874 -0.280 1.00 75.38 327 ASP A N 1
ATOM 2724 C CA . ASP A 1 327 ? -18.126 0.195 -1.569 1.00 75.38 327 ASP A CA 1
ATOM 2725 C C . ASP A 1 327 ? -16.809 -0.503 -1.920 1.00 75.38 327 ASP A C 1
ATOM 2727 O O . ASP A 1 327 ? -15.748 0.120 -2.017 1.00 75.38 327 ASP A O 1
ATOM 2731 N N . VAL A 1 328 ? -16.906 -1.811 -2.131 1.00 85.81 328 VAL A N 1
ATOM 2732 C CA . VAL A 1 328 ? -15.853 -2.666 -2.680 1.00 85.81 328 VAL A CA 1
ATOM 2733 C C . VAL A 1 328 ? -16.389 -3.191 -4.005 1.00 85.81 328 VAL A C 1
ATOM 2735 O O . VAL A 1 328 ? -17.545 -3.633 -4.024 1.00 85.81 328 VAL A O 1
ATOM 2738 N N . PRO A 1 329 ? -15.591 -3.205 -5.090 1.00 89.56 329 PRO A N 1
ATOM 2739 C CA . PRO A 1 329 ? -16.058 -3.695 -6.378 1.00 89.56 329 PRO A CA 1
ATOM 2740 C C . PRO A 1 329 ? -16.734 -5.061 -6.247 1.00 89.56 329 PRO A C 1
ATOM 2742 O O . PRO A 1 329 ? -16.153 -6.002 -5.709 1.00 89.56 329 PRO A O 1
ATOM 2745 N N . ASN A 1 330 ? -17.978 -5.175 -6.719 1.00 88.38 330 ASN A N 1
ATOM 2746 C CA . ASN A 1 330 ? -18.776 -6.384 -6.492 1.00 88.38 330 ASN A CA 1
ATOM 2747 C C . ASN A 1 330 ? -18.111 -7.644 -7.061 1.00 88.38 330 ASN A C 1
ATOM 2749 O O . ASN A 1 330 ? -18.181 -8.694 -6.428 1.00 88.38 330 ASN A O 1
ATOM 2753 N N . TRP A 1 331 ? -17.411 -7.526 -8.193 1.00 93.12 331 TRP A N 1
ATOM 2754 C CA . TRP A 1 331 ? -16.674 -8.637 -8.800 1.00 93.12 331 TRP A CA 1
ATOM 2755 C C . TRP A 1 331 ? -15.590 -9.204 -7.868 1.00 93.12 331 TRP A C 1
ATOM 2757 O O . TRP A 1 331 ? -15.335 -10.405 -7.886 1.00 93.12 331 TRP A O 1
ATOM 2767 N N . ALA A 1 332 ? -14.999 -8.377 -6.997 1.00 93.62 332 ALA A N 1
ATOM 2768 C CA . ALA A 1 332 ? -13.948 -8.808 -6.080 1.00 93.62 332 ALA A CA 1
ATOM 2769 C C . ALA A 1 332 ? -14.465 -9.750 -4.976 1.00 93.62 332 ALA A C 1
ATOM 2771 O O . ALA A 1 332 ? -13.683 -10.505 -4.403 1.00 93.62 332 ALA A O 1
ATOM 2772 N N . LYS A 1 333 ? -15.776 -9.748 -4.689 1.00 90.12 333 LYS A N 1
ATOM 2773 C CA . LYS A 1 333 ? -16.404 -10.663 -3.713 1.00 90.12 333 LYS A CA 1
ATOM 2774 C C . LYS A 1 333 ? -16.464 -12.107 -4.221 1.00 90.12 333 LYS A C 1
ATOM 2776 O O . LYS A 1 333 ? -16.515 -13.033 -3.419 1.00 90.12 333 LYS A O 1
ATOM 2781 N N . GLU A 1 334 ? -16.448 -12.282 -5.539 1.00 93.00 334 GLU A N 1
ATOM 2782 C CA . GLU A 1 334 ? -16.452 -13.580 -6.223 1.00 93.00 334 GLU A CA 1
ATOM 2783 C C . GLU A 1 334 ? -15.061 -13.932 -6.781 1.00 93.00 334 GLU A C 1
ATOM 2785 O O . GLU A 1 334 ? -14.897 -14.936 -7.477 1.00 93.00 334 GLU A O 1
ATOM 2790 N N . ALA A 1 335 ? -14.050 -13.106 -6.489 1.00 95.38 335 ALA A N 1
ATOM 2791 C CA . ALA A 1 335 ? -12.704 -13.289 -6.999 1.00 95.38 335 ALA A CA 1
ATOM 2792 C C . ALA A 1 335 ? -11.969 -14.429 -6.277 1.00 95.38 335 ALA A C 1
ATOM 2794 O O . ALA A 1 335 ? -11.832 -14.446 -5.052 1.00 95.38 335 ALA A O 1
ATOM 2795 N N . ILE A 1 336 ? -11.420 -15.348 -7.064 1.00 97.19 336 ILE A N 1
ATOM 2796 C CA . ILE A 1 336 ? -10.444 -16.351 -6.656 1.00 97.19 336 ILE A CA 1
ATOM 2797 C C . ILE A 1 336 ? -9.099 -15.882 -7.203 1.00 97.19 336 ILE A C 1
ATOM 2799 O O . ILE A 1 336 ? -8.810 -16.021 -8.391 1.00 97.19 336 ILE A O 1
ATOM 2803 N N . TRP A 1 337 ? -8.306 -15.282 -6.317 1.00 97.38 337 TRP A N 1
ATOM 2804 C CA . TRP A 1 337 ? -7.030 -14.662 -6.655 1.00 97.38 337 TRP A CA 1
ATOM 2805 C C . TRP A 1 337 ? -5.924 -15.689 -6.897 1.00 97.38 337 TRP A C 1
ATOM 2807 O O . TRP A 1 337 ? -5.758 -16.637 -6.126 1.00 97.38 337 TRP A O 1
ATOM 2817 N N . TYR A 1 338 ? -5.100 -15.434 -7.909 1.00 97.94 338 TYR A N 1
ATOM 2818 C CA . TYR A 1 338 ? -3.854 -16.152 -8.157 1.00 97.94 338 TYR A CA 1
ATOM 2819 C C . TYR A 1 338 ? -2.686 -15.165 -8.204 1.00 97.94 338 TYR A C 1
ATOM 2821 O O . TYR A 1 338 ? -2.614 -14.314 -9.089 1.00 97.94 338 TYR A O 1
ATOM 2829 N N . ASN A 1 339 ? -1.788 -15.256 -7.219 1.00 97.50 339 ASN A N 1
ATOM 2830 C CA . ASN A 1 339 ? -0.579 -14.438 -7.187 1.00 97.50 339 ASN A CA 1
ATOM 2831 C C . ASN A 1 339 ? 0.498 -15.055 -8.089 1.00 97.50 339 ASN A C 1
ATOM 2833 O O . ASN A 1 339 ? 0.855 -16.224 -7.914 1.00 97.50 339 ASN A O 1
ATOM 2837 N N . ILE A 1 340 ? 1.023 -14.266 -9.021 1.00 97.69 340 ILE A N 1
ATOM 2838 C CA . ILE A 1 340 ? 2.055 -14.670 -9.971 1.00 97.69 340 ILE A CA 1
ATOM 2839 C C . ILE A 1 340 ? 3.316 -13.863 -9.703 1.00 97.69 340 ILE A C 1
ATOM 2841 O O . ILE A 1 340 ? 3.332 -12.643 -9.850 1.00 97.69 340 ILE A O 1
ATOM 2845 N N . PHE A 1 341 ? 4.400 -14.582 -9.418 1.00 96.38 341 PHE A N 1
ATOM 2846 C CA . PHE A 1 341 ? 5.754 -14.048 -9.455 1.00 96.38 341 PHE A CA 1
ATOM 2847 C C . PHE A 1 341 ? 6.358 -14.342 -10.843 1.00 96.38 341 PHE A C 1
ATOM 2849 O O . PHE A 1 341 ? 6.746 -15.494 -11.075 1.00 96.38 341 PHE A O 1
ATOM 2856 N N . PRO A 1 342 ? 6.410 -13.373 -11.786 1.00 96.06 342 PRO A N 1
ATOM 2857 C CA . PRO A 1 342 ? 6.603 -13.677 -13.208 1.00 96.06 342 PRO A CA 1
ATOM 2858 C C . PRO A 1 342 ? 7.900 -14.428 -13.521 1.00 96.06 342 PRO A C 1
ATOM 2860 O O . PRO A 1 342 ? 7.827 -15.469 -14.170 1.00 96.06 342 PRO A O 1
ATOM 2863 N N . ASP A 1 343 ? 9.041 -14.018 -12.942 1.00 93.50 343 ASP A N 1
ATOM 2864 C CA . ASP A 1 343 ? 10.351 -14.683 -13.120 1.00 93.50 343 ASP A CA 1
ATOM 2865 C C . ASP A 1 343 ? 10.315 -16.186 -12.774 1.00 93.50 343 ASP A C 1
ATOM 2867 O O . ASP A 1 343 ? 11.123 -16.964 -13.276 1.00 93.50 343 ASP A O 1
ATOM 2871 N N . ARG A 1 344 ? 9.357 -16.624 -11.945 1.00 92.12 344 ARG A N 1
ATOM 2872 C CA . ARG A 1 344 ? 9.224 -18.009 -11.460 1.00 92.12 344 ARG A CA 1
ATOM 2873 C C . ARG A 1 344 ? 7.965 -18.719 -11.931 1.00 92.12 344 ARG A C 1
ATOM 2875 O O . ARG A 1 344 ? 7.756 -19.857 -11.514 1.00 92.12 344 ARG A O 1
ATOM 2882 N N . PHE A 1 345 ? 7.128 -18.099 -12.767 1.00 94.38 345 PHE A N 1
ATOM 2883 C CA . PHE A 1 345 ? 5.855 -18.704 -13.173 1.00 94.38 345 PHE A CA 1
ATOM 2884 C C . PHE A 1 345 ? 5.878 -19.623 -14.411 1.00 94.38 345 PHE A C 1
ATOM 2886 O O . PHE A 1 345 ? 5.555 -20.806 -14.291 1.00 94.38 345 PHE A O 1
ATOM 2893 N N . TYR A 1 346 ? 6.311 -19.122 -15.577 1.00 94.38 346 TYR A N 1
ATOM 2894 C CA . TYR A 1 346 ? 6.711 -19.962 -16.715 1.00 94.38 346 TYR A CA 1
ATOM 2895 C C . TYR A 1 346 ? 7.644 -19.193 -17.664 1.00 94.38 346 TYR A C 1
ATOM 2897 O O . TYR A 1 346 ? 7.418 -18.011 -17.897 1.00 94.38 346 TYR A O 1
ATOM 2905 N N . ASN A 1 347 ? 8.671 -19.848 -18.213 1.00 92.31 347 ASN A N 1
ATOM 2906 C CA . ASN A 1 347 ? 9.511 -19.282 -19.272 1.00 92.31 347 ASN A CA 1
ATOM 2907 C C . ASN A 1 347 ? 8.957 -19.741 -20.623 1.00 92.31 347 ASN A C 1
ATOM 2909 O O . ASN A 1 347 ? 9.108 -20.914 -20.981 1.00 92.31 347 ASN A O 1
ATOM 2913 N N . GLY A 1 348 ? 8.261 -18.835 -21.307 1.00 91.75 348 GLY A N 1
ATOM 2914 C CA . GLY A 1 348 ? 7.675 -19.069 -22.627 1.00 91.75 348 GLY A CA 1
ATOM 2915 C C . GLY A 1 348 ? 8.541 -18.524 -23.760 1.00 91.75 348 GLY A C 1
ATOM 2916 O O . GLY A 1 348 ? 8.440 -18.997 -24.893 1.00 91.75 348 GLY A O 1
ATOM 2917 N N . ASN A 1 349 ? 9.418 -17.563 -23.471 1.00 89.62 349 ASN A N 1
ATOM 2918 C CA . ASN A 1 349 ? 10.290 -16.940 -24.446 1.00 89.62 349 ASN A CA 1
ATOM 2919 C C . ASN A 1 349 ? 11.747 -16.961 -23.962 1.00 89.62 349 ASN A C 1
ATOM 2921 O O . ASN A 1 349 ? 12.160 -16.231 -23.078 1.00 89.62 349 ASN A O 1
ATOM 2925 N N . HIS A 1 350 ? 12.583 -17.782 -24.596 1.00 85.88 350 HIS A N 1
ATOM 2926 C CA . HIS A 1 350 ? 14.009 -17.834 -24.253 1.00 85.88 350 HIS A CA 1
ATOM 2927 C C . HIS A 1 350 ? 14.823 -16.668 -24.846 1.00 85.88 350 HIS A C 1
ATOM 2929 O O . HIS A 1 350 ? 16.002 -16.521 -24.537 1.00 85.88 350 HIS A O 1
ATOM 2935 N N . TYR A 1 351 ? 14.234 -15.848 -25.725 1.00 80.62 351 TYR A N 1
ATOM 2936 C CA . TYR A 1 351 ? 14.944 -14.759 -26.408 1.00 80.62 351 TYR A CA 1
ATOM 2937 C C . TYR A 1 351 ? 15.062 -13.480 -25.573 1.00 80.62 351 TYR A C 1
ATOM 2939 O O . TYR A 1 351 ? 15.901 -12.636 -25.877 1.00 80.62 351 TYR A O 1
ATOM 2947 N N . ASN A 1 352 ? 14.225 -13.323 -24.550 1.00 85.75 352 ASN A N 1
ATOM 2948 C CA . ASN A 1 352 ? 14.294 -12.240 -23.571 1.00 85.75 352 ASN A CA 1
ATOM 2949 C C . ASN A 1 352 ? 14.790 -12.733 -22.204 1.00 85.75 352 ASN A C 1
ATOM 2951 O O . ASN A 1 352 ? 14.668 -12.009 -21.221 1.00 85.75 352 ASN A O 1
ATOM 2955 N N . ASP A 1 353 ? 15.370 -13.939 -22.146 1.00 85.75 353 ASP A N 1
ATOM 2956 C CA . ASP A 1 353 ? 16.019 -14.443 -20.940 1.00 85.75 353 ASP A CA 1
ATOM 2957 C C . ASP A 1 353 ? 16.986 -13.382 -20.379 1.00 85.75 353 ASP A C 1
ATOM 2959 O O . ASP A 1 353 ? 17.787 -12.825 -21.141 1.00 85.75 353 ASP A O 1
ATOM 2963 N N . PRO A 1 354 ? 16.965 -13.125 -19.060 1.00 82.00 354 PRO A N 1
ATOM 2964 C CA . PRO A 1 354 ? 17.740 -12.049 -18.468 1.00 82.00 354 PRO A CA 1
ATOM 2965 C C . PRO A 1 354 ? 19.236 -12.259 -18.696 1.00 82.00 354 PRO A C 1
ATOM 2967 O O . PRO A 1 354 ? 19.777 -13.347 -18.487 1.00 82.00 354 PRO A O 1
ATOM 2970 N N . ILE A 1 355 ? 19.904 -11.178 -19.092 1.00 77.56 355 ILE A N 1
ATOM 2971 C CA . ILE A 1 355 ? 21.362 -11.103 -19.271 1.00 77.56 355 ILE A CA 1
ATOM 2972 C C . ILE A 1 355 ? 22.055 -10.393 -18.097 1.00 77.56 355 ILE A C 1
ATOM 2974 O O . ILE A 1 355 ? 23.258 -10.155 -18.132 1.00 77.56 355 ILE A O 1
ATOM 2978 N N . PHE A 1 356 ? 21.288 -10.053 -17.061 1.00 79.69 356 PHE A N 1
ATOM 2979 C CA . PHE A 1 356 ? 21.700 -9.304 -15.880 1.00 79.69 356 PHE A CA 1
ATOM 2980 C C . PHE A 1 356 ? 21.006 -9.847 -14.625 1.00 79.69 356 PHE A C 1
ATOM 2982 O O . PHE A 1 356 ? 20.061 -10.636 -14.698 1.00 79.69 356 PHE A O 1
ATOM 2989 N N . ASN A 1 357 ? 21.441 -9.363 -13.464 1.00 80.56 357 ASN A N 1
ATOM 2990 C CA . ASN A 1 357 ? 20.702 -9.457 -12.209 1.00 80.56 357 ASN A CA 1
ATOM 2991 C C . ASN A 1 357 ? 20.800 -8.134 -11.434 1.00 80.56 357 ASN A C 1
ATOM 2993 O O . ASN A 1 357 ? 21.134 -7.113 -12.025 1.00 80.56 357 ASN A O 1
ATOM 2997 N N . GLU A 1 358 ? 20.544 -8.140 -10.121 1.00 78.38 358 GLU A N 1
ATOM 2998 C CA . GLU A 1 358 ? 20.550 -6.931 -9.284 1.00 78.38 358 GLU A CA 1
ATOM 2999 C C . GLU A 1 358 ? 21.863 -6.124 -9.304 1.00 78.38 358 GLU A C 1
ATOM 3001 O O . GLU A 1 358 ? 21.851 -4.954 -8.929 1.00 78.38 358 GLU A O 1
ATOM 3006 N N . PHE A 1 359 ? 22.972 -6.706 -9.773 1.00 77.56 359 PHE A N 1
ATOM 3007 C CA . PHE A 1 359 ? 24.254 -6.012 -9.953 1.00 77.56 359 PHE A CA 1
ATOM 3008 C C . PHE A 1 359 ? 24.374 -5.242 -11.275 1.00 77.56 359 PHE A C 1
ATOM 3010 O O . PHE A 1 359 ? 25.384 -4.575 -11.492 1.00 77.56 359 PHE A O 1
ATOM 3017 N N . GLY A 1 360 ? 23.367 -5.339 -12.144 1.00 76.94 360 GLY A N 1
ATOM 3018 C CA . GLY A 1 360 ? 23.381 -4.780 -13.490 1.00 76.94 360 GLY A CA 1
ATOM 3019 C C . GLY A 1 360 ? 24.117 -5.668 -14.508 1.00 76.94 360 GLY A C 1
ATOM 3020 O O . GLY A 1 360 ? 24.835 -6.605 -14.137 1.00 76.94 360 GLY A O 1
ATOM 3021 N N . PRO A 1 361 ? 23.917 -5.420 -15.813 1.00 71.25 361 PRO A N 1
ATOM 3022 C CA . PRO A 1 361 ? 24.600 -6.147 -16.888 1.00 71.25 361 PRO A CA 1
ATOM 3023 C C . PRO A 1 361 ? 26.127 -5.951 -16.890 1.00 71.25 361 PRO A C 1
ATOM 3025 O O . PRO A 1 361 ? 26.856 -6.835 -17.334 1.00 71.25 361 PRO A O 1
ATOM 3028 N N . GLU A 1 362 ? 26.634 -4.841 -16.352 1.00 73.56 362 GLU A N 1
ATOM 3029 C CA . GLU A 1 362 ? 28.055 -4.465 -16.382 1.00 73.56 362 GLU A CA 1
ATOM 3030 C C . GLU A 1 362 ? 28.933 -5.301 -15.427 1.00 73.56 362 GLU A C 1
ATOM 3032 O O . GLU A 1 362 ? 30.163 -5.292 -15.533 1.00 73.56 362 GLU A O 1
ATOM 3037 N N . ALA A 1 363 ? 28.321 -6.039 -14.492 1.00 73.44 363 ALA A N 1
ATOM 3038 C CA . ALA A 1 363 ? 29.020 -6.905 -13.539 1.00 73.44 363 ALA A CA 1
ATOM 3039 C C . ALA A 1 363 ? 29.472 -8.256 -14.139 1.00 73.44 363 ALA A C 1
ATOM 3041 O O . ALA A 1 363 ? 30.227 -9.001 -13.499 1.00 73.44 363 ALA A O 1
ATOM 3042 N N . PHE A 1 364 ? 29.020 -8.586 -15.353 1.00 70.88 364 PHE A N 1
ATOM 3043 C CA . PHE A 1 364 ? 29.218 -9.890 -15.986 1.00 70.88 364 PHE A CA 1
ATOM 3044 C C . PHE A 1 364 ? 29.922 -9.778 -17.338 1.00 70.88 364 PHE A C 1
ATOM 3046 O O . PHE A 1 364 ? 29.878 -8.753 -18.011 1.00 70.88 364 PHE A O 1
ATOM 3053 N N . LYS A 1 365 ? 30.551 -10.878 -17.772 1.00 67.88 365 LYS A N 1
ATOM 3054 C CA . LYS A 1 365 ? 31.025 -10.982 -19.161 1.00 67.88 365 LYS A CA 1
ATOM 3055 C C . LYS A 1 365 ? 29.836 -10.946 -20.124 1.00 67.88 365 LYS A C 1
ATOM 3057 O O . LYS A 1 365 ? 28.861 -11.654 -19.848 1.00 67.88 365 LYS A O 1
ATOM 3062 N N . PRO A 1 366 ? 29.955 -10.263 -21.279 1.00 62.38 366 PRO A N 1
ATOM 3063 C CA . PRO A 1 366 ? 28.931 -10.254 -22.315 1.00 62.38 366 PRO A CA 1
ATOM 3064 C C . PRO A 1 366 ? 28.450 -11.668 -22.647 1.00 62.38 366 PRO A C 1
ATOM 3066 O O . PRO A 1 366 ? 29.242 -12.554 -23.001 1.00 62.38 366 PRO A O 1
ATOM 3069 N N . ASN A 1 367 ? 27.142 -11.894 -22.522 1.00 58.31 367 ASN A N 1
ATOM 3070 C CA . ASN A 1 367 ? 26.549 -13.205 -22.734 1.00 58.31 367 ASN A CA 1
ATOM 3071 C C . ASN A 1 367 ? 26.141 -13.396 -24.204 1.00 58.31 367 ASN A C 1
ATOM 3073 O O . ASN A 1 367 ? 24.979 -13.273 -24.585 1.00 58.31 367 ASN A O 1
ATOM 3077 N N . ARG A 1 368 ? 27.116 -13.810 -25.022 1.00 54.53 368 ARG A N 1
ATOM 3078 C CA . ARG A 1 368 ? 26.945 -14.036 -26.472 1.00 54.53 368 ARG A CA 1
ATOM 3079 C C . ARG A 1 368 ? 25.936 -15.137 -26.850 1.00 54.53 368 ARG A C 1
ATOM 3081 O O . ARG A 1 368 ? 25.649 -15.296 -28.033 1.00 54.53 368 ARG A O 1
ATOM 3088 N N . LEU A 1 369 ? 25.455 -15.944 -25.895 1.00 49.94 369 LEU A N 1
ATOM 3089 C CA . LEU A 1 369 ? 24.500 -17.037 -26.148 1.00 49.94 369 LEU A CA 1
ATOM 3090 C C . LEU A 1 369 ? 23.036 -16.583 -26.083 1.00 49.94 369 LEU A C 1
ATOM 3092 O O . LEU A 1 369 ? 22.196 -17.184 -26.748 1.00 49.94 369 LEU A O 1
ATOM 3096 N N . HIS A 1 370 ? 22.738 -15.538 -25.310 1.00 54.03 370 HIS A N 1
ATOM 3097 C CA . HIS A 1 370 ? 21.382 -14.994 -25.166 1.00 54.03 370 HIS A CA 1
ATOM 3098 C C . HIS A 1 370 ? 21.074 -13.952 -26.253 1.00 54.03 370 HIS A C 1
ATOM 3100 O O . HIS A 1 370 ? 19.942 -13.803 -26.702 1.00 54.03 370 HIS A O 1
ATOM 3106 N N . GLU A 1 371 ? 22.113 -13.304 -26.769 1.00 51.31 371 GLU A N 1
ATOM 3107 C CA . GLU A 1 371 ? 22.045 -12.282 -27.807 1.00 51.31 371 GLU A CA 1
ATOM 3108 C C . GLU A 1 371 ? 22.268 -12.891 -29.203 1.00 51.31 371 GLU A C 1
ATOM 3110 O O . GLU A 1 371 ? 23.327 -12.668 -29.780 1.00 51.31 371 GLU A O 1
ATOM 3115 N N . GLN A 1 372 ? 21.328 -13.665 -29.777 1.00 49.12 372 GLN A N 1
ATOM 3116 C CA . GLN A 1 372 ? 21.458 -14.284 -31.123 1.00 49.12 372 GLN A CA 1
ATOM 3117 C C . GLN A 1 372 ? 21.881 -13.291 -32.238 1.00 49.12 372 GLN A C 1
ATOM 3119 O O . GLN A 1 372 ? 21.065 -12.811 -33.027 1.00 49.12 372 GLN A O 1
ATOM 3124 N N . ASN A 1 373 ? 23.178 -12.999 -32.332 1.00 46.78 373 ASN A N 1
ATOM 3125 C CA . ASN A 1 373 ? 23.774 -11.936 -33.138 1.00 46.78 373 ASN A CA 1
ATOM 3126 C C . ASN A 1 373 ? 23.216 -10.520 -32.874 1.00 46.78 373 ASN A C 1
ATOM 3128 O O . ASN A 1 373 ? 23.256 -9.677 -33.775 1.00 46.78 373 ASN A O 1
ATOM 3132 N N . PHE A 1 374 ? 22.697 -10.224 -31.676 1.00 49.03 374 PHE A N 1
ATOM 3133 C CA . PHE A 1 374 ? 22.446 -8.834 -31.282 1.00 49.03 374 PHE A CA 1
ATOM 3134 C C . PHE A 1 374 ? 23.747 -8.240 -30.732 1.00 49.03 374 PHE A C 1
ATOM 3136 O O . PHE A 1 374 ? 24.007 -8.272 -29.543 1.00 49.03 374 PHE A O 1
ATOM 3143 N N . VAL A 1 375 ? 24.601 -7.774 -31.646 1.00 45.88 375 VAL A N 1
ATOM 3144 C CA . VAL A 1 375 ? 25.979 -7.323 -31.373 1.00 45.88 375 VAL A CA 1
ATOM 3145 C C . VAL A 1 375 ? 26.030 -5.835 -30.992 1.00 45.88 375 VAL A C 1
ATOM 3147 O O . VAL A 1 375 ? 26.946 -5.124 -31.400 1.00 45.88 375 VAL A O 1
ATOM 3150 N N . GLU A 1 376 ? 25.033 -5.313 -30.275 1.00 51.28 376 GLU A N 1
ATOM 3151 C CA . GLU A 1 376 ? 25.239 -4.018 -29.621 1.00 51.28 376 GLU A CA 1
ATOM 3152 C C . GLU A 1 376 ? 25.912 -4.291 -28.283 1.00 51.28 376 GLU A C 1
ATOM 3154 O O . GLU A 1 376 ? 25.270 -4.761 -27.350 1.00 51.28 376 GLU A O 1
ATOM 3159 N N . GLU A 1 377 ? 27.219 -4.019 -28.209 1.00 53.44 377 GLU A N 1
ATOM 3160 C CA . GLU A 1 377 ? 27.936 -3.997 -26.936 1.00 53.44 377 GLU A CA 1
ATOM 3161 C C . GLU A 1 377 ? 27.175 -3.091 -25.957 1.00 53.44 377 GLU A C 1
ATOM 3163 O O . GLU A 1 377 ? 26.947 -1.902 -26.217 1.00 53.44 377 GLU A O 1
ATOM 3168 N N . TYR A 1 378 ? 26.727 -3.684 -24.853 1.00 56.81 378 TYR A N 1
ATOM 3169 C CA . TYR A 1 378 ? 26.010 -2.986 -23.800 1.00 56.81 378 TYR A CA 1
ATOM 3170 C C . TYR A 1 378 ? 26.990 -2.578 -22.705 1.00 56.81 378 TYR A C 1
ATOM 3172 O O . TYR A 1 378 ? 27.358 -3.402 -21.870 1.00 56.81 378 TYR A O 1
ATOM 3180 N N . LYS A 1 379 ? 27.396 -1.300 -22.728 1.00 60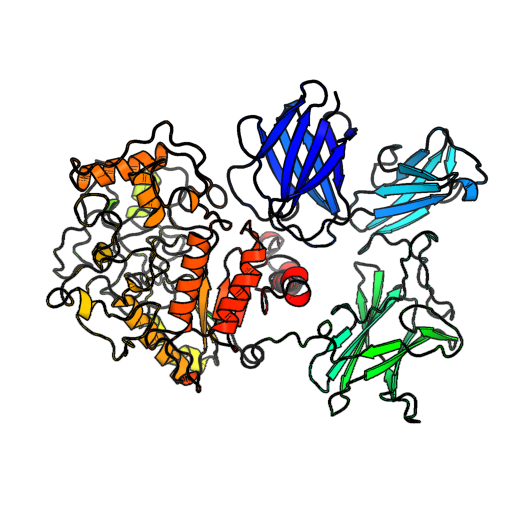.38 379 LYS A N 1
ATOM 3181 C CA . LYS A 1 379 ? 28.369 -0.688 -21.806 1.00 60.38 379 LYS A CA 1
ATOM 3182 C C . LYS A 1 379 ? 29.684 -1.483 -21.687 1.00 60.38 379 LYS A C 1
ATOM 3184 O O . LYS A 1 379 ? 29.932 -2.461 -22.384 1.00 60.38 379 LYS A O 1
ATOM 3189 N N . TRP A 1 380 ? 30.614 -0.967 -20.897 1.00 59.62 380 TRP A N 1
ATOM 3190 C CA . TRP A 1 380 ? 31.984 -1.472 -20.790 1.00 59.62 380 TRP A CA 1
ATOM 3191 C C . TRP A 1 380 ? 32.126 -2.496 -19.659 1.00 59.62 380 TRP A C 1
ATOM 3193 O O . TRP A 1 380 ? 31.523 -2.368 -18.594 1.00 59.62 380 TRP A O 1
ATOM 3203 N N . GLU A 1 381 ? 32.990 -3.491 -19.864 1.00 57.69 381 GLU A N 1
ATOM 3204 C CA . GLU A 1 381 ? 33.414 -4.411 -18.805 1.00 57.69 381 GLU A CA 1
ATOM 3205 C C . GLU A 1 381 ? 34.222 -3.644 -17.743 1.00 57.69 381 GLU A C 1
ATOM 3207 O O . GLU A 1 381 ? 35.211 -2.982 -18.070 1.00 57.69 381 GLU A O 1
ATOM 3212 N N . LYS A 1 382 ? 33.854 -3.748 -16.458 1.00 54.56 382 LYS A N 1
ATOM 3213 C CA . LYS A 1 382 ? 34.570 -3.049 -15.379 1.00 54.56 382 LYS A CA 1
ATOM 3214 C C . LYS A 1 382 ? 35.268 -3.988 -14.385 1.00 54.56 382 LYS A C 1
ATOM 3216 O O . LYS A 1 382 ? 34.640 -4.614 -13.538 1.00 54.56 382 LYS A O 1
ATOM 3221 N N . SER A 1 383 ? 36.605 -3.921 -14.396 1.00 46.75 383 SER A N 1
ATOM 3222 C CA . SER A 1 383 ? 37.576 -4.370 -13.367 1.00 46.75 383 SER A CA 1
ATOM 3223 C C . SER A 1 383 ? 38.018 -5.849 -13.332 1.00 46.75 383 SER A C 1
ATOM 3225 O O . SER A 1 383 ? 37.378 -6.741 -13.865 1.00 46.75 383 SER A O 1
ATOM 3227 N N . ASN A 1 384 ? 39.146 -6.118 -12.655 1.00 45.75 384 ASN A N 1
ATOM 3228 C CA . ASN A 1 384 ? 39.819 -7.428 -12.531 1.00 45.75 384 ASN A CA 1
ATOM 3229 C C . ASN A 1 384 ? 39.009 -8.535 -11.807 1.00 45.75 384 ASN A C 1
ATOM 3231 O O . ASN A 1 384 ? 39.500 -9.658 -11.708 1.00 45.75 384 ASN A O 1
ATOM 3235 N N . ASN A 1 385 ? 37.796 -8.230 -11.327 1.00 51.41 385 ASN A N 1
ATOM 3236 C CA . ASN A 1 385 ? 36.904 -9.124 -10.574 1.00 51.41 385 ASN A CA 1
ATOM 3237 C C . ASN A 1 385 ? 35.582 -9.414 -11.318 1.00 51.41 385 ASN A C 1
ATOM 3239 O O . ASN A 1 385 ? 34.552 -9.642 -10.690 1.00 51.41 385 ASN A O 1
ATOM 3243 N N . VAL A 1 386 ? 35.594 -9.408 -12.656 1.00 56.75 386 VAL A N 1
ATOM 3244 C CA . VAL A 1 386 ? 34.444 -9.835 -13.470 1.00 56.75 386 VAL A CA 1
ATOM 3245 C C . VAL A 1 386 ? 33.954 -11.215 -13.008 1.00 56.75 386 VAL A C 1
ATOM 3247 O O . VAL A 1 386 ? 34.706 -12.199 -13.041 1.00 56.75 386 VAL A O 1
ATOM 3250 N N . LEU A 1 387 ? 32.683 -11.292 -12.598 1.00 58.62 387 LEU A N 1
ATOM 3251 C CA . LEU A 1 387 ? 32.016 -12.569 -12.355 1.00 58.62 387 LEU A CA 1
ATOM 3252 C C . LEU A 1 387 ? 32.018 -13.375 -13.664 1.00 58.62 387 LEU A C 1
ATOM 3254 O O . LEU A 1 387 ? 32.104 -12.817 -14.760 1.00 58.62 387 LEU A O 1
ATOM 3258 N N . SER A 1 388 ? 31.967 -14.709 -13.595 1.00 65.69 388 SER A N 1
ATOM 3259 C CA . SER A 1 388 ? 31.829 -15.521 -14.816 1.00 65.69 388 SER A CA 1
ATOM 3260 C C . SER A 1 388 ? 30.643 -15.046 -15.664 1.00 65.69 388 SER A C 1
ATOM 3262 O O . SER A 1 388 ? 29.791 -14.313 -15.177 1.00 65.69 388 SER A O 1
ATOM 3264 N N . GLN A 1 389 ? 30.544 -15.516 -16.910 1.00 70.81 389 GLN A N 1
ATOM 3265 C CA . GLN A 1 389 ? 29.336 -15.329 -17.721 1.00 70.81 389 GLN A CA 1
ATOM 3266 C C . GLN A 1 389 ? 28.077 -15.555 -16.866 1.00 70.81 389 GLN A C 1
ATOM 3268 O O . GLN A 1 389 ? 27.996 -16.567 -16.158 1.00 70.81 389 GLN A O 1
ATOM 3273 N N . PHE A 1 390 ? 27.161 -14.581 -16.881 1.00 73.25 390 PHE A N 1
ATOM 3274 C CA . PHE A 1 390 ? 25.890 -14.715 -16.182 1.00 73.25 390 PHE A CA 1
ATOM 3275 C C . PHE A 1 390 ? 25.144 -15.911 -16.760 1.00 73.25 390 PHE A C 1
ATOM 3277 O O . PHE A 1 390 ? 25.052 -16.054 -17.979 1.00 73.25 390 PHE A O 1
ATOM 3284 N N . ASP A 1 391 ? 24.629 -16.763 -15.883 1.00 73.25 391 ASP A N 1
ATOM 3285 C CA . ASP A 1 391 ? 23.780 -17.877 -16.274 1.00 73.25 391 ASP A CA 1
ATOM 3286 C C . ASP A 1 391 ? 22.582 -17.909 -15.335 1.00 73.25 391 ASP A C 1
ATOM 3288 O O . ASP A 1 391 ? 22.725 -17.805 -14.106 1.00 73.25 391 ASP A O 1
ATOM 3292 N N . ARG A 1 392 ? 21.398 -18.018 -15.931 1.00 80.06 392 ARG A N 1
ATOM 3293 C CA . ARG A 1 392 ? 20.149 -18.097 -15.186 1.00 80.06 392 ARG A CA 1
ATOM 3294 C C . ARG A 1 392 ? 20.047 -19.451 -14.499 1.00 80.06 392 ARG A C 1
ATOM 3296 O O . ARG A 1 392 ? 20.572 -20.468 -14.954 1.00 80.06 392 ARG A O 1
ATOM 3303 N N . ASN A 1 393 ? 19.315 -19.497 -13.400 1.00 82.94 393 ASN A N 1
ATOM 3304 C CA . ASN A 1 393 ? 18.986 -20.757 -12.768 1.00 82.94 393 ASN A CA 1
ATOM 3305 C C . ASN A 1 393 ? 18.021 -21.531 -13.668 1.00 82.94 393 ASN A C 1
ATOM 3307 O O . ASN A 1 393 ? 17.034 -20.997 -14.178 1.00 82.94 393 ASN A O 1
ATOM 3311 N N . ARG A 1 394 ? 18.279 -22.831 -13.836 1.00 79.88 394 ARG A N 1
ATOM 3312 C CA . ARG A 1 394 ? 17.306 -23.712 -14.480 1.00 79.88 394 ARG A CA 1
ATOM 3313 C C . ARG A 1 394 ? 16.010 -23.656 -13.677 1.00 79.88 394 ARG A C 1
ATOM 3315 O O . ARG A 1 394 ? 16.044 -23.807 -12.461 1.00 79.88 394 ARG A O 1
ATOM 3322 N N . TRP A 1 395 ? 14.884 -23.541 -14.374 1.00 75.69 395 TRP A N 1
ATOM 3323 C CA . TRP A 1 395 ? 13.536 -23.564 -13.800 1.00 75.69 395 TRP A CA 1
ATOM 3324 C C . TRP A 1 395 ? 13.361 -24.535 -12.622 1.00 75.69 395 TRP A C 1
ATOM 3326 O O . TRP A 1 395 ? 12.820 -24.199 -11.577 1.00 75.69 395 TRP A O 1
ATOM 3336 N N . THR A 1 396 ? 13.815 -25.774 -12.818 1.00 77.75 396 THR A N 1
ATOM 3337 C CA . THR A 1 396 ? 13.640 -26.900 -11.895 1.00 77.75 396 THR A CA 1
ATOM 3338 C C . THR A 1 396 ? 14.845 -27.121 -10.977 1.00 77.75 396 THR A C 1
ATOM 3340 O O . THR A 1 396 ? 14.965 -28.202 -10.403 1.00 77.75 396 THR A O 1
ATOM 3343 N N . ALA A 1 397 ? 15.795 -26.184 -10.917 1.00 79.38 397 ALA A N 1
ATOM 3344 C CA . ALA A 1 397 ? 16.978 -26.318 -10.073 1.00 79.38 397 ALA A CA 1
ATOM 3345 C C . ALA A 1 397 ? 16.593 -26.288 -8.588 1.00 79.38 397 ALA A C 1
ATOM 3347 O O . ALA A 1 397 ? 15.700 -25.545 -8.177 1.00 79.38 397 ALA A O 1
ATOM 3348 N N . ASP A 1 398 ? 17.286 -27.086 -7.773 1.00 78.31 398 ASP A N 1
ATOM 3349 C CA . ASP A 1 398 ? 17.121 -27.039 -6.322 1.00 78.31 398 ASP A CA 1
ATOM 3350 C C . ASP A 1 398 ? 17.622 -25.686 -5.804 1.00 78.31 398 ASP A C 1
ATOM 3352 O O . ASP A 1 398 ? 18.752 -25.279 -6.075 1.00 78.31 398 ASP A O 1
ATOM 3356 N N . PHE A 1 399 ? 16.802 -24.994 -5.012 1.00 78.00 399 PHE A N 1
ATOM 3357 C CA . PHE A 1 399 ? 17.156 -23.698 -4.434 1.00 78.00 399 PHE A CA 1
ATOM 3358 C C . PHE A 1 399 ? 18.408 -23.752 -3.534 1.00 78.00 399 PHE A C 1
ATOM 3360 O O . PHE A 1 399 ? 18.991 -22.719 -3.213 1.00 78.00 399 PHE A O 1
ATOM 3367 N N . ARG A 1 400 ? 18.858 -24.932 -3.107 1.00 78.81 400 ARG A N 1
ATOM 3368 C CA . ARG A 1 400 ? 20.088 -25.098 -2.318 1.00 78.81 400 ARG A CA 1
ATOM 3369 C C . ARG A 1 400 ? 21.348 -25.186 -3.176 1.00 78.81 400 ARG A C 1
ATOM 3371 O O . ARG A 1 400 ? 22.443 -25.047 -2.638 1.00 78.81 400 ARG A O 1
ATOM 3378 N N . GLU A 1 401 ? 21.219 -25.427 -4.476 1.00 80.88 401 GLU A N 1
ATOM 3379 C CA . GLU A 1 401 ? 22.362 -25.541 -5.376 1.00 80.88 401 GLU A CA 1
ATOM 3380 C C . GLU A 1 401 ? 22.807 -24.161 -5.862 1.00 80.88 401 GLU A C 1
ATOM 3382 O O . GLU A 1 401 ? 21.993 -23.327 -6.257 1.00 80.88 401 GLU A O 1
ATOM 3387 N N . GLN A 1 402 ? 24.115 -23.910 -5.797 1.00 79.75 402 GLN A N 1
ATOM 3388 C CA . GLN A 1 402 ? 24.718 -22.665 -6.268 1.00 79.75 402 GLN A CA 1
ATOM 3389 C C . GLN A 1 402 ? 25.215 -22.795 -7.706 1.00 79.75 402 GLN A C 1
ATOM 3391 O O . GLN A 1 402 ? 25.892 -23.778 -8.046 1.00 79.75 402 GLN A O 1
ATOM 3396 N N . VAL A 1 403 ? 24.959 -21.770 -8.518 1.00 79.50 403 VAL A N 1
ATOM 3397 C CA . VAL A 1 403 ? 25.516 -21.641 -9.873 1.00 79.50 403 VAL A CA 1
ATOM 3398 C C . VAL A 1 403 ? 26.935 -21.055 -9.847 1.00 79.50 403 VAL A C 1
ATOM 3400 O O . VAL A 1 403 ? 27.453 -20.669 -8.798 1.00 79.50 403 VAL A O 1
ATOM 3403 N N . ILE A 1 404 ? 27.628 -21.060 -10.992 1.00 78.88 404 ILE A N 1
ATOM 3404 C CA . ILE A 1 404 ? 29.061 -20.716 -11.062 1.00 78.88 404 ILE A CA 1
ATOM 3405 C C . ILE A 1 404 ? 29.316 -19.276 -10.611 1.00 78.88 404 ILE A C 1
ATOM 3407 O O . ILE A 1 404 ? 30.227 -19.056 -9.814 1.00 78.88 404 ILE A O 1
ATOM 3411 N N . TRP A 1 405 ? 28.513 -18.315 -11.074 1.00 79.75 405 TRP A N 1
ATOM 3412 C CA . TRP A 1 405 ? 28.713 -16.909 -10.721 1.00 79.75 405 TRP A CA 1
ATOM 3413 C C . TRP A 1 405 ? 28.463 -16.648 -9.229 1.00 79.75 405 TRP A C 1
ATOM 3415 O O . TRP A 1 405 ? 29.195 -15.859 -8.643 1.00 79.75 405 TRP A O 1
ATOM 3425 N N . GLU A 1 406 ? 27.541 -17.373 -8.579 1.00 82.31 406 GLU A N 1
ATOM 3426 C CA . GLU A 1 406 ? 27.346 -17.306 -7.121 1.00 82.31 406 GLU A CA 1
ATOM 3427 C C . GLU A 1 406 ? 28.588 -17.801 -6.381 1.00 82.31 406 GLU A C 1
ATOM 3429 O O . GLU A 1 406 ? 29.123 -17.107 -5.526 1.00 82.31 406 GLU A O 1
ATOM 3434 N N . LYS A 1 407 ? 29.114 -18.972 -6.766 1.00 83.25 407 LYS A N 1
ATOM 3435 C CA . LYS A 1 407 ? 30.324 -19.548 -6.151 1.00 83.25 407 LYS A CA 1
ATOM 3436 C C . LYS A 1 407 ? 31.565 -18.683 -6.330 1.00 83.25 407 LYS A C 1
ATOM 3438 O O . LYS A 1 407 ? 32.535 -18.880 -5.602 1.00 83.25 407 LYS A O 1
ATOM 3443 N N . LEU A 1 408 ? 31.597 -17.835 -7.357 1.00 78.38 408 LEU A N 1
ATOM 3444 C CA . LEU A 1 408 ? 32.686 -16.895 -7.601 1.00 78.38 408 LEU A CA 1
ATOM 3445 C C . LEU A 1 408 ? 32.474 -15.597 -6.824 1.00 78.38 408 LEU A C 1
ATOM 3447 O O . LEU A 1 408 ? 33.399 -15.166 -6.142 1.00 78.38 408 LEU A O 1
ATOM 3451 N N . GLY A 1 409 ? 31.272 -15.022 -6.884 1.00 75.94 409 GLY A N 1
ATOM 3452 C CA . GLY A 1 409 ? 30.938 -13.775 -6.198 1.00 75.94 409 GLY A CA 1
ATOM 3453 C C . GLY A 1 409 ? 30.954 -13.905 -4.679 1.00 75.94 409 GLY A C 1
ATOM 3454 O O . GLY A 1 409 ? 31.436 -13.006 -4.003 1.00 75.94 409 GLY A O 1
ATOM 3455 N N . GLU A 1 410 ? 30.543 -15.055 -4.141 1.00 83.50 410 GLU A N 1
ATOM 3456 C CA . GLU A 1 410 ? 30.551 -15.331 -2.699 1.00 83.50 410 GLU A CA 1
ATOM 3457 C C . GLU A 1 410 ? 31.951 -15.623 -2.120 1.00 83.50 410 GLU A C 1
ATOM 3459 O O . GLU A 1 410 ? 32.087 -15.820 -0.917 1.00 83.50 410 GLU A O 1
ATOM 3464 N N . ARG A 1 411 ? 33.022 -15.661 -2.931 1.00 80.56 411 ARG A N 1
ATOM 3465 C CA . ARG A 1 411 ? 34.378 -15.946 -2.408 1.00 80.56 411 ARG A CA 1
ATOM 3466 C C . ARG A 1 411 ? 34.919 -14.849 -1.502 1.00 80.56 411 ARG A C 1
ATOM 3468 O O . ARG A 1 411 ? 35.745 -15.141 -0.641 1.00 80.56 411 ARG A O 1
ATOM 3475 N N . GLU A 1 412 ? 34.502 -13.612 -1.745 1.00 73.06 412 GLU A N 1
ATOM 3476 C CA . GLU A 1 412 ? 35.059 -12.412 -1.111 1.00 73.06 412 GLU A CA 1
ATOM 3477 C C . GLU A 1 412 ? 34.028 -11.659 -0.252 1.00 73.06 412 GLU A C 1
ATOM 3479 O O . GLU A 1 412 ? 34.329 -10.580 0.255 1.00 73.06 412 GLU A O 1
ATOM 3484 N N . ILE A 1 413 ? 32.830 -12.224 -0.057 1.00 77.06 413 ILE A N 1
ATOM 3485 C CA . ILE A 1 413 ? 31.749 -11.641 0.753 1.00 77.06 413 ILE A CA 1
ATOM 3486 C C . ILE A 1 413 ? 31.222 -12.651 1.780 1.00 77.06 413 ILE A C 1
ATOM 3488 O O . ILE A 1 413 ? 31.370 -13.860 1.622 1.00 77.06 413 ILE A O 1
ATOM 3492 N N . ASP A 1 414 ? 30.602 -12.153 2.847 1.00 73.94 414 ASP A N 1
ATOM 3493 C CA . ASP A 1 414 ? 30.103 -12.940 3.983 1.00 73.94 414 ASP A CA 1
ATOM 3494 C C . ASP A 1 414 ? 28.585 -13.207 3.943 1.00 73.94 414 ASP A C 1
ATOM 3496 O O . ASP A 1 414 ? 28.020 -13.767 4.886 1.00 73.94 414 ASP A O 1
ATOM 3500 N N . TYR A 1 415 ? 27.920 -12.857 2.838 1.00 75.31 415 TYR A N 1
ATOM 3501 C CA . TYR A 1 415 ? 26.488 -13.063 2.620 1.00 75.31 415 TYR A CA 1
ATOM 3502 C C . TYR A 1 415 ? 26.204 -13.833 1.324 1.00 75.31 415 TYR A C 1
ATOM 3504 O O . TYR A 1 415 ? 27.038 -13.918 0.427 1.00 75.31 415 TYR A O 1
ATOM 3512 N N . SER A 1 416 ? 25.005 -14.421 1.231 1.00 80.81 416 SER A N 1
ATOM 3513 C CA . SER A 1 416 ? 24.618 -15.250 0.084 1.00 80.81 416 SER A CA 1
ATOM 3514 C C . SER A 1 416 ? 23.979 -14.440 -1.041 1.00 80.81 416 SER A C 1
ATOM 3516 O O . SER A 1 416 ? 23.048 -13.669 -0.805 1.00 80.81 416 SER A O 1
ATOM 3518 N N . LEU A 1 417 ? 24.401 -14.726 -2.272 1.00 81.38 417 LEU A N 1
ATOM 3519 C CA . LEU A 1 417 ? 23.902 -14.139 -3.516 1.00 81.38 417 LEU A CA 1
ATOM 3520 C C . LEU A 1 417 ? 22.642 -14.822 -4.062 1.00 81.38 417 LEU A C 1
ATOM 3522 O O . LEU A 1 417 ? 22.160 -14.475 -5.138 1.00 81.38 417 LEU A O 1
ATOM 3526 N N . LYS A 1 418 ? 22.052 -15.765 -3.318 1.00 82.25 418 LYS A N 1
ATOM 3527 C CA . LYS A 1 418 ? 20.861 -16.516 -3.753 1.00 82.25 418 LYS A CA 1
ATOM 3528 C C . LYS A 1 418 ? 19.638 -15.650 -4.077 1.00 82.25 418 LYS A C 1
ATOM 3530 O O . LYS A 1 418 ? 18.716 -16.124 -4.742 1.00 82.25 418 LYS A O 1
ATOM 3535 N N . TYR A 1 419 ? 19.596 -14.418 -3.575 1.00 79.94 419 TYR A N 1
ATOM 3536 C CA . TYR A 1 419 ? 18.525 -13.462 -3.855 1.00 79.94 419 TYR A CA 1
ATOM 3537 C C . TYR A 1 419 ? 18.707 -12.752 -5.205 1.00 79.94 419 TYR A C 1
ATOM 3539 O O . TYR A 1 419 ? 17.709 -12.340 -5.781 1.00 79.94 419 TYR A O 1
ATOM 3547 N N . ALA A 1 420 ? 19.910 -12.786 -5.790 1.00 83.81 420 ALA A N 1
ATOM 3548 C CA . ALA A 1 420 ? 20.234 -12.250 -7.114 1.00 83.81 420 ALA A CA 1
ATOM 3549 C C . ALA A 1 420 ? 19.897 -13.215 -8.275 1.00 83.81 420 ALA A C 1
ATOM 3551 O O . ALA A 1 420 ? 20.313 -13.009 -9.415 1.00 83.81 420 ALA A O 1
ATOM 3552 N N . ARG A 1 421 ? 19.210 -14.331 -8.000 1.00 87.25 421 ARG A N 1
ATOM 3553 C CA . ARG A 1 421 ? 18.947 -15.396 -8.983 1.00 87.25 421 ARG A CA 1
ATOM 3554 C C . ARG A 1 421 ? 17.802 -15.057 -9.925 1.00 87.25 421 ARG A C 1
ATOM 3556 O O . ARG A 1 421 ? 16.697 -14.788 -9.457 1.00 87.25 421 ARG A O 1
ATOM 3563 N N . MET A 1 422 ? 18.034 -15.221 -11.221 1.00 87.44 422 MET A N 1
ATOM 3564 C CA . MET A 1 422 ? 17.007 -15.143 -12.261 1.00 87.44 422 MET A CA 1
ATOM 3565 C C . MET A 1 422 ? 16.693 -16.533 -12.809 1.00 87.44 422 MET A C 1
ATOM 3567 O O . MET A 1 422 ? 17.590 -17.372 -12.895 1.00 87.44 422 MET A O 1
ATOM 3571 N N . TYR A 1 423 ? 15.446 -16.776 -13.198 1.00 89.06 423 TYR A N 1
ATOM 3572 C CA . TYR A 1 423 ? 14.993 -18.047 -13.785 1.00 89.06 423 TYR A CA 1
ATOM 3573 C C . TYR A 1 423 ? 14.414 -17.837 -15.193 1.00 89.06 423 TYR A C 1
ATOM 3575 O O . TYR A 1 423 ? 14.371 -18.780 -15.995 1.00 89.06 423 TYR A O 1
ATOM 3583 N N . GLY A 1 424 ? 14.071 -16.588 -15.527 1.00 88.94 424 GLY A N 1
ATOM 3584 C CA . GLY A 1 424 ? 13.669 -16.159 -16.862 1.00 88.94 424 GLY A CA 1
ATOM 3585 C C . GLY A 1 424 ? 12.206 -16.444 -17.166 1.00 88.94 424 GLY A C 1
ATOM 3586 O O . GLY A 1 424 ? 11.879 -16.706 -18.311 1.00 88.94 424 GLY A O 1
ATOM 3587 N N . GLY A 1 425 ? 11.333 -16.516 -16.162 1.00 93.50 425 GLY A N 1
ATOM 3588 C CA . GLY A 1 425 ? 9.896 -16.494 -16.424 1.00 93.50 425 GLY A CA 1
ATOM 3589 C C . GLY A 1 425 ? 9.454 -15.136 -16.984 1.00 93.50 425 GLY A C 1
ATOM 3590 O O . GLY A 1 425 ? 10.010 -14.105 -16.613 1.00 93.50 425 GLY A O 1
ATOM 3591 N N . ASP A 1 426 ? 8.472 -15.144 -17.885 1.00 95.56 426 ASP A N 1
ATOM 3592 C CA . ASP A 1 426 ? 8.152 -14.002 -18.752 1.00 95.56 426 ASP A CA 1
ATOM 3593 C C . ASP A 1 426 ? 6.641 -13.895 -19.069 1.00 95.56 426 ASP A C 1
ATOM 3595 O O . ASP A 1 426 ? 5.835 -14.757 -18.693 1.00 95.56 426 ASP A O 1
ATOM 3599 N N . LEU A 1 427 ? 6.233 -12.818 -19.756 1.00 97.88 427 LEU A N 1
ATOM 3600 C CA . LEU A 1 427 ? 4.820 -12.556 -20.074 1.00 97.88 427 LEU A CA 1
ATOM 3601 C C . LEU A 1 427 ? 4.232 -13.549 -21.078 1.00 97.88 427 LEU A C 1
ATOM 3603 O O . LEU A 1 427 ? 3.058 -13.913 -20.968 1.00 97.88 427 LEU A O 1
ATOM 3607 N N . GLN A 1 428 ? 5.037 -14.015 -22.034 1.00 96.81 428 GLN A N 1
ATOM 3608 C CA . GLN A 1 428 ? 4.614 -15.031 -22.995 1.00 96.81 428 GLN A CA 1
ATOM 3609 C C . GLN A 1 428 ? 4.289 -16.336 -22.261 1.00 96.81 428 GLN A C 1
ATOM 3611 O O . GLN A 1 428 ? 3.264 -16.970 -22.521 1.00 96.81 428 GLN A O 1
ATOM 3616 N N . GLY A 1 429 ? 5.109 -16.699 -21.279 1.00 96.88 429 GLY A N 1
ATOM 3617 C CA . GLY A 1 429 ? 4.893 -17.870 -20.458 1.00 96.88 429 GLY A CA 1
ATOM 3618 C C . GLY A 1 429 ? 3.653 -17.763 -19.580 1.00 96.88 429 GLY A C 1
ATOM 3619 O O . GLY A 1 429 ? 2.916 -18.743 -19.449 1.00 96.88 429 GLY A O 1
ATOM 3620 N N . ILE A 1 430 ? 3.356 -16.576 -19.044 1.00 98.19 430 ILE A N 1
ATOM 3621 C CA . ILE A 1 430 ? 2.080 -16.323 -18.363 1.00 98.19 430 ILE A CA 1
ATOM 3622 C C . ILE A 1 430 ? 0.906 -16.533 -19.330 1.00 98.19 430 ILE A C 1
ATOM 3624 O O . ILE A 1 430 ? -0.018 -17.290 -19.008 1.00 98.19 430 ILE A O 1
ATOM 3628 N N . LYS A 1 431 ? 0.967 -15.939 -20.531 1.00 98.00 431 LYS A N 1
ATOM 3629 C CA . LYS A 1 431 ? -0.076 -16.056 -21.564 1.00 98.00 431 LYS A CA 1
ATOM 3630 C C . LYS A 1 431 ? -0.366 -17.516 -21.924 1.00 98.00 431 LYS A C 1
ATOM 3632 O O . LYS A 1 431 ? -1.524 -17.928 -21.988 1.00 98.00 431 LYS A O 1
ATOM 3637 N N . GLU A 1 432 ? 0.676 -18.331 -22.085 1.00 97.88 432 GLU A N 1
ATOM 3638 C CA . GLU A 1 432 ? 0.565 -19.762 -22.406 1.00 97.88 432 GLU A CA 1
ATOM 3639 C C . GLU A 1 432 ? -0.121 -20.600 -21.318 1.00 97.88 432 GLU A C 1
ATOM 3641 O O . GLU A 1 432 ? -0.640 -21.683 -21.607 1.00 97.88 432 GLU A O 1
ATOM 3646 N N . LYS A 1 433 ? -0.141 -20.128 -20.067 1.00 97.56 433 LYS A N 1
ATOM 3647 C CA . LYS A 1 433 ? -0.769 -20.832 -18.938 1.00 97.56 433 LYS A CA 1
ATOM 3648 C C . LYS A 1 433 ? -2.144 -20.292 -18.560 1.00 97.56 433 LYS A C 1
ATOM 3650 O O . LYS A 1 433 ? -2.747 -20.832 -17.633 1.00 97.56 433 LYS A O 1
ATOM 3655 N N . ILE A 1 434 ? -2.698 -19.330 -19.298 1.00 98.06 434 ILE A N 1
ATOM 3656 C CA . ILE A 1 434 ? -4.095 -18.902 -19.121 1.00 98.06 434 ILE A CA 1
ATOM 3657 C C . ILE A 1 434 ? -5.072 -20.098 -19.161 1.00 98.06 434 ILE A C 1
ATOM 3659 O O . ILE A 1 434 ? -5.918 -20.182 -18.269 1.00 98.06 434 ILE A O 1
ATOM 3663 N N . PRO A 1 435 ? -4.953 -21.082 -20.084 1.00 97.56 435 PRO A N 1
ATOM 3664 C CA . PRO A 1 435 ? -5.820 -22.263 -20.063 1.00 97.56 435 PRO A CA 1
ATOM 3665 C C . PRO A 1 435 ? -5.766 -23.046 -18.742 1.00 97.56 435 PRO A C 1
ATOM 3667 O O . PRO A 1 435 ? -6.806 -23.475 -18.251 1.00 97.56 435 PRO A O 1
ATOM 3670 N N . TYR A 1 436 ? -4.579 -23.174 -18.137 1.00 97.31 436 TYR A N 1
ATOM 3671 C CA . TYR A 1 436 ? -4.399 -23.816 -16.831 1.00 97.31 436 TYR A CA 1
ATOM 3672 C C . TYR A 1 436 ? -5.096 -23.030 -15.709 1.00 97.31 436 TYR A C 1
ATOM 3674 O O . TYR A 1 436 ? -5.774 -23.622 -14.872 1.00 97.31 436 TYR A O 1
ATOM 3682 N N . MET A 1 437 ? -4.985 -21.698 -15.704 1.00 96.56 437 MET A N 1
ATOM 3683 C CA . MET A 1 437 ? -5.648 -20.859 -14.696 1.00 96.56 437 MET A CA 1
ATOM 3684 C C . MET A 1 437 ? -7.174 -20.971 -14.780 1.00 96.56 437 MET A C 1
ATOM 3686 O O . MET A 1 437 ? -7.847 -21.048 -13.752 1.00 96.56 437 MET A O 1
ATOM 3690 N N . LYS A 1 438 ? -7.716 -21.054 -16.000 1.00 95.12 438 LYS A N 1
ATOM 3691 C CA . LYS A 1 438 ? -9.150 -21.279 -16.221 1.00 95.12 438 LYS A CA 1
ATOM 3692 C C . LYS A 1 438 ? -9.603 -22.649 -15.745 1.00 95.12 438 LYS A C 1
ATOM 3694 O O . LYS A 1 438 ? -10.657 -22.744 -15.127 1.00 95.12 438 LYS A O 1
ATOM 3699 N N . GLU A 1 439 ? -8.825 -23.694 -16.027 1.00 97.12 439 GLU A N 1
ATOM 3700 C CA . GLU A 1 439 ? -9.109 -25.048 -15.536 1.00 97.12 439 GLU A CA 1
ATOM 3701 C C . GLU A 1 439 ? -9.140 -25.088 -14.002 1.00 97.12 439 GLU A C 1
ATOM 3703 O O . GLU A 1 439 ? -10.014 -25.726 -13.418 1.00 97.12 439 GLU A O 1
ATOM 3708 N N . LEU A 1 440 ? -8.240 -24.344 -13.350 1.00 97.25 440 LEU A N 1
ATOM 3709 C CA . LEU A 1 440 ? -8.205 -24.198 -11.895 1.00 97.25 440 LEU A CA 1
ATOM 3710 C C . LEU A 1 440 ? -9.394 -23.386 -11.333 1.00 97.25 440 LEU A C 1
ATOM 3712 O O . LEU A 1 440 ? -9.688 -23.489 -10.144 1.00 97.25 440 LEU A O 1
ATOM 3716 N N . GLY A 1 441 ? -10.088 -22.605 -12.168 1.00 96.44 441 GLY A N 1
ATOM 3717 C CA . GLY A 1 441 ? -11.222 -21.760 -11.775 1.00 96.44 441 GLY A CA 1
ATOM 3718 C C . GLY A 1 441 ? -10.836 -20.357 -11.295 1.00 96.44 441 GLY A C 1
ATOM 3719 O O . GLY A 1 441 ? -11.641 -19.694 -10.647 1.00 96.44 441 GLY A O 1
ATOM 3720 N N . ILE A 1 442 ? -9.618 -19.901 -11.595 1.00 96.88 442 ILE A N 1
ATOM 3721 C CA . ILE A 1 442 ? -9.142 -18.552 -11.263 1.00 96.88 442 ILE A CA 1
ATOM 3722 C C . ILE A 1 442 ? -9.825 -17.520 -12.169 1.00 96.88 442 ILE A C 1
ATOM 3724 O O . ILE A 1 442 ? -9.916 -17.717 -13.381 1.00 96.88 442 ILE A O 1
ATOM 3728 N N . ASN A 1 443 ? -10.251 -16.399 -11.588 1.00 97.19 443 ASN A N 1
ATOM 3729 C CA . ASN A 1 443 ? -10.867 -15.265 -12.294 1.00 97.19 443 ASN A CA 1
ATOM 3730 C C . ASN A 1 443 ? -10.236 -13.905 -11.926 1.00 97.19 443 ASN A C 1
ATOM 3732 O O . ASN A 1 443 ? -10.703 -12.865 -12.388 1.00 97.19 443 ASN A O 1
ATOM 3736 N N . ALA A 1 444 ? -9.173 -13.893 -11.118 1.00 98.19 444 ALA A N 1
ATOM 3737 C CA . ALA A 1 444 ? -8.401 -12.694 -10.817 1.00 98.19 444 ALA A CA 1
ATOM 3738 C C . ALA A 1 444 ? -6.920 -13.034 -10.601 1.00 98.19 444 ALA A C 1
ATOM 3740 O O . ALA A 1 444 ? -6.582 -14.005 -9.921 1.00 98.19 444 ALA A O 1
ATOM 3741 N N . VAL A 1 445 ? -6.027 -12.222 -11.157 1.00 98.38 445 VAL A N 1
ATOM 3742 C CA . VAL A 1 445 ? -4.576 -12.370 -11.063 1.00 98.38 445 VAL A CA 1
ATOM 3743 C C . VAL A 1 445 ? -3.976 -11.130 -10.418 1.00 98.38 445 VAL A C 1
ATOM 3745 O O . VAL A 1 445 ? -4.292 -9.997 -10.775 1.00 98.38 445 VAL A O 1
ATOM 3748 N N . TRP A 1 446 ? -3.071 -11.362 -9.474 1.00 97.50 446 TRP A N 1
ATOM 3749 C CA . TRP A 1 446 ? -2.169 -10.344 -8.952 1.00 97.50 446 TRP A CA 1
ATOM 3750 C C . TRP A 1 446 ? -0.772 -10.645 -9.482 1.00 97.50 446 TRP A C 1
ATOM 3752 O O . TRP A 1 446 ? -0.248 -11.737 -9.260 1.00 97.50 446 TRP A O 1
ATOM 3762 N N . LEU A 1 447 ? -0.187 -9.693 -10.206 1.00 98.19 447 LEU A N 1
ATOM 3763 C CA . LEU A 1 447 ? 1.209 -9.767 -10.615 1.00 98.19 447 LEU A CA 1
ATOM 3764 C C . LEU A 1 447 ? 2.075 -9.077 -9.556 1.00 98.19 447 LEU A C 1
ATOM 3766 O O . LEU A 1 447 ? 1.845 -7.906 -9.248 1.00 98.19 447 LEU A O 1
ATOM 3770 N N . ASN A 1 448 ? 3.092 -9.778 -9.042 1.00 97.06 448 ASN A N 1
ATOM 3771 C CA . ASN A 1 448 ? 4.238 -9.137 -8.383 1.00 97.06 448 ASN A CA 1
ATOM 3772 C C . ASN A 1 448 ? 4.847 -8.047 -9.296 1.00 97.06 448 ASN A C 1
ATOM 3774 O O . ASN A 1 448 ? 4.548 -8.042 -10.492 1.00 97.06 448 ASN A O 1
ATOM 3778 N N . PRO A 1 449 ? 5.698 -7.135 -8.781 1.00 97.56 449 PRO A N 1
ATOM 3779 C CA . PRO A 1 449 ? 6.138 -5.969 -9.544 1.00 97.56 449 PRO A CA 1
ATOM 3780 C C . PRO A 1 449 ? 6.664 -6.325 -10.944 1.00 97.56 449 PRO A C 1
ATOM 3782 O O . PRO A 1 449 ? 7.508 -7.207 -11.110 1.00 97.56 449 PRO A O 1
ATOM 3785 N N . VAL A 1 450 ? 6.125 -5.645 -11.959 1.00 97.69 450 VAL A N 1
ATOM 3786 C CA . VAL A 1 450 ? 6.399 -5.901 -13.388 1.00 97.69 450 VAL A CA 1
ATOM 3787 C C . VAL A 1 450 ? 7.230 -4.804 -14.050 1.00 97.69 450 VAL A C 1
ATOM 3789 O O . VAL A 1 450 ? 7.702 -4.979 -15.174 1.00 97.69 450 VAL A O 1
ATOM 3792 N N . PHE A 1 451 ? 7.392 -3.672 -13.366 1.00 98.06 451 PHE A N 1
ATOM 3793 C CA . PHE A 1 451 ? 8.086 -2.505 -13.892 1.00 98.06 451 PHE A CA 1
ATOM 3794 C C . PHE A 1 451 ? 9.580 -2.746 -14.062 1.00 98.06 451 PHE A C 1
ATOM 3796 O O . PHE A 1 451 ? 10.158 -3.611 -13.400 1.00 98.06 451 PHE A O 1
ATOM 3803 N N . PHE A 1 452 ? 10.201 -1.976 -14.954 1.00 96.88 452 PHE A N 1
ATOM 3804 C CA . PHE A 1 452 ? 11.604 -2.136 -15.296 1.00 96.88 452 PHE A CA 1
ATOM 3805 C C . PHE A 1 452 ? 12.487 -2.095 -14.053 1.00 96.88 452 PHE A C 1
ATOM 3807 O O . PHE A 1 452 ? 12.484 -1.122 -13.300 1.00 96.88 452 PHE A O 1
ATOM 3814 N N . SER A 1 453 ? 13.239 -3.174 -13.845 1.00 94.69 453 SER A N 1
ATOM 3815 C CA . SER A 1 453 ? 14.197 -3.326 -12.758 1.00 94.69 453 SER A CA 1
ATOM 3816 C C . SER A 1 453 ? 15.204 -4.420 -13.089 1.00 94.69 453 SER A C 1
ATOM 3818 O O . SER A 1 453 ? 14.844 -5.456 -13.655 1.00 94.69 453 SER A O 1
ATOM 3820 N N . TYR A 1 454 ? 16.452 -4.217 -12.670 1.00 89.81 454 TYR A N 1
ATOM 3821 C CA . TYR A 1 454 ? 17.491 -5.245 -12.742 1.00 89.81 454 TYR A CA 1
ATOM 3822 C C . TYR A 1 454 ? 17.327 -6.344 -11.680 1.00 89.81 454 TYR A C 1
ATOM 3824 O O . TYR A 1 454 ? 17.890 -7.429 -11.812 1.00 89.81 454 TYR A O 1
ATOM 3832 N N . GLN A 1 455 ? 16.554 -6.089 -10.622 1.00 89.75 455 GLN A N 1
ATOM 3833 C CA . GLN A 1 455 ? 16.281 -7.068 -9.571 1.00 89.75 455 GLN A CA 1
ATOM 3834 C C . GLN A 1 455 ? 15.299 -8.133 -10.076 1.00 89.75 455 GLN A C 1
ATOM 3836 O O . GLN A 1 455 ? 14.408 -7.848 -10.873 1.00 89.75 455 GLN A O 1
ATOM 3841 N N . ASN A 1 456 ? 15.405 -9.367 -9.580 1.00 87.94 456 ASN A N 1
ATOM 3842 C CA . ASN A 1 456 ? 14.470 -10.442 -9.950 1.00 87.94 456 ASN A CA 1
ATOM 3843 C C . ASN A 1 456 ? 13.052 -10.210 -9.400 1.00 87.94 456 ASN A C 1
ATOM 3845 O O . ASN A 1 456 ? 12.064 -10.580 -10.024 1.00 87.94 456 ASN A O 1
ATOM 3849 N N . HIS A 1 457 ? 12.961 -9.595 -8.221 1.00 90.25 457 HIS A N 1
ATOM 3850 C CA . HIS A 1 457 ? 11.725 -9.323 -7.500 1.00 90.25 457 HIS A CA 1
ATOM 3851 C C . HIS A 1 457 ? 11.122 -7.962 -7.855 1.00 90.25 457 HIS A C 1
ATOM 3853 O O . HIS A 1 457 ? 9.967 -7.716 -7.527 1.00 90.25 457 HIS A O 1
ATOM 3859 N N . LYS A 1 458 ? 11.905 -7.089 -8.507 1.00 94.44 458 LYS A N 1
ATOM 3860 C CA . LYS A 1 458 ? 11.491 -5.795 -9.074 1.00 94.44 458 LYS A CA 1
ATOM 3861 C C . LYS A 1 458 ? 10.837 -4.805 -8.092 1.00 94.44 458 LYS A C 1
ATOM 3863 O O . LYS A 1 458 ? 10.192 -3.854 -8.516 1.00 94.44 458 LYS A O 1
ATOM 3868 N N . TYR A 1 459 ? 11.046 -4.990 -6.786 1.00 94.19 459 TYR A N 1
ATOM 3869 C CA . TYR A 1 459 ? 10.572 -4.055 -5.750 1.00 94.19 459 TYR A CA 1
ATOM 3870 C C . TYR A 1 459 ? 11.343 -2.722 -5.771 1.00 94.19 459 TYR A C 1
ATOM 3872 O O . TYR A 1 459 ? 10.771 -1.681 -5.480 1.00 94.19 459 TYR A O 1
ATOM 3880 N N . GLY A 1 460 ? 12.600 -2.703 -6.220 1.00 93.31 460 GLY A N 1
ATOM 3881 C CA . GLY A 1 460 ? 13.258 -1.469 -6.645 1.00 93.31 460 GLY A CA 1
ATOM 3882 C C . GLY A 1 460 ? 13.036 -1.236 -8.135 1.00 93.31 460 GLY A C 1
ATOM 3883 O O . GLY A 1 460 ? 13.780 -1.788 -8.944 1.00 93.31 460 GLY A O 1
ATOM 3884 N N . ALA A 1 461 ? 12.047 -0.428 -8.525 1.00 95.88 461 ALA A N 1
ATOM 3885 C CA . ALA A 1 461 ? 11.858 -0.075 -9.934 1.00 95.88 461 ALA A CA 1
ATOM 3886 C C . ALA A 1 461 ? 12.919 0.940 -10.395 1.00 95.88 461 ALA A C 1
ATOM 3888 O O . ALA A 1 461 ? 13.167 1.945 -9.723 1.00 95.88 461 ALA A O 1
ATOM 3889 N N . ASN A 1 462 ? 13.529 0.687 -11.550 1.00 96.06 462 ASN A N 1
ATOM 3890 C CA . ASN A 1 462 ? 14.351 1.641 -12.291 1.00 96.06 462 ASN A CA 1
ATOM 3891 C C . ASN A 1 462 ? 13.465 2.628 -13.071 1.00 96.06 462 ASN A C 1
ATOM 3893 O O . ASN A 1 462 ? 13.815 3.798 -13.226 1.00 96.06 462 ASN A O 1
ATOM 3897 N N . ASP A 1 463 ? 12.308 2.161 -13.545 1.00 96.75 463 ASP A N 1
ATOM 3898 C CA . ASP A 1 463 ? 11.312 3.000 -14.203 1.00 96.75 463 ASP A CA 1
ATOM 3899 C C . ASP A 1 463 ? 9.903 2.412 -14.062 1.00 96.75 463 ASP A C 1
ATOM 3901 O O . ASP A 1 463 ? 9.608 1.339 -14.581 1.00 96.75 463 ASP A O 1
ATOM 3905 N N . PHE A 1 464 ? 9.016 3.132 -13.375 1.00 97.50 464 PHE A N 1
ATOM 3906 C CA . PHE A 1 464 ? 7.613 2.743 -13.183 1.00 97.50 464 PHE A CA 1
ATOM 3907 C C . PHE A 1 464 ? 6.741 2.918 -14.437 1.00 97.50 464 PHE A C 1
ATOM 3909 O O . PHE A 1 464 ? 5.601 2.446 -14.475 1.00 97.50 464 PHE A O 1
ATOM 3916 N N . ARG A 1 465 ? 7.232 3.635 -15.455 1.00 97.50 465 ARG A N 1
ATOM 3917 C CA . ARG A 1 465 ? 6.480 3.882 -16.692 1.00 97.50 465 ARG A CA 1
ATOM 3918 C C . ARG A 1 465 ? 6.440 2.657 -17.597 1.00 97.50 465 ARG A C 1
ATOM 3920 O O . ARG A 1 465 ? 5.507 2.570 -18.390 1.00 97.50 465 ARG A O 1
ATOM 3927 N N . HIS A 1 466 ? 7.403 1.742 -17.468 1.00 98.19 466 HIS A N 1
ATOM 3928 C CA . HIS A 1 466 ? 7.616 0.667 -18.434 1.00 98.19 466 HIS A CA 1
ATOM 3929 C C . HIS A 1 466 ? 7.741 -0.707 -17.793 1.00 98.19 466 HIS A C 1
ATOM 3931 O O . HIS A 1 466 ? 8.259 -0.854 -16.685 1.00 98.19 466 HIS A O 1
ATOM 3937 N N . ILE A 1 467 ? 7.294 -1.720 -18.523 1.00 98.31 467 ILE A N 1
ATOM 3938 C CA . ILE A 1 467 ? 7.474 -3.131 -18.193 1.00 98.31 467 ILE A CA 1
ATOM 3939 C C . ILE A 1 467 ? 8.928 -3.536 -18.393 1.00 98.31 467 ILE A C 1
ATOM 3941 O O . ILE A 1 467 ? 9.606 -3.078 -19.310 1.00 98.31 467 ILE A O 1
ATOM 3945 N N . SER A 1 468 ? 9.408 -4.421 -17.524 1.00 96.62 468 SER A N 1
ATOM 3946 C CA . SER A 1 468 ? 10.785 -4.892 -17.580 1.00 96.62 468 SER A CA 1
ATOM 3947 C C . SER A 1 468 ? 11.089 -5.651 -18.886 1.00 96.62 468 SER A C 1
ATOM 3949 O O . SER A 1 468 ? 10.373 -6.608 -19.200 1.00 96.62 468 SER A O 1
ATOM 3951 N N . PRO A 1 469 ? 12.162 -5.293 -19.622 1.00 94.00 469 PRO A N 1
ATOM 3952 C CA . PRO A 1 469 ? 12.542 -5.947 -20.881 1.00 94.00 469 PRO A CA 1
ATOM 3953 C C . PRO A 1 469 ? 12.738 -7.470 -20.792 1.00 94.00 469 PRO A C 1
ATOM 3955 O O . PRO A 1 469 ? 12.420 -8.200 -21.728 1.00 94.00 469 PRO A O 1
ATOM 3958 N N . ASP A 1 470 ? 13.207 -7.979 -19.651 1.00 91.62 470 ASP A N 1
ATOM 3959 C CA . ASP A 1 470 ? 13.351 -9.417 -19.373 1.00 91.62 470 ASP A CA 1
ATOM 3960 C C . ASP A 1 470 ? 12.007 -10.150 -19.205 1.00 91.62 470 ASP A C 1
ATOM 3962 O O . ASP A 1 470 ? 11.951 -11.368 -19.328 1.00 91.62 470 ASP A O 1
ATOM 3966 N N . PHE A 1 471 ? 10.902 -9.430 -18.985 1.00 96.12 471 PHE A N 1
ATOM 3967 C CA . PHE A 1 471 ? 9.548 -9.995 -19.040 1.00 96.12 471 PHE A CA 1
ATOM 3968 C C . PHE A 1 471 ? 8.912 -9.848 -20.429 1.00 96.12 471 PHE A C 1
ATOM 3970 O O . PHE A 1 471 ? 8.145 -10.724 -20.834 1.00 96.12 471 PHE A O 1
ATOM 3977 N N . GLY A 1 472 ? 9.233 -8.773 -21.156 1.00 95.06 472 GLY A N 1
ATOM 3978 C CA . GLY A 1 472 ? 8.729 -8.483 -22.502 1.00 95.06 472 GLY A CA 1
ATOM 3979 C C . GLY A 1 472 ? 9.743 -8.798 -23.603 1.00 95.06 472 GLY A C 1
ATOM 3980 O O . GLY A 1 472 ? 9.809 -9.929 -24.088 1.00 95.06 472 GLY A O 1
ATOM 3981 N N . THR A 1 473 ? 10.511 -7.796 -24.037 1.00 92.12 473 THR A N 1
ATOM 3982 C CA . THR A 1 473 ? 11.563 -7.973 -25.045 1.00 92.12 473 THR A CA 1
ATOM 3983 C C . THR A 1 473 ? 12.841 -7.193 -24.739 1.00 92.12 473 THR A C 1
ATOM 3985 O O . THR A 1 473 ? 12.808 -6.027 -24.370 1.00 92.12 473 THR A O 1
ATOM 3988 N N . ILE A 1 474 ? 13.999 -7.820 -24.971 1.00 87.56 474 ILE A N 1
ATOM 3989 C CA . ILE A 1 474 ? 15.313 -7.156 -24.889 1.00 87.56 474 ILE A CA 1
ATOM 3990 C C . ILE A 1 474 ? 15.621 -6.391 -26.182 1.00 87.56 474 ILE A C 1
ATOM 3992 O O . ILE A 1 474 ? 16.143 -5.275 -26.150 1.00 87.56 474 ILE A O 1
ATOM 3996 N N . LYS A 1 475 ? 15.289 -6.988 -27.333 1.00 87.75 475 LYS A N 1
ATOM 3997 C CA . LYS A 1 475 ? 15.500 -6.413 -28.665 1.00 87.75 475 LYS A CA 1
ATOM 3998 C C . LYS A 1 475 ? 14.155 -6.135 -29.314 1.00 87.75 475 LYS A C 1
ATOM 4000 O O . LYS A 1 475 ? 13.355 -7.053 -29.502 1.00 87.75 475 LYS A O 1
ATOM 4005 N N . THR A 1 476 ? 13.934 -4.894 -29.719 1.00 90.38 476 THR A N 1
ATOM 4006 C CA . THR A 1 476 ? 12.681 -4.511 -30.363 1.00 90.38 476 THR A CA 1
ATOM 4007 C C . THR A 1 476 ? 12.530 -5.169 -31.740 1.00 90.38 476 THR A C 1
ATOM 4009 O O . THR A 1 476 ? 13.506 -5.382 -32.464 1.00 90.38 476 THR A O 1
ATOM 4012 N N . SER A 1 477 ? 11.303 -5.544 -32.097 1.00 90.88 477 SER A N 1
ATOM 4013 C CA . SER A 1 477 ? 10.937 -6.283 -33.308 1.00 90.88 477 SER A CA 1
ATOM 4014 C C . SER A 1 477 ? 10.168 -5.438 -34.329 1.00 90.88 477 SER A C 1
ATOM 4016 O O . SER A 1 477 ? 9.992 -5.860 -35.474 1.00 90.88 477 SER A O 1
ATOM 4018 N N . GLY A 1 478 ? 9.720 -4.242 -33.938 1.00 91.69 478 GLY A N 1
ATOM 4019 C CA . GLY A 1 478 ? 8.900 -3.349 -34.760 1.00 91.69 478 GLY A CA 1
ATOM 4020 C C . GLY A 1 478 ? 7.415 -3.733 -34.802 1.00 91.69 478 GLY A C 1
ATOM 4021 O O . GLY A 1 478 ? 6.661 -3.180 -35.603 1.00 91.69 478 GLY A O 1
ATOM 4022 N N . LYS A 1 479 ? 6.979 -4.690 -33.973 1.00 92.75 479 LYS A N 1
ATOM 4023 C CA . LYS A 1 479 ? 5.575 -5.101 -33.841 1.00 92.75 479 LYS A CA 1
ATOM 4024 C C . LYS A 1 479 ? 4.821 -4.252 -32.820 1.00 92.75 479 LYS A C 1
ATOM 4026 O O . LYS A 1 479 ? 5.348 -3.894 -31.773 1.00 92.75 479 LYS A O 1
ATOM 4031 N N . THR A 1 480 ? 3.543 -4.012 -33.100 1.00 91.44 480 THR A N 1
ATOM 4032 C CA . THR A 1 480 ? 2.610 -3.331 -32.185 1.00 91.44 480 THR A CA 1
ATOM 4033 C C . THR A 1 480 ? 1.686 -4.294 -31.435 1.00 91.44 480 THR A C 1
ATOM 4035 O O . THR A 1 480 ? 0.816 -3.851 -30.696 1.00 91.44 480 THR A O 1
ATOM 4038 N N . HIS A 1 481 ? 1.828 -5.608 -31.658 1.00 93.44 481 HIS A N 1
ATOM 4039 C CA . HIS A 1 481 ? 1.054 -6.672 -30.993 1.00 93.44 481 HIS A CA 1
ATOM 4040 C C . HIS A 1 481 ? -0.477 -6.504 -31.064 1.00 93.44 481 HIS A C 1
ATOM 4042 O O . HIS A 1 481 ? -1.208 -6.998 -30.218 1.00 93.44 481 HIS A O 1
ATOM 4048 N N . GLY A 1 482 ? -0.983 -5.821 -32.100 1.00 88.56 482 GLY A N 1
ATOM 4049 C CA . GLY A 1 482 ? -2.424 -5.584 -32.266 1.00 88.56 482 GLY A CA 1
ATOM 4050 C C . GLY A 1 482 ? -3.022 -4.618 -31.235 1.00 88.56 482 GLY A C 1
ATOM 4051 O O . GLY A 1 482 ? -4.237 -4.618 -31.025 1.00 88.56 482 GLY A O 1
ATOM 4052 N N . VAL A 1 483 ? -2.177 -3.812 -30.590 1.00 93.06 483 VAL A N 1
ATOM 4053 C CA . VAL A 1 483 ? -2.570 -2.782 -29.629 1.00 93.06 483 VAL A CA 1
ATOM 4054 C C . VAL A 1 483 ? -2.728 -1.445 -30.352 1.00 93.06 483 VAL A C 1
ATOM 4056 O O . VAL A 1 483 ? -1.868 -1.042 -31.139 1.00 93.06 483 VAL A O 1
ATOM 4059 N N . GLU A 1 484 ? -3.848 -0.769 -30.107 1.00 92.38 484 GLU A N 1
ATOM 4060 C CA . GLU A 1 484 ? -4.136 0.556 -30.651 1.00 92.38 484 GLU A CA 1
ATOM 4061 C C . GLU A 1 484 ? -3.791 1.620 -29.606 1.00 92.38 484 GLU A C 1
ATOM 4063 O O . GLU A 1 484 ? -4.129 1.474 -28.438 1.00 92.38 484 GLU A O 1
ATOM 4068 N N . ILE A 1 485 ? -3.114 2.691 -30.024 1.00 96.19 485 ILE A N 1
ATOM 4069 C CA . ILE A 1 485 ? -2.760 3.807 -29.142 1.00 96.19 485 ILE A CA 1
ATOM 4070 C C . ILE A 1 485 ? -3.545 5.035 -29.574 1.00 96.19 485 ILE A C 1
ATOM 4072 O O . ILE A 1 485 ? -3.464 5.485 -30.723 1.00 96.19 485 ILE A O 1
ATOM 4076 N N . ASN A 1 486 ? -4.279 5.616 -28.633 1.00 96.00 486 ASN A N 1
ATOM 4077 C CA . ASN A 1 486 ? -5.046 6.818 -28.896 1.00 96.00 486 ASN A CA 1
ATOM 4078 C C . ASN A 1 486 ? -4.130 8.050 -28.932 1.00 96.00 486 ASN A C 1
ATOM 4080 O O . ASN A 1 486 ? -3.443 8.378 -27.967 1.00 96.00 486 ASN A O 1
ATOM 4084 N N . LYS A 1 487 ? -4.177 8.805 -30.034 1.00 93.56 487 LYS A N 1
ATOM 4085 C CA . LYS A 1 487 ? -3.373 10.030 -30.218 1.00 93.56 487 LYS A CA 1
ATOM 4086 C C . LYS A 1 487 ? -3.704 11.149 -29.223 1.00 93.56 487 LYS A C 1
ATOM 4088 O O . LYS A 1 487 ? -2.892 12.055 -29.029 1.00 93.56 487 LYS A O 1
ATOM 4093 N N . ASN A 1 488 ? -4.886 11.091 -28.610 1.00 94.44 488 ASN A N 1
ATOM 4094 C CA . ASN A 1 488 ? -5.333 12.026 -27.581 1.00 94.44 488 ASN A CA 1
ATOM 4095 C C . ASN A 1 488 ? -5.060 11.519 -26.153 1.00 94.44 488 ASN A C 1
ATOM 4097 O O . ASN A 1 488 ? -5.443 12.200 -25.199 1.00 94.44 488 ASN A O 1
ATOM 4101 N N . ASN A 1 489 ? -4.432 10.347 -25.991 1.00 94.94 489 ASN A N 1
ATOM 4102 C CA . ASN A 1 489 ? -4.068 9.822 -24.679 1.00 94.94 489 ASN A CA 1
ATOM 4103 C C . ASN A 1 489 ? -3.076 10.779 -23.996 1.00 94.94 489 ASN A C 1
ATOM 4105 O O . ASN A 1 489 ? -2.013 11.092 -24.527 1.00 94.94 489 ASN A O 1
ATOM 4109 N N . LYS A 1 490 ? -3.433 11.274 -22.810 1.00 94.25 490 LYS A N 1
ATOM 4110 C CA . LYS A 1 490 ? -2.598 12.224 -22.059 1.00 94.25 490 LYS A CA 1
ATOM 4111 C C . LYS A 1 490 ? -1.416 11.556 -21.354 1.00 94.25 490 LYS A C 1
ATOM 4113 O O . LYS A 1 490 ? -0.528 12.269 -20.903 1.00 94.25 490 LYS A O 1
ATOM 4118 N N . TYR A 1 491 ? -1.419 10.227 -21.262 1.00 95.25 491 TYR A N 1
ATOM 4119 C CA . TYR A 1 491 ? -0.455 9.411 -20.516 1.00 95.25 491 TYR A CA 1
ATOM 4120 C C . TYR A 1 491 ? 0.393 8.529 -21.447 1.00 95.25 491 TYR A C 1
ATOM 4122 O O . TYR A 1 491 ? 0.781 7.412 -21.105 1.00 95.25 491 TYR A O 1
ATOM 4130 N N . GLY A 1 492 ? 0.671 9.055 -22.641 1.00 93.81 492 GLY A N 1
ATOM 4131 C CA . GLY A 1 492 ? 1.442 8.415 -23.700 1.00 93.81 492 GLY A CA 1
ATOM 4132 C C . GLY A 1 492 ? 0.599 8.198 -24.951 1.00 93.81 492 GLY A C 1
ATOM 4133 O O . GLY A 1 492 ? -0.247 7.308 -24.995 1.00 93.81 492 GLY A O 1
ATOM 4134 N N . ASN A 1 493 ? 0.842 9.010 -25.980 1.00 94.62 493 ASN A N 1
ATOM 4135 C CA . ASN A 1 493 ? 0.078 9.010 -27.233 1.00 94.62 493 ASN A CA 1
ATOM 4136 C C . ASN A 1 493 ? 0.849 8.468 -28.445 1.00 94.62 493 ASN A C 1
ATOM 4138 O O . ASN A 1 493 ? 0.421 8.661 -29.587 1.00 94.62 493 ASN A O 1
ATOM 4142 N N . LYS A 1 494 ? 2.000 7.837 -28.205 1.00 95.62 494 LYS A N 1
ATOM 4143 C CA . LYS A 1 494 ? 2.898 7.301 -29.232 1.00 95.62 494 LYS A CA 1
ATOM 4144 C C . LYS A 1 494 ? 3.375 5.908 -28.851 1.00 95.62 494 LYS A C 1
ATOM 4146 O O . LYS A 1 494 ? 3.590 5.618 -27.673 1.00 95.62 494 LYS A O 1
ATOM 4151 N N . SER A 1 495 ? 3.589 5.076 -29.863 1.00 96.31 495 SER A N 1
ATOM 4152 C CA . SER A 1 495 ? 4.357 3.839 -29.735 1.00 96.31 495 SER A CA 1
ATOM 4153 C C . SER A 1 495 ? 5.850 4.113 -29.887 1.00 96.31 495 SER A C 1
ATOM 4155 O O . SER A 1 495 ? 6.267 5.102 -30.498 1.00 96.31 495 SER A O 1
ATOM 4157 N N . TYR A 1 496 ? 6.668 3.176 -29.420 1.00 96.31 496 TYR A N 1
ATOM 4158 C CA . TYR A 1 496 ? 8.099 3.162 -29.712 1.00 96.31 496 TYR A CA 1
ATOM 4159 C C . TYR A 1 496 ? 8.400 3.163 -31.224 1.00 96.31 496 TYR A C 1
ATOM 4161 O O . TYR A 1 496 ? 9.411 3.721 -31.646 1.00 96.31 496 TYR A O 1
ATOM 4169 N N . VAL A 1 497 ? 7.509 2.606 -32.058 1.00 96.06 497 VAL A N 1
ATOM 4170 C CA . VAL A 1 497 ? 7.645 2.619 -33.524 1.00 96.06 497 VAL A CA 1
ATOM 4171 C C . VAL A 1 497 ? 7.531 4.041 -34.074 1.00 96.06 497 VAL A C 1
ATOM 4173 O O . VAL A 1 497 ? 8.318 4.424 -34.939 1.00 96.06 497 VAL A O 1
ATOM 4176 N N . ASP A 1 498 ? 6.608 4.845 -33.538 1.00 94.31 498 ASP A N 1
ATOM 4177 C CA . ASP A 1 498 ? 6.431 6.246 -33.942 1.00 94.31 498 ASP A CA 1
ATOM 4178 C C . ASP A 1 498 ? 7.667 7.098 -33.616 1.00 94.31 498 ASP A C 1
ATOM 4180 O O . ASP A 1 498 ? 7.973 8.054 -34.330 1.00 94.31 498 ASP A O 1
ATOM 4184 N N . VAL A 1 499 ? 8.377 6.751 -32.538 1.00 94.94 499 VAL A N 1
ATOM 4185 C CA . VAL A 1 499 ? 9.553 7.486 -32.051 1.00 94.94 499 VAL A CA 1
ATOM 4186 C C . VAL A 1 499 ? 10.839 7.035 -32.742 1.00 94.94 499 VAL A C 1
ATOM 4188 O O . VAL A 1 499 ? 11.635 7.870 -33.172 1.00 94.94 499 VAL A O 1
ATOM 4191 N N . LEU A 1 500 ? 11.051 5.725 -32.884 1.00 94.38 500 LEU A N 1
ATOM 4192 C CA . LEU A 1 500 ? 12.295 5.166 -33.422 1.00 94.38 500 LEU A CA 1
ATOM 4193 C C . LEU A 1 500 ? 12.307 5.048 -34.954 1.00 94.38 500 LEU A C 1
ATOM 4195 O O . LEU A 1 500 ? 13.384 4.944 -35.556 1.00 94.38 500 LEU A O 1
ATOM 4199 N N . GLY A 1 501 ? 11.136 5.022 -35.598 1.00 93.75 501 GLY A N 1
ATOM 4200 C CA . GLY A 1 501 ? 11.003 4.828 -37.041 1.00 93.75 501 GLY A CA 1
ATOM 4201 C C . GLY A 1 501 ? 11.739 3.571 -37.515 1.00 93.75 501 GLY A C 1
ATOM 4202 O O . GLY A 1 501 ? 11.500 2.468 -37.030 1.00 93.75 501 GLY A O 1
ATOM 4203 N N . ASN A 1 502 ? 12.698 3.733 -38.431 1.00 90.12 502 ASN A N 1
ATOM 4204 C CA . ASN A 1 502 ? 13.466 2.613 -38.993 1.00 90.12 502 ASN A CA 1
ATOM 4205 C C . ASN A 1 502 ? 14.284 1.826 -37.950 1.00 90.12 502 ASN A C 1
ATOM 4207 O O . ASN A 1 502 ? 14.625 0.672 -38.203 1.00 90.12 502 ASN A O 1
ATOM 4211 N N . LYS A 1 503 ? 14.602 2.422 -36.791 1.00 89.44 503 LYS A N 1
ATOM 4212 C CA . LYS A 1 503 ? 15.358 1.752 -35.719 1.00 89.44 503 LYS A CA 1
ATOM 4213 C C . LYS A 1 503 ? 14.491 0.827 -34.855 1.00 89.44 503 LYS A C 1
ATOM 4215 O O . LYS A 1 503 ? 15.031 0.002 -34.128 1.00 89.44 503 LYS A O 1
ATOM 4220 N N . ALA A 1 504 ? 13.164 0.889 -34.981 1.00 91.19 504 ALA A N 1
ATOM 4221 C CA . ALA A 1 504 ? 12.226 0.151 -34.132 1.00 91.19 504 ALA A CA 1
ATOM 4222 C C . ALA A 1 504 ? 12.325 -1.386 -34.216 1.00 91.19 504 ALA A C 1
ATOM 4224 O O . ALA A 1 504 ? 11.734 -2.069 -33.397 1.00 91.19 504 ALA A O 1
ATOM 4225 N N . SER A 1 505 ? 13.030 -1.952 -35.198 1.00 87.94 505 SER A N 1
ATOM 4226 C CA . SER A 1 505 ? 13.160 -3.413 -35.366 1.00 87.94 505 SER A CA 1
ATOM 4227 C C . SER A 1 505 ? 14.524 -3.971 -34.952 1.00 87.94 505 SER A C 1
ATOM 4229 O O . SER A 1 505 ? 14.799 -5.163 -35.124 1.00 87.94 505 SER A O 1
ATOM 4231 N N . THR A 1 506 ? 15.421 -3.106 -34.476 1.00 82.38 506 THR A N 1
ATOM 4232 C CA . THR A 1 506 ? 16.814 -3.479 -34.219 1.00 82.38 506 THR A CA 1
ATOM 4233 C C . THR A 1 506 ? 17.415 -2.798 -32.999 1.00 82.38 506 THR A C 1
ATOM 4235 O O . THR A 1 506 ? 18.628 -2.856 -32.858 1.00 82.38 506 THR A O 1
ATOM 4238 N N . SER A 1 507 ? 16.637 -2.133 -32.147 1.00 87.50 507 SER A N 1
ATOM 4239 C CA . SER A 1 507 ? 17.186 -1.432 -30.981 1.00 87.50 507 SER A CA 1
ATOM 4240 C C . SER A 1 507 ? 17.131 -2.288 -29.718 1.00 87.50 507 SER A C 1
ATOM 4242 O O . SER A 1 507 ? 16.231 -3.109 -29.549 1.00 87.50 507 SER A O 1
ATOM 4244 N N . SER A 1 508 ? 18.093 -2.071 -28.820 1.00 87.94 508 SER A N 1
ATOM 4245 C CA . SER A 1 508 ? 18.040 -2.592 -27.453 1.00 87.94 508 SER A CA 1
ATOM 4246 C C . SER A 1 508 ? 17.044 -1.773 -26.640 1.00 87.94 508 SER A C 1
ATOM 4248 O O . SER A 1 508 ? 17.282 -0.590 -26.395 1.00 87.94 508 SER A O 1
ATOM 4250 N N . GLU A 1 509 ? 15.942 -2.383 -26.208 1.00 90.38 509 GLU A N 1
ATOM 4251 C CA . GLU A 1 509 ? 14.981 -1.709 -25.329 1.00 90.38 509 GLU A CA 1
ATOM 4252 C C . GLU A 1 509 ? 15.622 -1.372 -23.980 1.00 90.38 509 GLU A C 1
ATOM 4254 O O . GLU A 1 509 ? 15.420 -0.279 -23.460 1.00 90.38 509 GLU A O 1
ATOM 4259 N N . LEU A 1 510 ? 16.496 -2.255 -23.485 1.00 87.06 510 LEU A N 1
ATOM 4260 C CA . LEU A 1 510 ? 17.260 -2.029 -22.262 1.00 87.06 510 LEU A CA 1
ATOM 4261 C C . LEU A 1 510 ? 18.059 -0.719 -22.330 1.00 87.06 510 LEU A C 1
ATOM 4263 O O . LEU A 1 510 ? 17.963 0.108 -21.431 1.00 87.06 510 LEU A O 1
ATOM 4267 N N . LYS A 1 511 ? 18.771 -0.491 -23.443 1.00 86.75 511 LYS A N 1
ATOM 4268 C CA . LYS A 1 511 ? 19.575 0.725 -23.652 1.00 86.75 511 LYS A CA 1
ATOM 4269 C C . LYS A 1 511 ? 18.703 1.963 -23.829 1.00 86.75 511 LYS A C 1
ATOM 4271 O O . LYS A 1 511 ? 19.069 3.050 -23.398 1.00 86.75 511 LYS A O 1
ATOM 4276 N N . LEU A 1 512 ? 17.553 1.810 -24.484 1.00 92.19 512 LEU A N 1
ATOM 4277 C CA . LEU A 1 512 ? 16.627 2.915 -24.717 1.00 92.19 512 LEU A CA 1
ATOM 4278 C C . LEU A 1 512 ? 15.948 3.400 -23.434 1.00 92.19 512 LEU A C 1
ATOM 4280 O O . LEU A 1 512 ? 15.542 4.556 -23.390 1.00 92.19 512 LEU A O 1
ATOM 4284 N N . LEU A 1 513 ? 15.839 2.561 -22.404 1.00 93.69 513 LEU A N 1
ATOM 4285 C CA . LEU A 1 513 ? 15.286 2.949 -21.106 1.00 93.69 513 LEU A CA 1
ATOM 4286 C C . LEU A 1 513 ? 16.288 3.705 -20.221 1.00 93.69 513 LEU A C 1
ATOM 4288 O O . LEU A 1 513 ? 15.879 4.366 -19.266 1.00 93.69 513 LEU A O 1
ATOM 4292 N N . GLU A 1 514 ? 17.583 3.661 -20.532 1.00 89.69 514 GLU A N 1
ATOM 4293 C CA . GLU A 1 514 ? 18.595 4.356 -19.741 1.00 89.69 514 GLU A CA 1
ATOM 4294 C C . GLU A 1 514 ? 18.562 5.865 -19.957 1.00 89.69 514 GLU A C 1
ATOM 4296 O O . GLU A 1 514 ? 18.467 6.361 -21.080 1.00 89.69 514 GLU A O 1
ATOM 4301 N N . VAL A 1 515 ? 18.688 6.610 -18.859 1.00 93.75 515 VAL A N 1
ATOM 4302 C CA . VAL A 1 515 ? 18.773 8.067 -18.898 1.00 93.75 515 VAL A CA 1
ATOM 4303 C C . VAL A 1 515 ? 20.160 8.515 -19.352 1.00 93.75 515 VAL A C 1
ATOM 4305 O O . VAL A 1 515 ? 21.182 8.060 -18.837 1.00 93.75 515 VAL A O 1
ATOM 4308 N N . SER A 1 516 ? 20.202 9.453 -20.295 1.00 92.94 516 SER A N 1
ATOM 4309 C CA . SER A 1 516 ? 21.451 10.085 -20.716 1.00 92.94 516 SER A CA 1
ATOM 4310 C C . SER A 1 516 ? 21.960 11.009 -19.609 1.00 92.94 516 SER A C 1
ATOM 4312 O O . SER A 1 516 ? 21.241 11.908 -19.164 1.00 92.94 516 SER A O 1
ATOM 4314 N N . LEU A 1 517 ? 23.205 10.813 -19.174 1.00 92.31 517 LEU A N 1
ATOM 4315 C CA . LEU A 1 517 ? 23.807 11.578 -18.074 1.00 92.31 517 LEU A CA 1
ATOM 4316 C C . LEU A 1 517 ? 24.527 12.847 -18.536 1.00 92.31 517 LEU A C 1
ATOM 4318 O O . LEU A 1 517 ? 24.842 13.682 -17.702 1.00 92.31 517 LEU A O 1
ATOM 4322 N N . ASN A 1 518 ? 24.805 13.003 -19.830 1.00 89.00 518 ASN A N 1
ATOM 4323 C CA . ASN A 1 518 ? 25.523 14.137 -20.415 1.00 89.00 518 ASN A CA 1
ATOM 4324 C C . ASN A 1 518 ? 25.066 14.399 -21.864 1.00 89.00 518 ASN A C 1
ATOM 4326 O O . ASN A 1 518 ? 24.344 13.597 -22.464 1.00 89.00 518 ASN A O 1
ATOM 4330 N N . GLY A 1 519 ? 25.468 15.545 -22.419 1.00 88.81 519 GLY A N 1
ATOM 4331 C CA . GLY A 1 519 ? 25.209 15.903 -23.816 1.00 88.81 519 GLY A CA 1
ATOM 4332 C C . GLY A 1 519 ? 23.780 16.383 -24.102 1.00 88.81 519 GLY A C 1
ATOM 4333 O O . GLY A 1 519 ? 22.993 16.663 -23.200 1.00 88.81 519 GLY A O 1
ATOM 4334 N N . GLU A 1 520 ? 23.427 16.487 -25.389 1.00 86.25 520 GLU A N 1
ATOM 4335 C CA . GLU A 1 520 ? 22.176 17.129 -25.848 1.00 86.25 520 GLU A CA 1
ATOM 4336 C C . GLU A 1 520 ? 20.889 16.449 -25.344 1.00 86.25 520 GLU A C 1
ATOM 4338 O O . GLU A 1 520 ? 19.847 17.097 -25.243 1.00 86.25 520 GLU A O 1
ATOM 4343 N N . ASN A 1 521 ? 20.959 15.158 -25.001 1.00 89.50 521 ASN A N 1
ATOM 4344 C CA . ASN A 1 521 ? 19.828 14.376 -24.494 1.00 89.50 521 ASN A CA 1
ATOM 4345 C C . ASN A 1 521 ? 19.835 14.205 -22.967 1.00 89.50 521 ASN A C 1
ATOM 4347 O O . ASN A 1 521 ? 19.052 13.405 -22.455 1.00 89.50 521 ASN A O 1
ATOM 4351 N N . ARG A 1 522 ? 20.691 14.929 -22.229 1.00 91.88 522 ARG A N 1
ATOM 4352 C CA . ARG A 1 522 ? 20.802 14.812 -20.767 1.00 91.88 522 ARG A CA 1
ATOM 4353 C C . ARG A 1 522 ? 19.430 14.851 -20.079 1.00 91.88 522 ARG A C 1
ATOM 4355 O O . ARG A 1 522 ? 18.609 15.730 -20.346 1.00 91.88 522 ARG A O 1
ATOM 4362 N N . GLY A 1 523 ? 19.195 13.903 -19.174 1.00 92.50 523 GLY A N 1
ATOM 4363 C CA . GLY A 1 523 ? 17.939 13.773 -18.431 1.00 92.50 523 GLY A CA 1
ATOM 4364 C C . GLY A 1 523 ? 16.790 13.138 -19.213 1.00 92.50 523 GLY A C 1
ATOM 4365 O O . GLY A 1 523 ? 15.670 13.110 -18.708 1.00 92.50 523 GLY A O 1
ATOM 4366 N N . ARG A 1 524 ? 17.046 12.631 -20.424 1.00 95.25 524 ARG A N 1
ATOM 4367 C CA . ARG A 1 524 ? 16.081 11.880 -21.235 1.00 95.25 524 ARG A CA 1
ATOM 4368 C C . ARG A 1 524 ? 16.608 10.487 -21.530 1.00 95.25 524 ARG A C 1
ATOM 4370 O O . ARG A 1 524 ? 17.818 10.286 -21.659 1.00 95.25 524 ARG A O 1
ATOM 4377 N N . ASN A 1 525 ? 15.691 9.539 -21.653 1.00 95.31 525 ASN A N 1
ATOM 4378 C CA . ASN A 1 525 ? 16.017 8.206 -22.140 1.00 95.31 525 ASN A CA 1
ATOM 4379 C C . ASN A 1 525 ? 16.087 8.179 -23.681 1.00 95.31 525 ASN A C 1
ATOM 4381 O O . ASN A 1 525 ? 15.866 9.196 -24.348 1.00 95.31 525 ASN A O 1
ATOM 4385 N N . GLY A 1 526 ? 16.386 7.022 -24.267 1.00 93.00 526 GLY A N 1
ATOM 4386 C CA . GLY A 1 526 ? 16.455 6.827 -25.719 1.00 93.00 526 GLY A CA 1
ATOM 4387 C C . GLY A 1 526 ? 15.133 7.057 -26.466 1.00 93.00 526 GLY A C 1
ATOM 4388 O O . GLY A 1 526 ? 15.150 7.225 -27.687 1.00 93.00 526 GLY A O 1
ATOM 4389 N N . TYR A 1 527 ? 14.009 7.122 -25.750 1.00 95.88 527 TYR A N 1
ATOM 4390 C CA . TYR A 1 527 ? 12.698 7.511 -26.276 1.00 95.88 527 TYR A CA 1
ATOM 4391 C C . TYR A 1 527 ? 12.414 9.019 -26.164 1.00 95.88 527 TYR A C 1
ATOM 4393 O O . TYR A 1 527 ? 11.453 9.514 -26.755 1.00 95.88 527 TYR A O 1
ATOM 4401 N N . GLY A 1 528 ? 13.265 9.771 -25.460 1.00 95.38 528 GLY A N 1
ATOM 4402 C CA . GLY A 1 528 ? 13.103 11.208 -25.236 1.00 95.38 528 GLY A CA 1
ATOM 4403 C C . GLY A 1 528 ? 12.172 11.561 -24.073 1.00 95.38 528 GLY A C 1
ATOM 4404 O O . GLY A 1 528 ? 11.738 12.711 -23.982 1.00 95.38 528 GLY A O 1
ATOM 4405 N N . GLU A 1 529 ? 11.855 10.601 -23.206 1.00 96.94 529 GLU A N 1
ATOM 4406 C CA . GLU A 1 529 ? 10.862 10.760 -22.142 1.00 96.94 529 GLU A CA 1
ATOM 4407 C C . GLU A 1 529 ? 11.401 11.550 -20.944 1.00 96.94 529 GLU A C 1
ATOM 4409 O O . GLU A 1 529 ? 12.584 11.478 -20.602 1.00 96.94 529 GLU A O 1
ATOM 4414 N N . THR A 1 530 ? 10.501 12.263 -20.267 1.00 95.44 530 THR A N 1
ATOM 4415 C CA . THR A 1 530 ? 10.745 12.999 -19.017 1.00 95.44 530 THR A CA 1
ATOM 4416 C C . THR A 1 530 ? 9.661 12.667 -17.978 1.00 95.44 530 THR A C 1
ATOM 4418 O O . THR A 1 530 ? 8.855 11.750 -18.162 1.00 95.44 530 THR A O 1
ATOM 4421 N N . GLU A 1 531 ? 9.608 13.411 -16.872 1.00 94.94 531 GLU A N 1
ATOM 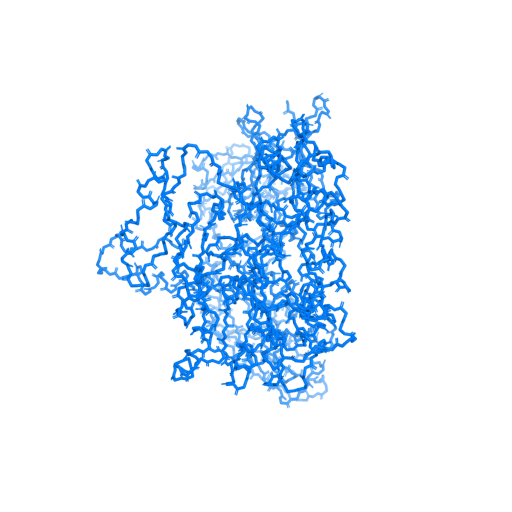4422 C CA . GLU A 1 531 ? 8.512 13.342 -15.899 1.00 94.94 531 GLU A CA 1
ATOM 4423 C C . GLU A 1 531 ? 7.147 13.766 -16.476 1.00 94.94 531 GLU A C 1
ATOM 4425 O O . GLU A 1 531 ? 6.116 13.422 -15.899 1.00 94.94 531 GLU A O 1
ATOM 4430 N N . ASP A 1 532 ? 7.125 14.492 -17.602 1.00 95.88 532 ASP A N 1
ATOM 4431 C CA . ASP A 1 532 ? 5.896 14.963 -18.247 1.00 95.88 532 ASP A CA 1
ATOM 4432 C C . ASP A 1 532 ? 5.222 13.816 -19.028 1.00 95.88 532 ASP A C 1
ATOM 4434 O O . ASP A 1 532 ? 5.813 13.305 -19.989 1.00 95.88 532 ASP A O 1
ATOM 4438 N N . PRO A 1 533 ? 3.974 13.439 -18.687 1.00 96.75 533 PRO A N 1
ATOM 4439 C CA . PRO A 1 533 ? 3.278 12.323 -19.318 1.00 96.75 533 PRO A CA 1
ATOM 4440 C C . PRO A 1 533 ? 2.991 12.496 -20.812 1.00 96.75 533 PRO A C 1
ATOM 4442 O O . PRO A 1 533 ? 2.793 11.503 -21.514 1.00 96.75 533 PRO A O 1
ATOM 4445 N N . SER A 1 534 ? 3.027 13.725 -21.334 1.00 94.44 534 SER A N 1
ATOM 4446 C CA . SER A 1 534 ? 2.890 13.984 -22.773 1.00 94.44 534 SER A CA 1
ATOM 4447 C C . SER A 1 534 ? 4.105 13.532 -23.591 1.00 94.44 534 SER A C 1
ATOM 4449 O O . SER A 1 534 ? 4.005 13.379 -24.812 1.00 94.44 534 SER A O 1
ATOM 4451 N N . THR A 1 535 ? 5.247 13.312 -22.931 1.00 96.00 535 THR A N 1
ATOM 4452 C CA . THR A 1 535 ? 6.459 12.777 -23.563 1.00 96.00 535 THR A CA 1
ATOM 4453 C C . THR A 1 535 ? 6.479 11.255 -23.601 1.00 96.00 535 THR A C 1
ATOM 4455 O O . THR A 1 535 ? 7.264 10.701 -24.363 1.00 96.00 535 THR A O 1
ATOM 4458 N N . TRP A 1 536 ? 5.627 10.591 -22.810 1.00 97.75 536 TRP A N 1
ATOM 4459 C CA . TRP A 1 536 ? 5.703 9.152 -22.591 1.00 97.75 536 TRP A CA 1
ATOM 4460 C C . TRP A 1 536 ? 5.362 8.334 -23.829 1.00 97.75 536 TRP A C 1
ATOM 4462 O O . TRP A 1 536 ? 4.533 8.706 -24.667 1.00 97.75 536 TRP A O 1
ATOM 4472 N N . VAL A 1 537 ? 5.983 7.167 -23.894 1.00 97.38 537 VAL A N 1
ATOM 4473 C CA . VAL A 1 537 ? 5.899 6.233 -25.007 1.00 97.38 537 VAL A CA 1
ATOM 4474 C C . VAL A 1 537 ? 5.378 4.892 -24.493 1.00 97.38 537 VAL A C 1
ATOM 4476 O O . VAL A 1 537 ? 5.542 4.530 -23.328 1.00 97.38 537 VAL A O 1
ATOM 4479 N N . TRP A 1 538 ? 4.675 4.161 -25.352 1.00 98.19 538 TRP A N 1
ATOM 4480 C CA . TRP A 1 538 ? 4.387 2.746 -25.130 1.00 98.19 538 TRP A CA 1
ATOM 4481 C C . TRP A 1 538 ? 5.487 1.916 -25.792 1.00 98.19 538 TRP A C 1
ATOM 4483 O O . TRP A 1 538 ? 5.581 1.870 -27.027 1.00 98.19 538 TRP A O 1
ATOM 4493 N N . THR A 1 539 ? 6.347 1.329 -24.962 1.00 98.00 539 THR A N 1
ATOM 4494 C CA . THR A 1 539 ? 7.473 0.478 -25.377 1.00 98.00 539 THR A CA 1
ATOM 4495 C C . THR A 1 539 ? 6.978 -0.871 -25.885 1.00 98.00 539 THR A C 1
ATOM 4497 O O . THR A 1 539 ? 5.800 -1.197 -25.727 1.00 98.00 539 THR A O 1
ATOM 4500 N N . GLU A 1 540 ? 7.829 -1.675 -26.524 1.00 97.56 540 GLU A N 1
ATOM 4501 C CA . GLU A 1 540 ? 7.355 -2.968 -27.020 1.00 97.56 540 GLU A CA 1
ATOM 4502 C C . GLU A 1 540 ? 6.990 -3.910 -25.867 1.00 97.56 540 GLU A C 1
ATOM 4504 O O . GLU A 1 540 ? 5.952 -4.572 -25.944 1.00 97.56 540 GLU A O 1
ATOM 4509 N N . SER A 1 541 ? 7.767 -3.913 -24.778 1.00 98.00 541 SER A N 1
ATOM 4510 C CA . SER A 1 541 ? 7.403 -4.642 -23.555 1.00 98.00 541 SER A CA 1
ATOM 4511 C C . SER A 1 541 ? 6.064 -4.182 -22.971 1.00 98.00 541 SER A C 1
ATOM 4513 O O . SER A 1 541 ? 5.273 -5.025 -22.539 1.00 98.00 541 SER A O 1
ATOM 4515 N N . ASP A 1 542 ? 5.754 -2.880 -23.022 1.00 98.62 542 ASP A N 1
ATOM 4516 C CA . ASP A 1 542 ? 4.446 -2.374 -22.585 1.00 98.62 542 ASP A CA 1
ATOM 4517 C C . ASP A 1 542 ? 3.313 -2.918 -23.463 1.00 98.62 542 ASP A C 1
ATOM 4519 O O . ASP A 1 542 ? 2.283 -3.349 -22.949 1.00 98.62 542 ASP A O 1
ATOM 4523 N N . LEU A 1 543 ? 3.500 -2.951 -24.788 1.00 98.44 543 LEU A N 1
ATOM 4524 C CA . LEU A 1 543 ? 2.490 -3.476 -25.714 1.00 98.44 543 LEU A CA 1
ATOM 4525 C C . LEU A 1 543 ? 2.282 -4.991 -25.555 1.00 98.44 543 LEU A C 1
ATOM 4527 O O . LEU A 1 543 ? 1.150 -5.457 -25.678 1.00 98.44 543 LEU A O 1
ATOM 4531 N N . ILE A 1 544 ? 3.336 -5.754 -25.245 1.00 98.38 544 ILE A N 1
ATOM 4532 C CA . ILE A 1 544 ? 3.228 -7.188 -24.917 1.00 98.38 544 ILE A CA 1
ATOM 4533 C C . ILE A 1 544 ? 2.407 -7.382 -23.634 1.00 98.38 544 ILE A C 1
ATOM 4535 O O . ILE A 1 544 ? 1.551 -8.266 -23.575 1.00 98.38 544 ILE A O 1
ATOM 4539 N N . MET A 1 545 ? 2.625 -6.545 -22.616 1.00 98.62 545 MET A N 1
ATOM 4540 C CA . MET A 1 545 ? 1.820 -6.576 -21.393 1.00 98.62 545 MET A CA 1
ATOM 4541 C C . MET A 1 545 ? 0.358 -6.221 -21.659 1.00 98.62 545 MET A C 1
ATOM 4543 O O . MET A 1 545 ? -0.529 -6.914 -21.168 1.00 98.62 545 MET A O 1
ATOM 4547 N N . VAL A 1 546 ? 0.086 -5.192 -22.460 1.00 98.44 546 VAL A N 1
ATOM 4548 C CA . VAL A 1 546 ? -1.290 -4.827 -22.829 1.00 98.44 546 VAL A CA 1
ATOM 4549 C C . VAL A 1 546 ? -1.987 -5.970 -23.578 1.00 98.44 546 VAL A C 1
ATOM 4551 O O . VAL A 1 546 ? -3.138 -6.292 -23.291 1.00 98.44 546 VAL A O 1
ATOM 4554 N N . ASP A 1 547 ? -1.294 -6.642 -24.498 1.00 98.19 547 ASP A N 1
ATOM 4555 C CA . ASP A 1 547 ? -1.819 -7.837 -25.170 1.00 98.19 547 ASP A CA 1
ATOM 4556 C C . ASP A 1 547 ? -2.107 -8.989 -24.180 1.00 98.19 547 ASP A C 1
ATOM 4558 O O . ASP A 1 547 ? -3.132 -9.667 -24.301 1.00 98.19 547 ASP A O 1
ATOM 4562 N N . LEU A 1 548 ? -1.270 -9.178 -23.153 1.00 98.50 548 LEU A N 1
ATOM 4563 C CA . LEU A 1 548 ? -1.538 -10.131 -22.071 1.00 98.50 548 LEU A CA 1
ATOM 4564 C C . LEU A 1 548 ? -2.772 -9.740 -21.237 1.00 98.50 548 LEU A C 1
ATOM 4566 O O . LEU A 1 548 ? -3.605 -10.605 -20.965 1.00 98.50 548 LEU A O 1
ATOM 4570 N N . ILE A 1 549 ? -2.913 -8.464 -20.860 1.00 98.56 549 ILE A N 1
ATOM 4571 C CA . ILE A 1 549 ? -4.080 -7.932 -20.129 1.00 98.56 549 ILE A CA 1
ATOM 4572 C C . ILE A 1 549 ? -5.364 -8.220 -20.916 1.00 98.56 549 ILE A C 1
ATOM 4574 O O . ILE A 1 549 ? -6.294 -8.832 -20.391 1.00 98.56 549 ILE A O 1
ATOM 4578 N N . LYS A 1 550 ? -5.380 -7.892 -22.213 1.00 98.00 550 LYS A N 1
ATOM 4579 C CA . LYS A 1 550 ? -6.522 -8.170 -23.095 1.00 98.00 550 LYS A CA 1
ATOM 4580 C C . LYS A 1 550 ? -6.842 -9.662 -23.179 1.00 98.00 550 LYS A C 1
ATOM 4582 O O . LYS A 1 550 ? -8.014 -10.042 -23.209 1.00 98.00 550 LYS A O 1
ATOM 4587 N N . GLU A 1 551 ? -5.827 -10.528 -23.209 1.00 98.06 551 GLU A N 1
ATOM 4588 C CA . GLU A 1 551 ? -6.057 -11.974 -23.213 1.00 98.06 551 GLU A CA 1
ATOM 4589 C C . GLU A 1 551 ? -6.601 -12.474 -21.865 1.00 98.06 551 GLU A C 1
ATOM 4591 O O . GLU A 1 551 ? -7.482 -13.335 -21.863 1.00 98.06 551 GLU A O 1
ATOM 4596 N N . PHE A 1 552 ? -6.168 -11.922 -20.727 1.00 98.38 552 PHE A N 1
ATOM 4597 C CA . PHE A 1 552 ? -6.788 -12.206 -19.428 1.00 98.38 552 PHE A CA 1
ATOM 4598 C C . PHE A 1 552 ? -8.266 -11.801 -19.409 1.00 98.38 552 PHE A C 1
ATOM 4600 O O . PHE A 1 552 ? -9.128 -12.640 -19.121 1.00 98.38 552 PHE A O 1
ATOM 4607 N N . HIS A 1 553 ? -8.570 -10.566 -19.808 1.00 98.06 553 HIS A N 1
ATOM 4608 C CA . HIS A 1 553 ? -9.924 -10.011 -19.829 1.00 98.06 553 HIS A CA 1
ATOM 4609 C C . HIS A 1 553 ? -10.877 -10.819 -20.710 1.00 98.06 553 HIS A C 1
ATOM 4611 O O . HIS A 1 553 ? -11.944 -11.245 -20.259 1.00 98.06 553 HIS A O 1
ATOM 4617 N N . LYS A 1 554 ? -10.445 -11.163 -21.929 1.00 97.44 554 LYS A N 1
ATOM 4618 C CA . LYS A 1 554 ? -11.183 -12.045 -22.849 1.00 97.44 554 LYS A CA 1
ATOM 4619 C C . LYS A 1 554 ? -11.478 -13.421 -22.247 1.00 97.44 554 LYS A C 1
ATOM 4621 O O . LYS A 1 554 ? -12.442 -14.088 -22.630 1.00 97.44 554 LYS A O 1
ATOM 4626 N N . ASN A 1 555 ? -10.639 -13.870 -21.320 1.00 97.62 555 ASN A N 1
ATOM 4627 C CA . ASN A 1 555 ? -10.789 -15.139 -20.626 1.00 97.62 555 ASN A CA 1
ATOM 4628 C C . ASN A 1 555 ? -11.543 -15.034 -19.293 1.00 97.62 555 ASN A C 1
ATOM 4630 O O . ASN A 1 555 ? -11.690 -16.063 -18.630 1.00 97.62 555 ASN A O 1
ATOM 4634 N N . GLY A 1 556 ? -12.076 -13.857 -18.950 1.00 97.12 556 GLY A N 1
ATOM 4635 C CA . GLY A 1 556 ? -12.820 -13.619 -17.715 1.00 97.12 556 GLY A CA 1
ATOM 4636 C C . GLY A 1 556 ? -11.924 -13.522 -16.481 1.00 97.12 556 GLY A C 1
ATOM 4637 O O . GLY A 1 556 ? -12.382 -13.827 -15.383 1.00 97.12 556 GLY A O 1
ATOM 4638 N N . ILE A 1 557 ? -10.659 -13.134 -16.660 1.00 98.38 557 ILE A N 1
ATOM 4639 C CA . ILE A 1 557 ? -9.675 -12.983 -15.588 1.00 98.38 557 ILE A CA 1
ATOM 4640 C C . ILE A 1 557 ? -9.348 -11.498 -15.438 1.00 98.38 557 ILE A C 1
ATOM 4642 O O . ILE A 1 557 ? -8.881 -10.884 -16.390 1.00 98.38 557 ILE A O 1
ATOM 4646 N N . ARG A 1 558 ? -9.586 -10.936 -14.252 1.00 98.19 558 ARG A N 1
ATOM 4647 C CA . ARG A 1 558 ? -9.176 -9.572 -13.879 1.00 98.19 558 ARG A CA 1
ATOM 4648 C C . ARG A 1 558 ? -7.688 -9.536 -13.514 1.00 98.19 558 ARG A C 1
ATOM 4650 O O . ARG A 1 558 ? -7.166 -10.535 -13.016 1.00 98.19 558 ARG A O 1
ATOM 4657 N N . VAL A 1 559 ? -7.003 -8.414 -13.698 1.00 98.31 559 VAL A N 1
ATOM 4658 C CA . VAL A 1 559 ? -5.565 -8.263 -13.428 1.00 98.31 559 VAL A CA 1
ATOM 4659 C C . VAL A 1 559 ? -5.259 -7.009 -12.613 1.00 98.31 559 VAL A C 1
ATOM 4661 O O . VAL A 1 559 ? -5.710 -5.912 -12.931 1.00 98.31 559 VAL A O 1
ATOM 4664 N N . ILE A 1 560 ? -4.451 -7.164 -11.562 1.00 98.44 560 ILE A N 1
ATOM 4665 C CA . ILE A 1 560 ? -3.926 -6.047 -10.766 1.00 98.44 560 ILE A CA 1
ATOM 4666 C C . ILE A 1 560 ? -2.399 -6.055 -10.735 1.00 98.44 560 ILE A C 1
ATOM 4668 O O . ILE A 1 560 ? -1.769 -7.120 -10.733 1.00 98.44 560 ILE A O 1
ATOM 4672 N N . PHE A 1 561 ? -1.811 -4.862 -10.662 1.00 98.12 561 PHE A N 1
ATOM 4673 C CA . PHE A 1 561 ? -0.363 -4.675 -10.525 1.00 98.12 561 PHE A CA 1
ATOM 4674 C C . PHE A 1 561 ? 0.051 -4.416 -9.078 1.00 98.12 561 PHE A C 1
ATOM 4676 O O . PHE A 1 561 ? -0.741 -3.941 -8.266 1.00 98.12 561 PHE A O 1
ATOM 4683 N N . ASP A 1 562 ? 1.315 -4.702 -8.771 1.00 97.38 562 ASP A N 1
ATOM 4684 C CA . ASP A 1 562 ? 1.962 -4.330 -7.514 1.00 97.38 562 ASP A CA 1
ATOM 4685 C C . ASP A 1 562 ? 2.586 -2.922 -7.623 1.00 97.38 562 ASP A C 1
ATOM 4687 O O . ASP A 1 562 ? 3.476 -2.679 -8.441 1.00 97.38 562 ASP A O 1
ATOM 4691 N N . GLY A 1 563 ? 2.083 -1.976 -6.830 1.00 95.62 563 GLY A N 1
ATOM 4692 C CA . GLY A 1 563 ? 2.503 -0.577 -6.793 1.00 95.62 563 GLY A CA 1
ATOM 4693 C C . GLY A 1 563 ? 3.483 -0.311 -5.654 1.00 95.62 563 GLY A C 1
ATOM 4694 O O . GLY A 1 563 ? 3.078 -0.186 -4.495 1.00 95.62 563 GLY A O 1
ATOM 4695 N N . VAL A 1 564 ? 4.768 -0.175 -5.992 1.00 95.19 564 VAL A N 1
ATOM 4696 C CA . VAL A 1 564 ? 5.859 0.059 -5.030 1.00 95.19 564 VAL A CA 1
ATOM 4697 C C . VAL A 1 564 ? 6.212 1.545 -4.963 1.00 95.19 564 VAL A C 1
ATOM 4699 O O . VAL A 1 564 ? 7.201 2.002 -5.521 1.00 95.19 564 VAL A O 1
ATOM 4702 N N . PHE A 1 565 ? 5.366 2.337 -4.302 1.00 94.44 565 PHE A N 1
ATOM 4703 C CA . PHE A 1 565 ? 5.471 3.809 -4.303 1.00 94.44 565 PHE A CA 1
ATOM 4704 C C . PHE A 1 565 ? 6.173 4.395 -3.064 1.00 94.44 565 PHE A C 1
ATOM 4706 O O . PHE A 1 565 ? 6.129 5.604 -2.827 1.00 94.44 565 PHE A O 1
ATOM 4713 N N . ASN A 1 566 ? 6.806 3.562 -2.235 1.00 90.94 566 ASN A N 1
ATOM 4714 C CA . ASN A 1 566 ? 7.594 4.036 -1.090 1.00 90.94 566 ASN A CA 1
ATOM 4715 C C . ASN A 1 566 ? 9.027 4.421 -1.486 1.00 90.94 566 ASN A C 1
ATOM 4717 O O . ASN A 1 566 ? 9.606 5.363 -0.945 1.00 90.94 566 ASN A O 1
ATOM 4721 N N . HIS A 1 567 ? 9.617 3.649 -2.390 1.00 93.25 567 HIS A N 1
ATOM 4722 C CA . HIS A 1 567 ? 11.034 3.686 -2.723 1.00 93.25 567 HIS A CA 1
ATOM 4723 C C . HIS A 1 567 ? 11.236 3.294 -4.192 1.00 93.25 567 HIS A C 1
ATOM 4725 O O . HIS A 1 567 ? 10.339 2.718 -4.805 1.00 93.25 567 HIS A O 1
ATOM 4731 N N . SER A 1 568 ? 12.396 3.618 -4.759 1.00 95.38 568 SER A N 1
ATOM 4732 C CA . SER A 1 568 ? 12.806 3.159 -6.093 1.00 95.38 568 SER A CA 1
ATOM 4733 C C . SER A 1 568 ? 14.039 2.273 -6.018 1.00 95.38 568 SER A C 1
ATOM 4735 O O . SER A 1 568 ? 14.575 2.049 -4.942 1.00 95.38 568 SER A O 1
ATOM 4737 N N . SER A 1 569 ? 14.523 1.799 -7.165 1.00 94.69 569 SER A N 1
ATOM 4738 C CA . SER A 1 569 ? 15.905 1.333 -7.301 1.00 94.69 569 SER A CA 1
ATOM 4739 C C . SER A 1 569 ? 16.888 2.499 -7.152 1.00 94.69 569 SER A C 1
ATOM 4741 O O . SER A 1 569 ? 16.559 3.637 -7.506 1.00 94.69 569 SER A O 1
ATOM 4743 N N . SER A 1 570 ? 18.121 2.219 -6.729 1.00 91.88 570 SER A N 1
ATOM 4744 C CA . SER A 1 570 ? 19.257 3.149 -6.855 1.00 91.88 570 SER A CA 1
ATOM 4745 C C . SER A 1 570 ? 19.708 3.364 -8.309 1.00 91.88 570 SER A C 1
ATOM 4747 O O . SER A 1 570 ? 20.563 4.205 -8.577 1.00 91.88 570 SER A O 1
ATOM 4749 N N . GLU A 1 571 ? 19.103 2.633 -9.247 1.00 92.38 571 GLU A N 1
ATOM 4750 C CA . GLU A 1 571 ? 19.227 2.804 -10.698 1.00 92.38 571 GLU A CA 1
ATOM 4751 C C . GLU A 1 571 ? 18.061 3.599 -11.306 1.00 92.38 571 GLU A C 1
ATOM 4753 O O . GLU A 1 571 ? 17.971 3.733 -12.527 1.00 92.38 571 GLU A O 1
ATOM 4758 N N . HIS A 1 572 ? 17.131 4.103 -10.484 1.00 96.44 572 HIS A N 1
ATOM 4759 C CA . HIS A 1 572 ? 15.991 4.857 -10.994 1.00 96.44 572 HIS A CA 1
ATOM 4760 C C . HIS A 1 572 ? 16.444 6.119 -11.722 1.00 96.44 572 HIS A C 1
ATOM 4762 O O . HIS A 1 572 ? 17.337 6.831 -11.261 1.00 96.44 572 HIS A O 1
ATOM 4768 N N . TRP A 1 573 ? 15.812 6.417 -12.856 1.00 96.19 573 TRP A N 1
ATOM 4769 C CA . TRP A 1 573 ? 16.289 7.453 -13.769 1.00 96.19 573 TRP A CA 1
ATOM 4770 C C . TRP A 1 573 ? 16.392 8.839 -13.106 1.00 96.19 573 TRP A C 1
ATOM 4772 O O . TRP A 1 573 ? 17.394 9.529 -13.288 1.00 96.19 573 TRP A O 1
ATOM 4782 N N . THR A 1 574 ? 15.430 9.228 -12.259 1.00 97.00 574 THR A N 1
ATOM 4783 C CA . THR A 1 574 ? 15.519 10.488 -11.496 1.00 97.00 574 THR A CA 1
ATOM 4784 C C . THR A 1 574 ? 16.582 10.439 -10.402 1.00 97.00 574 THR A C 1
ATOM 4786 O O . THR A 1 574 ? 17.254 11.442 -10.186 1.00 97.00 574 THR A O 1
ATOM 4789 N N . PHE A 1 575 ? 16.790 9.294 -9.743 1.00 97.44 575 PHE A N 1
ATOM 4790 C CA . PHE A 1 575 ? 17.841 9.137 -8.733 1.00 97.44 575 PHE A CA 1
ATOM 4791 C C . PHE A 1 575 ? 19.231 9.264 -9.361 1.00 97.44 575 PHE A C 1
ATOM 4793 O O . PHE A 1 575 ? 20.083 9.985 -8.845 1.00 97.44 575 PHE A O 1
ATOM 4800 N N . ASN A 1 576 ? 19.429 8.648 -10.530 1.00 96.31 576 ASN A N 1
ATOM 4801 C CA . ASN A 1 576 ? 20.651 8.787 -11.314 1.00 96.31 576 ASN A CA 1
ATOM 4802 C C . ASN A 1 576 ? 20.897 10.248 -11.729 1.00 96.31 576 ASN A C 1
ATOM 4804 O O . ASN A 1 576 ? 22.035 10.708 -11.672 1.00 96.31 576 ASN A O 1
ATOM 4808 N N . MET A 1 577 ? 19.850 11.018 -12.048 1.00 97.06 577 MET A N 1
ATOM 4809 C CA . MET A 1 577 ? 19.991 12.461 -12.279 1.00 97.06 577 MET A CA 1
ATOM 4810 C C . MET A 1 577 ? 20.399 13.235 -11.016 1.00 97.06 577 MET A C 1
ATOM 4812 O O . MET A 1 577 ? 21.211 14.155 -11.109 1.00 97.06 577 MET A O 1
ATOM 4816 N N . VAL A 1 578 ? 19.921 12.853 -9.824 1.00 97.38 578 VAL A N 1
ATOM 4817 C CA . VAL A 1 578 ? 20.402 13.463 -8.568 1.00 97.38 578 VAL A CA 1
ATOM 4818 C C . VAL A 1 578 ? 21.864 13.116 -8.303 1.00 97.38 578 VAL A C 1
ATOM 4820 O O . VAL A 1 578 ? 22.653 13.993 -7.962 1.00 97.38 578 VAL A O 1
ATOM 4823 N N . LEU A 1 579 ? 22.268 11.866 -8.524 1.00 96.44 579 LEU A N 1
ATOM 4824 C CA . LEU A 1 579 ? 23.669 11.456 -8.406 1.00 96.44 579 LEU A CA 1
ATOM 4825 C C . LEU A 1 579 ? 24.572 12.105 -9.466 1.00 96.44 579 LEU A C 1
ATOM 4827 O O . LEU A 1 579 ? 25.770 12.255 -9.224 1.00 96.44 579 LEU A O 1
ATOM 4831 N N . ALA A 1 580 ? 24.030 12.505 -10.616 1.00 96.38 580 ALA A N 1
ATOM 4832 C CA . ALA A 1 580 ? 24.761 13.228 -11.652 1.00 96.38 580 ALA A CA 1
ATOM 4833 C C . ALA A 1 580 ? 24.961 14.712 -11.303 1.00 96.38 580 ALA A C 1
ATOM 4835 O O . ALA A 1 580 ? 26.075 15.224 -11.426 1.00 96.38 580 ALA A O 1
ATOM 4836 N N . ASP A 1 581 ? 23.904 15.392 -10.850 1.00 95.81 581 ASP A N 1
ATOM 4837 C CA . ASP A 1 581 ? 23.883 16.854 -10.667 1.00 95.81 581 ASP A CA 1
ATOM 4838 C C . ASP A 1 581 ? 24.174 17.308 -9.223 1.00 95.81 581 ASP A C 1
ATOM 4840 O O . ASP A 1 581 ? 24.525 18.468 -8.990 1.00 95.81 581 ASP A O 1
ATOM 4844 N N . GLY A 1 582 ? 24.014 16.416 -8.244 1.00 95.06 582 GLY A N 1
ATOM 4845 C CA . GLY A 1 582 ? 24.160 16.716 -6.822 1.00 95.06 582 GLY A CA 1
ATOM 4846 C C . GLY A 1 582 ? 23.067 17.655 -6.316 1.00 95.06 582 GLY A C 1
ATOM 4847 O O . GLY A 1 582 ? 21.893 17.530 -6.673 1.00 95.06 582 GLY A O 1
ATOM 4848 N N . GLU A 1 583 ? 23.454 18.643 -5.505 1.00 94.06 583 GLU A N 1
ATOM 4849 C CA . GLU A 1 583 ? 22.517 19.609 -4.913 1.00 94.06 583 GLU A CA 1
ATOM 4850 C C . GLU A 1 583 ? 21.746 20.458 -5.932 1.00 94.06 583 GLU A C 1
ATOM 4852 O O . GLU A 1 583 ? 20.709 21.020 -5.583 1.00 94.06 583 GLU A O 1
ATOM 4857 N N . ASN A 1 584 ? 22.232 20.541 -7.174 1.00 93.88 584 ASN A N 1
ATOM 4858 C CA . ASN A 1 584 ? 21.613 21.324 -8.243 1.00 93.88 584 ASN A CA 1
ATOM 4859 C C . ASN A 1 584 ? 20.563 20.537 -9.042 1.00 93.88 584 ASN A C 1
ATOM 4861 O O . ASN A 1 584 ? 19.947 21.095 -9.951 1.00 93.88 584 ASN A O 1
ATOM 4865 N N . SER A 1 585 ? 20.363 19.248 -8.744 1.00 96.06 585 SER A N 1
ATOM 4866 C CA . SER A 1 585 ? 19.385 18.435 -9.463 1.00 96.06 585 SER A CA 1
ATOM 4867 C C . SER A 1 585 ? 17.960 18.915 -9.209 1.00 96.06 585 SER A C 1
ATOM 4869 O O . SER A 1 585 ? 17.549 19.061 -8.057 1.00 96.06 585 SER A O 1
ATOM 4871 N N . LYS A 1 586 ? 17.148 19.027 -10.267 1.00 95.56 586 LYS A N 1
ATOM 4872 C CA . LYS A 1 586 ? 15.707 19.307 -10.119 1.00 95.56 586 LYS A CA 1
ATOM 4873 C C . LYS A 1 586 ? 14.954 18.196 -9.374 1.00 95.56 586 LYS A C 1
ATOM 4875 O O . LYS A 1 586 ? 13.916 18.452 -8.780 1.00 95.56 586 LYS A O 1
ATOM 4880 N N . TYR A 1 587 ? 15.493 16.975 -9.371 1.00 97.31 587 TYR A N 1
ATOM 4881 C CA . TYR A 1 587 ? 14.891 15.825 -8.695 1.00 97.31 587 TYR A CA 1
ATOM 4882 C C . TYR A 1 587 ? 15.416 15.612 -7.271 1.00 97.31 587 TYR A C 1
ATOM 4884 O O . TYR A 1 587 ? 15.016 14.645 -6.626 1.00 97.31 587 TYR A O 1
ATOM 4892 N N . LYS A 1 588 ? 16.302 16.480 -6.755 1.00 95.75 588 LYS A N 1
ATOM 4893 C CA . LYS A 1 588 ? 16.888 16.335 -5.409 1.00 95.75 588 LYS A CA 1
ATOM 4894 C C . LYS A 1 588 ? 15.803 16.113 -4.353 1.00 95.75 588 LYS A C 1
ATOM 4896 O O . LYS A 1 588 ? 15.887 15.172 -3.568 1.00 95.75 588 LYS A O 1
ATOM 4901 N N . ASP A 1 589 ? 14.758 16.938 -4.401 1.00 95.12 589 ASP A N 1
ATOM 4902 C CA . ASP A 1 589 ? 13.671 16.941 -3.419 1.00 95.12 589 ASP A CA 1
ATOM 4903 C C . ASP A 1 589 ? 12.635 15.827 -3.637 1.00 95.12 589 ASP A C 1
ATOM 4905 O O . ASP A 1 589 ? 11.692 15.713 -2.848 1.00 95.12 589 ASP A O 1
ATOM 4909 N N . TRP A 1 590 ? 12.782 15.007 -4.687 1.00 96.62 590 TRP A N 1
ATOM 4910 C CA . TRP A 1 590 ? 12.011 13.769 -4.845 1.00 96.62 590 TRP A CA 1
ATOM 4911 C C . TRP A 1 590 ? 12.516 12.670 -3.907 1.00 96.62 590 TRP A C 1
ATOM 4913 O O . TRP A 1 590 ? 11.779 11.728 -3.634 1.00 96.62 590 TRP A O 1
ATOM 4923 N N . TYR A 1 591 ? 13.739 12.798 -3.392 1.00 94.75 591 TYR A N 1
ATOM 4924 C CA . TYR A 1 591 ? 14.388 11.849 -2.493 1.00 94.75 591 TYR A CA 1
ATOM 4925 C C . TYR A 1 591 ? 14.808 12.537 -1.191 1.00 94.75 591 TYR A C 1
ATOM 4927 O O . TYR A 1 591 ? 14.668 13.748 -1.022 1.00 94.75 591 TYR A O 1
ATOM 4935 N N . LYS A 1 592 ? 15.317 11.754 -0.238 1.00 88.56 592 LYS A N 1
ATOM 4936 C CA . LYS A 1 592 ? 15.721 12.234 1.091 1.00 88.56 592 LYS A CA 1
ATOM 4937 C C . LYS A 1 592 ? 17.241 12.155 1.262 1.00 88.56 592 LYS A C 1
ATOM 4939 O O . LYS A 1 592 ? 17.738 11.310 2.005 1.00 88.56 592 LYS A O 1
ATOM 4944 N N . PHE A 1 593 ? 17.978 13.006 0.552 1.00 89.88 593 PHE A N 1
ATOM 4945 C CA . PHE A 1 593 ? 19.432 13.120 0.709 1.00 89.88 593 PHE A CA 1
ATOM 4946 C C . PHE A 1 593 ? 19.800 13.909 1.970 1.00 89.88 593 PHE A C 1
ATOM 4948 O O . PHE A 1 593 ? 19.164 14.911 2.295 1.00 89.88 593 PHE A O 1
ATOM 4955 N N . THR A 1 594 ? 20.840 13.461 2.667 1.00 84.19 594 THR A N 1
ATOM 4956 C CA . THR A 1 594 ? 21.365 14.095 3.884 1.00 84.19 594 THR A CA 1
ATOM 4957 C C . THR A 1 594 ? 22.767 14.663 3.707 1.00 84.19 594 THR A C 1
ATOM 4959 O O . THR A 1 594 ? 23.142 15.534 4.483 1.00 84.19 594 THR A O 1
ATOM 4962 N N . ASP A 1 595 ? 23.538 14.186 2.724 1.00 86.00 595 ASP A N 1
ATOM 4963 C CA . ASP A 1 595 ? 24.896 14.675 2.473 1.00 86.00 595 ASP A CA 1
ATOM 4964 C C . ASP A 1 595 ? 25.287 14.573 0.989 1.00 86.00 595 ASP A C 1
ATOM 4966 O O . ASP A 1 595 ? 25.066 13.542 0.345 1.00 86.00 595 ASP A O 1
ATOM 4970 N N . PHE A 1 596 ? 25.898 15.648 0.487 1.00 93.50 596 PHE A N 1
ATOM 4971 C CA . PHE A 1 596 ? 26.520 15.767 -0.835 1.00 93.50 596 PHE A CA 1
ATOM 4972 C C . PHE A 1 596 ? 27.992 16.222 -0.746 1.00 93.50 596 PHE A C 1
ATOM 4974 O O . PHE A 1 596 ? 28.584 16.566 -1.764 1.00 93.50 596 PHE A O 1
ATOM 4981 N N . GLY A 1 597 ? 28.604 16.250 0.441 1.00 89.88 597 GLY A N 1
ATOM 4982 C CA . GLY A 1 597 ? 29.907 16.876 0.686 1.00 89.88 597 GLY A CA 1
ATOM 4983 C C . GLY A 1 597 ? 31.066 16.303 -0.133 1.00 89.88 597 GLY A C 1
ATOM 4984 O O . GLY A 1 597 ? 31.998 17.036 -0.462 1.00 89.88 597 GLY A O 1
ATOM 4985 N N . GLU A 1 598 ? 30.996 15.024 -0.509 1.00 94.25 598 GLU A N 1
ATOM 4986 C CA . GLU A 1 598 ? 31.987 14.365 -1.371 1.00 94.25 598 GLU A CA 1
ATOM 4987 C C . GLU A 1 598 ? 31.502 14.168 -2.820 1.00 94.25 598 GLU A C 1
ATOM 4989 O O . GLU A 1 598 ? 32.194 13.539 -3.625 1.00 94.25 598 GLU A O 1
ATOM 4994 N N . HIS A 1 599 ? 30.317 14.675 -3.174 1.00 96.88 599 HIS A N 1
ATOM 4995 C CA . HIS A 1 599 ? 29.735 14.526 -4.510 1.00 96.88 599 HIS A CA 1
ATOM 4996 C C . HIS A 1 599 ? 30.604 15.186 -5.591 1.00 96.88 599 HIS A C 1
ATOM 4998 O O . HIS A 1 599 ? 31.160 16.268 -5.401 1.00 96.88 599 HIS A O 1
ATOM 5004 N N . VAL A 1 600 ? 30.696 14.535 -6.755 1.00 96.69 600 VAL A N 1
ATOM 5005 C CA . VAL A 1 600 ? 31.385 15.073 -7.936 1.00 96.69 600 VAL A CA 1
ATOM 5006 C C . VAL A 1 600 ? 30.391 15.190 -9.095 1.00 96.69 600 VAL A C 1
ATOM 5008 O O . VAL A 1 600 ? 29.871 14.162 -9.529 1.00 96.69 600 VAL A O 1
ATOM 5011 N N . PRO A 1 601 ? 30.125 16.389 -9.643 1.00 96.12 601 PRO A N 1
ATOM 5012 C CA . PRO A 1 601 ? 29.148 16.552 -10.716 1.00 96.12 601 PRO A CA 1
ATOM 5013 C C . PRO A 1 601 ? 29.617 15.935 -12.038 1.00 96.12 601 PRO A C 1
ATOM 5015 O O . PRO A 1 601 ? 30.784 16.054 -12.418 1.00 96.12 601 PRO A O 1
ATOM 5018 N N . ILE A 1 602 ? 28.681 15.322 -12.768 1.00 96.12 602 ILE A N 1
ATOM 5019 C CA . ILE A 1 602 ? 28.902 14.834 -14.136 1.00 96.12 602 ILE A CA 1
ATOM 5020 C C . ILE A 1 602 ? 28.764 16.003 -15.110 1.00 96.12 602 ILE A C 1
ATOM 5022 O O . ILE A 1 602 ? 27.687 16.598 -15.209 1.00 96.12 602 ILE A O 1
ATOM 5026 N N . THR A 1 603 ? 29.822 16.301 -15.863 1.00 93.25 603 THR A N 1
ATOM 5027 C CA . THR A 1 603 ? 29.874 17.415 -16.824 1.00 93.25 603 THR A CA 1
ATOM 5028 C C . THR A 1 603 ? 29.780 16.931 -18.271 1.00 93.25 603 THR A C 1
ATOM 5030 O O . THR A 1 603 ? 30.046 15.768 -18.568 1.00 93.25 603 THR A O 1
ATOM 5033 N N . ASP A 1 604 ? 29.449 17.837 -19.195 1.00 90.38 604 ASP A N 1
ATOM 5034 C CA . ASP A 1 604 ? 29.395 17.529 -20.634 1.00 90.38 604 ASP A CA 1
ATOM 5035 C C . ASP A 1 604 ? 30.779 17.278 -21.263 1.00 90.38 604 ASP A C 1
ATOM 5037 O O . ASP A 1 604 ? 30.874 16.822 -22.399 1.00 90.38 604 ASP A O 1
ATOM 5041 N N . GLU A 1 605 ? 31.860 17.554 -20.529 1.00 91.31 605 GLU A N 1
ATOM 5042 C CA . GLU A 1 605 ? 33.234 17.239 -20.939 1.00 91.31 605 GLU A CA 1
ATOM 5043 C C . GLU A 1 605 ? 33.586 15.761 -20.715 1.00 91.31 605 GLU A C 1
ATOM 5045 O O . GLU A 1 605 ? 34.506 15.242 -21.350 1.00 91.31 605 GLU A O 1
ATOM 5050 N N . MET A 1 606 ? 32.874 15.085 -19.806 1.00 93.50 606 MET A N 1
ATOM 5051 C CA . MET A 1 606 ? 33.063 13.662 -19.549 1.00 93.50 606 MET A CA 1
ATOM 5052 C C . MET A 1 606 ? 32.517 12.855 -20.719 1.00 93.50 606 MET A C 1
ATOM 5054 O O . MET A 1 606 ? 31.414 13.113 -21.201 1.00 93.50 606 MET A O 1
ATOM 5058 N N . ASN A 1 607 ? 33.247 11.824 -21.135 1.00 89.75 607 ASN A N 1
ATOM 5059 C CA . ASN A 1 607 ? 32.659 10.804 -21.997 1.00 89.75 607 ASN A CA 1
ATOM 5060 C C . ASN A 1 607 ? 31.636 9.953 -21.209 1.00 89.75 607 ASN A C 1
ATOM 5062 O O . ASN A 1 607 ? 31.539 10.040 -19.985 1.00 89.75 607 ASN A O 1
ATOM 5066 N N . GLU A 1 608 ? 30.849 9.141 -21.915 1.00 83.62 608 GLU A N 1
ATOM 5067 C CA . GLU A 1 608 ? 29.818 8.279 -21.314 1.00 83.62 608 GLU A CA 1
ATOM 5068 C C . GLU A 1 608 ? 30.390 7.341 -20.236 1.00 83.62 608 GLU A C 1
ATOM 5070 O O . GLU A 1 608 ? 29.792 7.181 -19.171 1.00 83.62 608 GLU A O 1
ATOM 5075 N N . GLU A 1 609 ? 31.592 6.801 -20.472 1.00 85.00 609 GLU A N 1
ATOM 5076 C CA . GLU A 1 609 ? 32.300 5.938 -19.525 1.00 85.00 609 GLU A CA 1
ATOM 5077 C C . GLU A 1 609 ? 32.585 6.659 -18.207 1.00 85.00 609 GLU A C 1
ATOM 5079 O O . GLU A 1 609 ? 32.107 6.240 -17.152 1.00 85.00 609 GLU A O 1
ATOM 5084 N N . GLN A 1 610 ? 33.284 7.792 -18.281 1.00 90.94 610 GLN A N 1
ATOM 5085 C CA . GLN A 1 610 ? 33.635 8.665 -17.160 1.00 90.94 610 GLN A CA 1
ATOM 5086 C C . GLN A 1 610 ? 32.405 9.145 -16.390 1.00 90.94 610 GLN A C 1
ATOM 5088 O O . GLN A 1 610 ? 32.422 9.168 -15.154 1.00 90.94 610 GLN A O 1
ATOM 5093 N N . ALA A 1 611 ? 31.338 9.512 -17.102 1.00 91.62 611 ALA A N 1
ATOM 5094 C CA . ALA A 1 611 ? 30.083 9.936 -16.498 1.00 91.62 611 ALA A CA 1
ATOM 5095 C C . ALA A 1 611 ? 29.503 8.825 -15.615 1.00 91.62 611 ALA A C 1
ATOM 5097 O O . ALA A 1 611 ? 29.232 9.041 -14.434 1.00 91.62 611 ALA A O 1
ATOM 5098 N N . PHE A 1 612 ? 29.390 7.608 -16.136 1.00 88.38 612 PHE A N 1
ATOM 5099 C CA . PHE A 1 612 ? 28.878 6.489 -15.353 1.00 88.38 612 PHE A CA 1
ATOM 5100 C C . PHE A 1 612 ? 29.860 6.020 -14.269 1.00 88.38 612 PHE A C 1
ATOM 5102 O O . PHE A 1 612 ? 29.418 5.664 -13.178 1.00 88.38 612 PHE A O 1
ATOM 5109 N N . GLU A 1 613 ? 31.185 6.072 -14.472 1.00 88.75 613 GLU A N 1
ATOM 5110 C CA . GLU A 1 613 ? 32.131 5.824 -13.370 1.00 88.75 613 GLU A CA 1
ATOM 5111 C C . GLU A 1 613 ? 31.896 6.777 -12.197 1.00 88.75 613 GLU A C 1
ATOM 5113 O O . GLU A 1 613 ? 31.892 6.362 -11.034 1.00 88.75 613 GLU A O 1
ATOM 5118 N N . THR A 1 614 ? 31.679 8.048 -12.527 1.00 93.81 614 THR A N 1
ATOM 5119 C CA . THR A 1 614 ? 31.405 9.106 -11.562 1.00 93.81 614 THR A CA 1
ATOM 5120 C C . THR A 1 614 ? 30.065 8.869 -10.874 1.00 93.81 614 THR A C 1
ATOM 5122 O O . THR A 1 614 ? 30.007 8.953 -9.650 1.00 93.81 614 THR A O 1
ATOM 5125 N N . LEU A 1 615 ? 29.026 8.469 -11.616 1.00 93.00 615 LEU A N 1
ATOM 5126 C CA . LEU A 1 615 ? 27.717 8.093 -11.073 1.00 93.00 615 LEU A CA 1
ATOM 5127 C C . LEU A 1 615 ? 27.830 6.983 -10.014 1.00 93.00 615 LEU A C 1
ATOM 5129 O O . LEU A 1 615 ? 27.348 7.140 -8.891 1.00 93.00 615 LEU A O 1
ATOM 5133 N N . ILE A 1 616 ? 28.507 5.879 -10.350 1.00 89.00 616 ILE A N 1
ATOM 5134 C CA . ILE A 1 616 ? 28.701 4.741 -9.439 1.00 89.00 616 ILE A CA 1
ATOM 5135 C C . ILE A 1 616 ? 29.508 5.159 -8.207 1.00 89.00 616 ILE A C 1
ATOM 5137 O O . ILE A 1 616 ? 29.175 4.769 -7.086 1.00 89.00 616 ILE A O 1
ATOM 5141 N N . ALA A 1 617 ? 30.550 5.975 -8.383 1.00 92.38 617 ALA A N 1
ATOM 5142 C CA . ALA A 1 617 ? 31.321 6.502 -7.262 1.00 92.38 617 ALA A CA 1
ATOM 5143 C C . ALA A 1 617 ? 30.472 7.424 -6.368 1.00 92.38 617 ALA A C 1
ATOM 5145 O O . ALA A 1 617 ? 30.576 7.356 -5.143 1.00 92.38 617 ALA A O 1
ATOM 5146 N N . ASN A 1 618 ? 29.590 8.235 -6.958 1.00 95.00 618 ASN A N 1
ATOM 5147 C CA . ASN A 1 618 ? 28.722 9.156 -6.229 1.00 95.00 618 ASN A CA 1
ATOM 5148 C C . ASN A 1 618 ? 27.706 8.449 -5.328 1.00 95.00 618 ASN A C 1
ATOM 5150 O O . ASN A 1 618 ? 27.361 9.001 -4.285 1.00 95.00 618 ASN A O 1
ATOM 5154 N N . ARG A 1 619 ? 27.310 7.205 -5.634 1.00 90.62 619 ARG A N 1
ATOM 5155 C CA . ARG A 1 619 ? 26.487 6.385 -4.719 1.00 90.62 619 ARG A CA 1
ATOM 5156 C C . ARG A 1 619 ? 27.131 6.179 -3.352 1.00 90.62 619 ARG A C 1
ATOM 5158 O O . ARG A 1 619 ? 26.416 6.046 -2.372 1.00 90.62 619 ARG A O 1
ATOM 5165 N N . LYS A 1 620 ? 28.468 6.150 -3.295 1.00 90.06 620 LYS A N 1
ATOM 5166 C CA . LYS A 1 620 ? 29.245 6.005 -2.052 1.00 90.06 620 LYS A CA 1
ATOM 5167 C C . LYS A 1 620 ? 29.672 7.343 -1.442 1.00 90.06 620 LYS A C 1
ATOM 5169 O O . LYS A 1 620 ? 30.074 7.366 -0.288 1.00 90.06 620 LYS A O 1
ATOM 5174 N N . ARG A 1 621 ? 29.622 8.430 -2.220 1.00 94.19 621 ARG A N 1
ATOM 5175 C CA . ARG A 1 621 ? 30.001 9.800 -1.811 1.00 94.19 621 ARG A CA 1
ATOM 5176 C C . ARG A 1 621 ? 28.813 10.644 -1.345 1.00 94.19 621 ARG A C 1
ATOM 5178 O O . ARG A 1 621 ? 28.972 11.821 -1.038 1.00 94.19 621 ARG A O 1
ATOM 5185 N N . THR A 1 622 ? 27.615 10.074 -1.373 1.00 92.31 622 THR A N 1
ATOM 5186 C CA . THR A 1 622 ? 26.376 10.728 -0.952 1.00 92.31 622 THR A CA 1
ATOM 5187 C C . THR A 1 622 ? 25.716 9.890 0.130 1.00 92.31 622 THR A C 1
ATOM 5189 O O . THR A 1 622 ? 25.870 8.669 0.156 1.00 92.31 622 THR A O 1
ATOM 5192 N N . ALA A 1 623 ? 24.981 10.547 1.024 1.00 90.00 623 ALA A N 1
ATOM 5193 C CA . ALA A 1 623 ? 24.177 9.879 2.041 1.00 90.00 623 ALA A CA 1
ATOM 5194 C C . ALA A 1 623 ? 22.700 10.226 1.842 1.00 90.00 623 ALA A C 1
ATOM 5196 O O . ALA A 1 623 ? 22.354 11.380 1.572 1.00 90.00 623 ALA A O 1
ATOM 5197 N N . TYR A 1 624 ? 21.831 9.227 1.966 1.00 88.31 624 TYR A N 1
ATOM 5198 C CA . TYR A 1 624 ? 20.391 9.344 1.754 1.00 88.31 624 TYR A CA 1
ATOM 5199 C C . TYR A 1 624 ? 19.632 8.290 2.563 1.00 88.31 624 TYR A C 1
ATOM 5201 O O . TYR A 1 624 ? 20.214 7.323 3.053 1.00 88.31 624 TYR A O 1
ATOM 5209 N N . ASN A 1 625 ? 18.322 8.479 2.716 1.00 86.88 625 ASN A N 1
ATOM 5210 C CA . ASN A 1 625 ? 17.469 7.467 3.334 1.00 86.88 625 ASN A CA 1
ATOM 5211 C C . ASN A 1 625 ? 17.174 6.331 2.358 1.00 86.88 625 ASN A C 1
ATOM 5213 O O . ASN A 1 625 ? 16.815 6.573 1.202 1.00 86.88 625 ASN A O 1
ATOM 5217 N N . ALA A 1 626 ? 17.197 5.108 2.875 1.00 85.25 626 ALA A N 1
ATOM 5218 C CA . ALA A 1 626 ? 16.854 3.925 2.111 1.00 85.25 626 ALA A CA 1
ATOM 5219 C C . ALA A 1 626 ? 15.985 2.966 2.930 1.00 85.25 626 ALA A C 1
ATOM 5221 O O . ALA A 1 626 ? 16.106 2.884 4.159 1.00 85.25 626 ALA A O 1
ATOM 5222 N N . TRP A 1 627 ? 15.095 2.243 2.250 1.00 84.12 627 TRP A N 1
ATOM 5223 C CA . TRP A 1 627 ? 14.135 1.363 2.908 1.00 84.12 627 TRP A CA 1
ATOM 5224 C C . TRP A 1 627 ? 14.863 0.262 3.686 1.00 84.12 627 TRP A C 1
ATOM 5226 O O . TRP A 1 627 ? 15.728 -0.424 3.147 1.00 84.12 627 TRP A O 1
ATOM 5236 N N . ALA A 1 628 ? 14.546 0.130 4.979 1.00 74.94 628 ALA A N 1
ATOM 5237 C CA . ALA A 1 628 ? 15.219 -0.771 5.925 1.00 74.94 628 ALA A CA 1
ATOM 5238 C C . ALA A 1 628 ? 16.770 -0.688 5.942 1.00 74.94 628 ALA A C 1
ATOM 5240 O O . ALA A 1 628 ? 17.430 -1.598 6.442 1.00 74.94 628 ALA A O 1
ATOM 5241 N N . GLY A 1 629 ? 17.353 0.407 5.437 1.00 76.69 629 GLY A N 1
ATOM 5242 C CA . GLY A 1 629 ? 18.801 0.601 5.332 1.00 76.69 629 GLY A CA 1
ATOM 5243 C C . GLY A 1 629 ? 19.453 -0.091 4.131 1.00 76.69 629 GLY A C 1
ATOM 5244 O O . GLY A 1 629 ? 20.674 -0.190 4.093 1.00 76.69 629 GLY A O 1
ATOM 5245 N N . PHE A 1 630 ? 18.673 -0.584 3.164 1.00 82.19 630 PHE A N 1
ATOM 5246 C CA . PHE A 1 630 ? 19.206 -1.135 1.919 1.00 82.19 630 PHE A CA 1
ATOM 5247 C C . PHE A 1 630 ? 19.482 -0.013 0.917 1.00 82.19 630 PHE A C 1
ATOM 5249 O O . PHE A 1 630 ? 18.552 0.455 0.272 1.00 82.19 630 PHE A O 1
ATOM 5256 N N . ASP A 1 631 ? 20.745 0.378 0.732 1.00 86.50 631 ASP A N 1
ATOM 5257 C CA . ASP A 1 631 ? 21.157 1.470 -0.177 1.00 86.50 631 ASP A CA 1
ATOM 5258 C C . ASP A 1 631 ? 20.671 1.304 -1.633 1.00 86.50 631 ASP A C 1
ATOM 5260 O O . ASP A 1 631 ? 20.578 2.269 -2.388 1.00 86.50 631 ASP A O 1
ATOM 5264 N N . SER A 1 632 ? 20.319 0.084 -2.048 1.00 87.25 632 SER A N 1
ATOM 5265 C CA . SER A 1 632 ? 19.700 -0.186 -3.350 1.00 87.25 632 SER A CA 1
ATOM 5266 C C . SER A 1 632 ? 18.248 0.295 -3.471 1.00 87.25 632 SER A C 1
ATOM 5268 O O . SER A 1 632 ? 17.708 0.267 -4.576 1.00 87.25 632 SER A O 1
ATOM 5270 N N . LEU A 1 633 ? 17.624 0.731 -2.370 1.00 92.06 633 LEU A N 1
ATOM 5271 C CA . LEU A 1 633 ? 16.211 1.100 -2.272 1.00 92.06 633 LEU A CA 1
ATOM 5272 C C . LEU A 1 633 ? 16.018 2.522 -1.699 1.00 92.06 633 LEU A C 1
ATOM 5274 O O . LEU A 1 633 ? 15.448 2.672 -0.610 1.00 92.06 633 LEU A O 1
ATOM 5278 N N . PRO A 1 634 ? 16.500 3.581 -2.384 1.00 93.62 634 PRO A N 1
ATOM 5279 C CA . PRO A 1 634 ? 16.319 4.961 -1.941 1.00 93.62 634 PRO A CA 1
ATOM 5280 C C . PRO A 1 634 ? 14.838 5.330 -1.803 1.00 93.62 634 PRO A C 1
ATOM 5282 O O . PRO A 1 634 ? 14.011 5.058 -2.678 1.00 93.62 634 PRO A O 1
ATOM 5285 N N . GLU A 1 635 ? 14.501 5.981 -0.693 1.00 92.31 635 GLU A N 1
ATOM 5286 C CA . GLU A 1 635 ? 13.123 6.363 -0.389 1.00 92.31 635 GLU A CA 1
ATOM 5287 C C . GLU A 1 635 ? 12.701 7.650 -1.092 1.00 92.31 635 GLU A C 1
ATOM 5289 O O . GLU A 1 635 ? 13.419 8.657 -1.076 1.00 92.31 635 GLU A O 1
ATOM 5294 N N . PHE A 1 636 ? 11.470 7.654 -1.600 1.00 93.75 636 PHE A N 1
ATOM 5295 C CA . PHE A 1 636 ? 10.856 8.863 -2.124 1.00 93.75 636 PHE A CA 1
ATOM 5296 C C . PHE A 1 636 ? 10.386 9.801 -1.009 1.00 93.75 636 PHE A C 1
ATOM 5298 O O . PHE A 1 636 ? 9.923 9.399 0.065 1.00 93.75 636 PHE A O 1
ATOM 5305 N N . ASN A 1 637 ? 10.424 11.095 -1.301 1.00 90.50 637 ASN A N 1
ATOM 5306 C CA . ASN A 1 637 ? 9.787 12.129 -0.510 1.00 90.50 637 ASN A CA 1
ATOM 5307 C C . ASN A 1 637 ? 8.313 12.282 -0.922 1.00 90.50 637 ASN A C 1
ATOM 5309 O O . ASN A 1 637 ? 7.958 13.058 -1.805 1.00 90.50 637 ASN A O 1
ATOM 5313 N N . THR A 1 638 ? 7.429 11.566 -0.232 1.00 87.69 638 THR A N 1
ATOM 5314 C CA . THR A 1 638 ? 5.975 11.531 -0.511 1.00 87.69 638 THR A CA 1
ATOM 5315 C C . THR A 1 638 ? 5.223 12.853 -0.272 1.00 87.69 638 THR A C 1
ATOM 5317 O O . THR A 1 638 ? 4.029 12.953 -0.573 1.00 87.69 638 THR A O 1
ATOM 5320 N N . PHE A 1 639 ? 5.889 13.880 0.266 1.00 87.50 639 PHE A N 1
ATOM 5321 C CA . PHE A 1 639 ? 5.342 15.238 0.364 1.00 87.50 639 PHE A CA 1
ATOM 5322 C C . PHE A 1 639 ? 5.627 16.087 -0.884 1.00 87.50 639 PHE A C 1
ATOM 5324 O O . PHE A 1 639 ? 4.936 17.087 -1.111 1.00 87.50 639 PHE A O 1
ATOM 5331 N N . ASN A 1 640 ? 6.617 15.696 -1.695 1.00 93.19 640 ASN A N 1
ATOM 5332 C CA . ASN A 1 640 ? 6.943 16.371 -2.942 1.00 93.19 640 ASN A CA 1
ATOM 5333 C C . ASN A 1 640 ? 5.774 16.228 -3.936 1.00 93.19 640 ASN A C 1
ATOM 5335 O O . ASN A 1 640 ? 5.310 15.125 -4.229 1.00 93.19 640 ASN A O 1
ATOM 5339 N N . GLN A 1 641 ? 5.269 17.362 -4.429 1.00 94.81 641 GLN A N 1
ATOM 5340 C CA . GLN A 1 641 ? 4.087 17.384 -5.296 1.00 94.81 641 GLN A CA 1
ATOM 5341 C C . GLN A 1 641 ? 4.375 16.853 -6.702 1.00 94.81 641 GLN A C 1
ATOM 5343 O O . GLN A 1 641 ? 3.502 16.216 -7.283 1.00 94.81 641 GLN A O 1
ATOM 5348 N N . GLU A 1 642 ? 5.579 17.075 -7.231 1.00 96.44 642 GLU A N 1
ATOM 5349 C CA . GLU A 1 642 ? 5.970 16.587 -8.556 1.00 96.44 642 GLU A CA 1
ATOM 5350 C C . GLU A 1 642 ? 6.095 15.063 -8.562 1.00 96.44 642 GLU A C 1
ATOM 5352 O O . GLU A 1 642 ? 5.524 14.411 -9.432 1.00 96.44 642 GLU A O 1
ATOM 5357 N N . TYR A 1 643 ? 6.744 14.487 -7.543 1.00 95.50 643 TYR A N 1
ATOM 5358 C CA . TYR A 1 643 ? 6.788 13.038 -7.341 1.00 95.50 643 TYR A CA 1
ATOM 5359 C C . TYR A 1 643 ? 5.378 12.443 -7.214 1.00 95.50 643 TYR A C 1
ATOM 5361 O O . TYR A 1 643 ? 5.048 11.448 -7.861 1.00 95.50 643 TYR A O 1
ATOM 5369 N N . LYS A 1 644 ? 4.520 13.064 -6.395 1.00 95.94 644 LYS A N 1
ATOM 5370 C CA . LYS A 1 644 ? 3.142 12.601 -6.213 1.00 95.94 644 LYS A CA 1
ATOM 5371 C C . LYS A 1 644 ? 2.371 12.602 -7.534 1.00 95.94 644 LYS A C 1
ATOM 5373 O O . LYS A 1 644 ? 1.743 11.600 -7.867 1.00 95.94 644 LYS A O 1
ATOM 5378 N N . GLU A 1 645 ? 2.452 13.687 -8.304 1.00 97.44 645 GLU A N 1
ATOM 5379 C CA . GLU A 1 645 ? 1.781 13.772 -9.603 1.00 97.44 645 GLU A CA 1
ATOM 5380 C C . GLU A 1 645 ? 2.378 12.789 -10.622 1.00 97.44 645 GLU A C 1
ATOM 5382 O O . GLU A 1 645 ? 1.633 12.182 -11.390 1.00 97.44 645 GLU A O 1
ATOM 5387 N N . TYR A 1 646 ? 3.692 12.549 -10.587 1.00 97.62 646 TYR A N 1
ATOM 5388 C CA . TYR A 1 646 ? 4.352 11.519 -11.392 1.00 97.62 646 TYR A CA 1
ATOM 5389 C C . TYR A 1 646 ? 3.756 10.125 -11.131 1.00 97.62 646 TYR A C 1
ATOM 5391 O O . TYR A 1 646 ? 3.317 9.462 -12.074 1.00 97.62 646 TYR A O 1
ATOM 5399 N N . ILE A 1 647 ? 3.622 9.713 -9.863 1.00 97.94 647 ILE A N 1
ATOM 5400 C CA . ILE A 1 647 ? 2.981 8.434 -9.502 1.00 97.94 647 ILE A CA 1
ATOM 5401 C C . ILE A 1 647 ? 1.493 8.410 -9.874 1.00 97.94 647 ILE A C 1
ATOM 5403 O O . ILE A 1 647 ? 0.986 7.388 -10.349 1.00 97.94 647 ILE A O 1
ATOM 5407 N N . PHE A 1 648 ? 0.773 9.521 -9.705 1.00 98.31 648 PHE A N 1
ATOM 5408 C CA . PHE A 1 648 ? -0.638 9.602 -10.093 1.00 98.31 648 PHE A CA 1
ATOM 5409 C C . PHE A 1 648 ? -0.810 9.450 -11.609 1.00 98.31 648 PHE A C 1
ATOM 5411 O O . PHE A 1 648 ? -1.733 8.776 -12.064 1.00 98.31 648 PHE A O 1
ATOM 5418 N N . ASN A 1 649 ? 0.104 10.003 -12.406 1.00 98.38 649 ASN A N 1
ATOM 5419 C CA . ASN A 1 649 ? 0.108 9.841 -13.857 1.00 98.38 649 ASN A CA 1
ATOM 5420 C C . ASN A 1 649 ? 0.473 8.417 -14.289 1.00 98.38 649 ASN A C 1
ATOM 5422 O O . ASN A 1 649 ? -0.175 7.893 -15.191 1.00 98.38 649 ASN A O 1
ATOM 5426 N N . ILE A 1 650 ? 1.425 7.758 -13.620 1.00 98.31 650 ILE A N 1
ATOM 5427 C CA . ILE A 1 650 ? 1.715 6.328 -13.839 1.00 98.31 650 ILE A CA 1
ATOM 5428 C C . ILE A 1 650 ? 0.482 5.480 -13.531 1.00 98.31 650 ILE A C 1
ATOM 5430 O O . ILE A 1 650 ? 0.122 4.597 -14.307 1.00 98.31 650 ILE A O 1
ATOM 5434 N N . THR A 1 651 ? -0.199 5.787 -12.424 1.00 98.38 651 THR A N 1
ATOM 5435 C CA . THR A 1 651 ? -1.444 5.115 -12.040 1.00 98.38 651 THR A CA 1
ATOM 5436 C C . THR A 1 651 ? -2.462 5.234 -13.173 1.00 98.38 651 THR A C 1
ATOM 5438 O O . THR A 1 651 ? -2.976 4.225 -13.641 1.00 98.38 651 THR A O 1
ATOM 5441 N N . ARG A 1 652 ? -2.690 6.446 -13.694 1.00 98.19 652 ARG A N 1
ATOM 5442 C CA . ARG A 1 652 ? -3.615 6.682 -14.815 1.00 98.19 652 ARG A CA 1
ATOM 5443 C C . ARG A 1 652 ? -3.179 5.994 -16.109 1.00 98.19 652 ARG A C 1
ATOM 5445 O O . ARG A 1 652 ? -4.037 5.432 -16.777 1.00 98.19 652 ARG A O 1
ATOM 5452 N N . LYS A 1 653 ? -1.883 5.988 -16.448 1.00 97.88 653 LYS A N 1
ATOM 5453 C CA . LYS A 1 653 ? -1.343 5.296 -17.635 1.00 97.88 653 LYS A CA 1
ATOM 5454 C C . LYS A 1 653 ? -1.767 3.829 -17.656 1.00 97.88 653 LYS A C 1
ATOM 5456 O O . LYS A 1 653 ? -2.334 3.371 -18.639 1.00 97.88 653 LYS A O 1
ATOM 5461 N N . TRP A 1 654 ? -1.510 3.105 -16.568 1.00 98.31 654 TRP A N 1
ATOM 5462 C CA . TRP A 1 654 ? -1.788 1.669 -16.501 1.00 98.31 654 TRP A CA 1
ATOM 5463 C C . TRP A 1 654 ? -3.264 1.352 -16.264 1.00 98.31 654 TRP A C 1
ATOM 5465 O O . TRP A 1 654 ? -3.747 0.334 -16.750 1.00 98.31 654 TRP A O 1
ATOM 5475 N N . MET A 1 655 ? -3.989 2.233 -15.569 1.00 97.88 655 MET A N 1
ATOM 5476 C CA . MET A 1 655 ? -5.436 2.108 -15.392 1.00 97.88 655 MET A CA 1
ATOM 5477 C C . MET A 1 655 ? -6.191 2.306 -16.707 1.00 97.88 655 MET A C 1
ATOM 5479 O O . MET A 1 655 ? -7.079 1.519 -16.988 1.00 97.88 655 MET A O 1
ATOM 5483 N N . TYR A 1 656 ? -5.858 3.325 -17.504 1.00 97.25 656 TYR A N 1
ATOM 5484 C CA . TYR A 1 656 ? -6.546 3.622 -18.768 1.00 97.25 656 TYR A CA 1
ATOM 5485 C C . TYR A 1 656 ? -6.009 2.861 -19.978 1.00 97.25 656 TYR A C 1
ATOM 5487 O O . TYR A 1 656 ? -6.620 2.936 -21.033 1.00 97.25 656 TYR A O 1
ATOM 5495 N N . GLY A 1 657 ? -4.834 2.242 -19.869 1.00 97.50 657 GLY A N 1
ATOM 5496 C CA . GLY A 1 657 ? -4.187 1.609 -21.010 1.00 97.50 657 GLY A CA 1
ATOM 5497 C C . GLY A 1 657 ? -3.849 2.583 -22.158 1.00 97.50 657 GLY A C 1
ATOM 5498 O O . GLY A 1 657 ? -3.909 3.818 -22.018 1.00 97.50 657 GLY A O 1
ATOM 5499 N N . PRO A 1 658 ? -3.400 2.050 -23.306 1.00 97.31 658 PRO A N 1
ATOM 5500 C CA . PRO A 1 658 ? -3.004 2.847 -24.464 1.00 97.31 658 PRO A CA 1
ATOM 5501 C C . PRO A 1 658 ? -4.168 3.539 -25.183 1.00 97.31 658 PRO A C 1
ATOM 5503 O O . PRO A 1 658 ? -3.940 4.585 -25.813 1.00 97.31 658 PRO A O 1
ATOM 5506 N N . ASP A 1 659 ? -5.403 3.044 -25.066 1.00 95.50 659 ASP A N 1
ATOM 5507 C CA . ASP A 1 659 ? -6.579 3.715 -25.630 1.00 95.50 659 ASP A CA 1
ATOM 5508 C C . ASP A 1 659 ? -6.988 4.992 -24.852 1.00 95.50 659 ASP A C 1
ATOM 5510 O O . ASP A 1 659 ? -7.647 5.889 -25.404 1.00 95.50 659 ASP A O 1
ATOM 5514 N N . GLY A 1 660 ? -6.504 5.118 -23.610 1.00 95.38 660 GLY A N 1
ATOM 5515 C CA . GLY A 1 660 ? -6.625 6.298 -22.764 1.00 95.38 660 GLY A CA 1
ATOM 5516 C C . GLY A 1 660 ? -7.994 6.482 -22.105 1.00 95.38 660 GLY A C 1
ATOM 5517 O O . GLY A 1 660 ? -8.317 7.621 -21.746 1.00 95.38 660 GLY A O 1
ATOM 5518 N N . LYS A 1 661 ? -8.807 5.427 -21.968 1.00 94.25 661 LYS A N 1
ATOM 5519 C CA . LYS A 1 661 ? -10.149 5.495 -21.365 1.00 94.25 661 LYS A CA 1
ATOM 5520 C C . LYS A 1 661 ? -10.542 4.193 -20.653 1.00 94.25 661 LYS A C 1
ATOM 5522 O O . LYS A 1 661 ? -9.912 3.163 -20.786 1.00 94.25 661 LYS A O 1
ATOM 5527 N N . GLU A 1 662 ? -11.615 4.259 -19.872 1.00 94.25 662 GLU A N 1
ATOM 5528 C CA . GLU A 1 662 ? -12.307 3.074 -19.353 1.00 94.25 662 GLU A CA 1
ATOM 5529 C C . GLU A 1 662 ? -13.257 2.524 -20.428 1.00 94.25 662 GLU A C 1
ATOM 5531 O O . GLU A 1 662 ? -13.972 3.289 -21.092 1.00 94.25 662 GLU A O 1
ATOM 5536 N N . SER A 1 663 ? -13.285 1.203 -20.592 1.00 92.88 663 SER A N 1
ATOM 5537 C CA . SER A 1 663 ? -14.264 0.521 -21.439 1.00 92.88 663 SER A CA 1
ATOM 5538 C C . SER A 1 663 ? -15.558 0.225 -20.678 1.00 92.88 663 SER A C 1
ATOM 5540 O O . SER A 1 663 ? -15.536 -0.201 -19.529 1.00 92.88 663 SER A O 1
ATOM 5542 N N . GLU A 1 664 ? -16.716 0.375 -21.337 1.00 90.31 664 GLU A N 1
ATOM 5543 C CA . GLU A 1 664 ? -18.015 0.006 -20.737 1.00 90.31 664 GLU A CA 1
ATOM 5544 C C . GLU A 1 664 ? -18.094 -1.497 -20.415 1.00 90.31 664 GLU A C 1
ATOM 5546 O O . GLU A 1 664 ? -18.731 -1.906 -19.443 1.00 90.31 664 GLU A O 1
ATOM 5551 N N . ASN A 1 665 ? -17.439 -2.321 -21.239 1.00 94.44 665 ASN A N 1
ATOM 5552 C CA . ASN A 1 665 ? -17.241 -3.742 -21.000 1.00 94.44 665 ASN A CA 1
ATOM 5553 C C . ASN A 1 665 ? -15.788 -3.988 -20.581 1.00 94.44 665 ASN A C 1
ATOM 5555 O O . ASN A 1 665 ? -14.892 -3.960 -21.422 1.00 94.44 665 ASN A O 1
ATOM 5559 N N . TRP A 1 666 ? -15.562 -4.298 -19.304 1.00 94.75 666 TRP A N 1
ATOM 5560 C CA . TRP A 1 666 ? -14.220 -4.567 -18.776 1.00 94.75 666 TRP A CA 1
ATOM 5561 C C . TRP A 1 666 ? -13.496 -5.711 -19.507 1.00 94.75 666 TRP A C 1
ATOM 5563 O O . TRP A 1 666 ? -12.274 -5.717 -19.579 1.00 94.75 666 TRP A O 1
ATOM 5573 N N . MET A 1 667 ? -14.232 -6.664 -20.098 1.00 96.38 667 MET A N 1
ATOM 5574 C CA . MET A 1 667 ? -13.633 -7.776 -20.852 1.00 96.38 667 MET A CA 1
ATOM 5575 C C . MET A 1 667 ? -12.955 -7.334 -22.162 1.00 96.38 667 MET A C 1
ATOM 5577 O O . MET A 1 667 ? -12.243 -8.127 -22.779 1.00 96.38 667 MET A O 1
ATOM 5581 N N . GLU A 1 668 ? -13.204 -6.102 -22.608 1.00 95.00 668 GLU A N 1
ATOM 5582 C CA . GLU A 1 668 ? -12.611 -5.490 -23.805 1.00 95.00 668 GLU A CA 1
ATOM 5583 C C . GLU A 1 668 ? -11.567 -4.417 -23.464 1.00 95.00 668 GLU A C 1
ATOM 5585 O O . GLU A 1 668 ? -10.903 -3.913 -24.370 1.00 95.00 668 GLU A O 1
ATOM 5590 N N . ASP A 1 669 ? -11.417 -4.090 -22.178 1.00 96.12 669 ASP A N 1
ATOM 5591 C CA . ASP A 1 669 ? -10.509 -3.058 -21.685 1.00 96.12 669 ASP A CA 1
ATOM 5592 C C . ASP A 1 669 ? -9.038 -3.481 -21.848 1.00 96.12 669 ASP A C 1
ATOM 5594 O O . ASP A 1 669 ? -8.715 -4.675 -21.844 1.00 96.12 669 ASP A O 1
ATOM 5598 N N . ASP A 1 670 ? -8.143 -2.509 -22.008 1.00 96.44 670 ASP A N 1
ATOM 5599 C CA . ASP A 1 670 ? -6.709 -2.712 -22.229 1.00 96.44 670 ASP A CA 1
ATOM 5600 C C . ASP A 1 670 ? -5.822 -2.169 -21.086 1.00 96.44 670 ASP A C 1
ATOM 5602 O O . ASP A 1 670 ? -4.595 -2.305 -21.132 1.00 96.44 670 ASP A O 1
ATOM 5606 N N . GLY A 1 671 ? -6.436 -1.616 -20.035 1.00 97.56 671 GLY A N 1
ATOM 5607 C CA . GLY A 1 671 ? -5.801 -1.222 -18.780 1.00 97.56 671 GLY A CA 1
ATOM 5608 C C . GLY A 1 671 ? -6.154 -2.154 -17.618 1.00 97.56 671 GLY A C 1
ATOM 5609 O O . GLY A 1 671 ? -7.110 -2.915 -17.673 1.00 97.56 671 GLY A O 1
ATOM 5610 N N . ILE A 1 672 ? -5.402 -2.077 -16.525 1.00 98.31 672 ILE A N 1
ATOM 5611 C CA . ILE A 1 672 ? -5.569 -2.970 -15.364 1.00 98.31 672 ILE A CA 1
ATOM 5612 C C . ILE A 1 672 ? -6.849 -2.681 -14.557 1.00 98.31 672 ILE A C 1
ATOM 5614 O O . ILE A 1 672 ? -7.447 -1.605 -14.659 1.00 98.31 672 ILE A O 1
ATOM 5618 N N . ASP A 1 673 ? -7.225 -3.625 -13.691 1.00 98.19 673 ASP A N 1
ATOM 5619 C CA . ASP A 1 673 ? -8.443 -3.589 -12.866 1.00 98.19 673 ASP A CA 1
ATOM 5620 C C . ASP A 1 673 ? -8.209 -3.120 -11.427 1.00 98.19 673 ASP A C 1
ATOM 5622 O O . ASP A 1 673 ? -9.101 -3.194 -10.577 1.00 98.19 673 ASP A O 1
ATOM 5626 N N . GLY A 1 674 ? -6.991 -2.693 -11.099 1.00 97.75 674 GLY A N 1
ATOM 5627 C CA . GLY A 1 674 ? -6.653 -2.289 -9.746 1.00 97.75 674 GLY A CA 1
ATOM 5628 C C . GLY A 1 674 ? -5.193 -2.482 -9.377 1.00 97.75 674 GLY A C 1
ATOM 562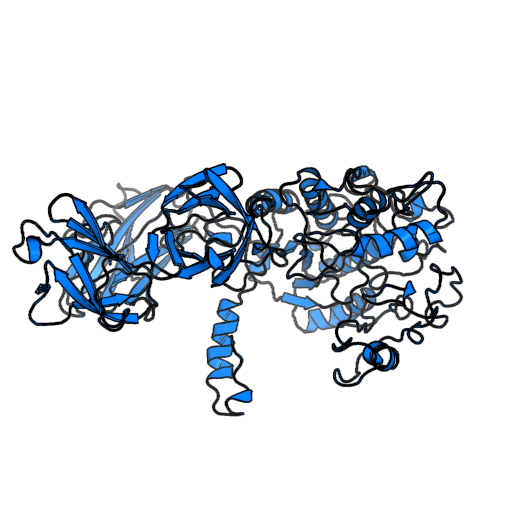9 O O . GLY A 1 674 ? -4.334 -2.759 -10.214 1.00 97.75 674 GLY A O 1
ATOM 5630 N N . TRP A 1 675 ? -4.928 -2.348 -8.081 1.00 98.31 675 TRP A N 1
ATOM 5631 C CA . TRP A 1 675 ? -3.583 -2.314 -7.523 1.00 98.31 675 TRP A CA 1
ATOM 5632 C C . TRP A 1 675 ? -3.498 -3.057 -6.190 1.00 98.31 675 TRP A C 1
ATOM 5634 O O . TRP A 1 675 ? -4.359 -2.915 -5.312 1.00 98.31 675 TRP A O 1
ATOM 5644 N N . ARG A 1 676 ? -2.399 -3.788 -6.017 1.00 97.62 676 ARG A N 1
ATOM 5645 C CA . ARG A 1 676 ? -1.854 -4.196 -4.723 1.00 97.62 676 ARG A CA 1
ATOM 5646 C C . ARG A 1 676 ? -0.763 -3.206 -4.341 1.00 97.62 676 ARG A C 1
ATOM 5648 O O . ARG A 1 676 ? 0.078 -2.892 -5.166 1.00 97.62 676 ARG A O 1
ATOM 5655 N N . LEU A 1 677 ? -0.769 -2.709 -3.111 1.00 95.38 677 LEU A N 1
ATOM 5656 C CA . LEU A 1 677 ? 0.206 -1.722 -2.647 1.00 95.38 677 LEU A CA 1
ATOM 5657 C C . LEU A 1 677 ? 1.249 -2.353 -1.733 1.00 95.38 677 LEU A C 1
ATOM 5659 O O . LEU A 1 677 ? 0.891 -2.981 -0.730 1.00 95.38 677 LEU A O 1
ATOM 5663 N N . ASP A 1 678 ? 2.514 -2.121 -2.067 1.00 89.62 678 ASP A N 1
ATOM 5664 C CA . ASP A 1 678 ? 3.668 -2.542 -1.280 1.00 89.62 678 ASP A CA 1
ATOM 5665 C C . ASP A 1 678 ? 3.952 -1.568 -0.137 1.00 89.62 678 ASP A C 1
ATOM 5667 O O . ASP A 1 678 ? 3.979 -0.348 -0.336 1.00 89.62 678 ASP A O 1
ATOM 5671 N N . VAL A 1 679 ? 4.132 -2.117 1.069 1.00 83.50 679 VAL A N 1
ATOM 5672 C CA . VAL A 1 679 ? 4.473 -1.378 2.299 1.00 83.50 679 VAL A CA 1
ATOM 5673 C C . VAL A 1 679 ? 3.786 0.000 2.467 1.00 83.50 679 VAL A C 1
ATOM 5675 O O . VAL A 1 679 ? 4.440 0.989 2.818 1.00 83.50 679 VAL A O 1
ATOM 5678 N N . PRO A 1 680 ? 2.457 0.136 2.268 1.00 85.38 680 PRO A N 1
ATOM 5679 C CA . PRO A 1 680 ? 1.805 1.448 2.215 1.00 85.38 680 PRO A CA 1
ATOM 5680 C C . PRO A 1 680 ? 1.835 2.210 3.549 1.00 85.38 680 PRO A C 1
ATOM 5682 O O . PRO A 1 680 ? 1.723 3.439 3.595 1.00 85.38 680 PRO A O 1
ATOM 5685 N N . ASN A 1 681 ? 2.023 1.493 4.653 1.00 78.69 681 ASN A N 1
ATOM 5686 C CA . ASN A 1 681 ? 2.239 2.057 5.980 1.00 78.69 681 ASN A CA 1
ATOM 5687 C C . ASN A 1 681 ? 3.600 2.754 6.145 1.00 78.69 681 ASN A C 1
ATOM 5689 O O . ASN A 1 681 ? 3.734 3.536 7.082 1.00 78.69 681 ASN A O 1
ATOM 5693 N N . CYS A 1 682 ? 4.578 2.501 5.269 1.00 78.94 682 CYS A N 1
ATOM 5694 C CA . CYS A 1 682 ? 5.889 3.150 5.301 1.00 78.94 682 CYS A CA 1
ATOM 5695 C C . CYS A 1 682 ? 5.868 4.569 4.720 1.00 78.94 682 CYS A C 1
ATOM 5697 O O . CYS A 1 682 ? 6.698 5.378 5.118 1.00 78.94 682 CYS A O 1
ATOM 5699 N N . LEU A 1 683 ? 4.908 4.922 3.855 1.00 82.00 683 LEU A N 1
ATOM 5700 C CA . LEU A 1 683 ? 4.854 6.276 3.295 1.00 82.00 683 LEU A CA 1
ATOM 5701 C C . LEU A 1 683 ? 4.579 7.317 4.387 1.00 82.00 683 LEU A C 1
ATOM 5703 O O . LEU A 1 683 ? 3.568 7.251 5.089 1.00 82.00 683 LEU A O 1
ATOM 5707 N N . GLU A 1 684 ? 5.460 8.313 4.486 1.00 77.81 684 GLU A N 1
ATOM 5708 C CA . GLU A 1 684 ? 5.350 9.409 5.457 1.00 77.81 684 GLU A CA 1
ATOM 5709 C C . GLU A 1 684 ? 4.054 10.192 5.318 1.00 77.81 684 GLU A C 1
ATOM 5711 O O . GLU A 1 684 ? 3.351 10.411 6.302 1.00 77.81 684 GLU A O 1
ATOM 5716 N N . ASN A 1 685 ? 3.692 10.574 4.102 1.00 84.38 685 ASN A N 1
ATOM 5717 C CA . ASN A 1 685 ? 2.452 11.276 3.844 1.00 84.38 685 ASN A CA 1
ATOM 5718 C C . ASN A 1 685 ? 1.282 10.287 3.736 1.00 84.38 685 ASN A C 1
ATOM 5720 O O . ASN A 1 685 ? 0.951 9.824 2.651 1.00 84.38 685 ASN A O 1
ATOM 5724 N N . GLN A 1 686 ? 0.599 9.986 4.840 1.00 83.00 686 GLN A N 1
ATOM 5725 C CA . GLN A 1 686 ? -0.561 9.082 4.808 1.00 83.00 686 GLN A CA 1
ATOM 5726 C C . GLN A 1 686 ? -1.777 9.657 4.056 1.00 83.00 686 GLN A C 1
ATOM 5728 O O . GLN A 1 686 ? -2.643 8.885 3.641 1.00 83.00 686 GLN A O 1
ATOM 5733 N N . ASN A 1 687 ? -1.842 10.979 3.832 1.00 85.88 687 ASN A N 1
ATOM 5734 C CA . ASN A 1 687 ? -2.877 11.582 2.984 1.00 85.88 687 ASN A CA 1
ATOM 5735 C C . ASN A 1 687 ? -2.670 11.270 1.496 1.00 85.88 687 ASN A C 1
ATOM 5737 O O . ASN A 1 687 ? -3.631 11.327 0.730 1.00 85.88 687 ASN A O 1
ATOM 5741 N N . PHE A 1 688 ? -1.450 10.881 1.104 1.00 90.50 688 PHE A N 1
ATOM 5742 C CA . PHE A 1 688 ? -1.146 10.387 -0.238 1.00 90.50 688 PHE A CA 1
ATOM 5743 C C . PHE A 1 688 ? -2.142 9.308 -0.665 1.00 90.50 688 PHE A C 1
ATOM 5745 O O . PHE A 1 688 ? -2.658 9.373 -1.770 1.00 90.50 688 PHE A O 1
ATOM 5752 N N . TRP A 1 689 ? -2.472 8.362 0.221 1.00 91.31 689 TRP A N 1
ATOM 5753 C CA . TRP A 1 689 ? -3.368 7.252 -0.108 1.00 91.31 689 TRP A CA 1
ATOM 5754 C C . TRP A 1 689 ? -4.825 7.664 -0.296 1.00 91.31 689 TRP A C 1
ATOM 5756 O O . TRP A 1 689 ? -5.508 7.069 -1.123 1.00 91.31 689 TRP A O 1
ATOM 5766 N N . ASN A 1 690 ? -5.289 8.698 0.409 1.00 89.25 690 ASN A N 1
ATOM 5767 C CA . ASN A 1 690 ? -6.627 9.248 0.187 1.00 89.25 690 ASN A CA 1
ATOM 5768 C C . ASN A 1 690 ? -6.704 9.893 -1.200 1.00 89.25 690 ASN A C 1
ATOM 5770 O O . ASN A 1 690 ? -7.590 9.583 -1.986 1.00 89.25 690 ASN A O 1
ATOM 5774 N N . GLU A 1 691 ? -5.737 10.754 -1.521 1.00 93.62 691 GLU A N 1
ATOM 5775 C CA . GLU A 1 691 ? -5.668 11.420 -2.824 1.00 93.62 691 GLU A CA 1
ATOM 5776 C C . GLU A 1 691 ? -5.461 10.412 -3.965 1.00 93.62 691 GLU A C 1
ATOM 5778 O O . GLU A 1 691 ? -6.106 10.503 -5.006 1.00 93.62 691 GLU A O 1
ATOM 5783 N N . TRP A 1 692 ? -4.610 9.409 -3.752 1.00 96.25 692 TRP A N 1
ATOM 5784 C CA . TRP A 1 692 ? -4.353 8.344 -4.715 1.00 96.25 692 TRP A CA 1
ATOM 5785 C C . TRP A 1 692 ? -5.587 7.460 -4.937 1.00 96.25 692 TRP A C 1
ATOM 5787 O O . TRP A 1 692 ? -5.877 7.104 -6.078 1.00 96.25 692 TRP A O 1
ATOM 5797 N N . ARG A 1 693 ? -6.373 7.159 -3.891 1.00 94.56 693 ARG A N 1
ATOM 5798 C CA . ARG A 1 693 ? -7.657 6.457 -4.045 1.00 94.56 693 ARG A CA 1
ATOM 5799 C C . ARG A 1 693 ? -8.605 7.230 -4.954 1.00 94.56 693 ARG A C 1
ATOM 5801 O O . ARG A 1 693 ? -9.215 6.609 -5.820 1.00 94.56 693 ARG A O 1
ATOM 5808 N N . GLU A 1 694 ? -8.705 8.550 -4.798 1.00 94.56 694 GLU A N 1
ATOM 5809 C CA . GLU A 1 694 ? -9.521 9.386 -5.691 1.00 94.56 694 GLU A CA 1
ATOM 5810 C C . GLU A 1 694 ? -9.027 9.307 -7.143 1.00 94.56 694 GLU A C 1
ATOM 5812 O O . GLU A 1 694 ? -9.836 9.274 -8.067 1.00 94.56 694 GLU A O 1
ATOM 5817 N N . VAL A 1 695 ? -7.712 9.198 -7.366 1.00 97.00 695 VAL A N 1
ATOM 5818 C CA . VAL A 1 695 ? -7.152 8.974 -8.708 1.00 97.00 695 VAL A CA 1
ATOM 5819 C C . VAL A 1 695 ? -7.550 7.610 -9.266 1.00 97.00 695 VAL A C 1
ATOM 5821 O O . VAL A 1 695 ? -8.004 7.541 -10.407 1.00 97.00 695 VAL A O 1
ATOM 5824 N N . VAL A 1 696 ? -7.418 6.534 -8.489 1.00 96.88 696 VAL A N 1
ATOM 5825 C CA . VAL A 1 696 ? -7.765 5.175 -8.938 1.00 96.88 696 VAL A CA 1
ATOM 5826 C C . VAL A 1 696 ? -9.264 5.054 -9.207 1.00 96.88 696 VAL A C 1
ATOM 5828 O O . VAL A 1 696 ? -9.666 4.710 -10.317 1.00 96.88 696 VAL A O 1
ATOM 5831 N N . LYS A 1 697 ? -10.097 5.407 -8.222 1.00 93.56 697 LYS A N 1
ATOM 5832 C CA . LYS A 1 697 ? -11.563 5.323 -8.315 1.00 93.56 697 LYS A CA 1
ATOM 5833 C C . LYS A 1 697 ? -12.148 6.329 -9.306 1.00 93.56 697 LYS A C 1
ATOM 5835 O O . LYS A 1 697 ? -13.204 6.068 -9.872 1.00 93.56 697 LYS A O 1
ATOM 5840 N N . GLY A 1 698 ? -11.470 7.456 -9.522 1.00 94.25 698 GLY A N 1
ATOM 5841 C CA . GLY A 1 698 ? -11.807 8.427 -10.560 1.00 94.25 698 GLY A CA 1
ATOM 5842 C C . GLY A 1 698 ? -11.371 8.007 -11.965 1.00 94.25 698 GLY A C 1
ATOM 5843 O O . GLY A 1 698 ? -11.910 8.546 -12.926 1.00 94.25 698 GLY A O 1
ATOM 5844 N N . SER A 1 699 ? -10.426 7.064 -12.088 1.00 95.00 699 SER A N 1
ATOM 5845 C CA . SER A 1 699 ? -10.015 6.498 -13.382 1.00 95.00 699 SER A CA 1
ATOM 5846 C C . SER A 1 699 ? -10.932 5.361 -13.816 1.00 95.00 699 SER A C 1
ATOM 5848 O O . SER A 1 699 ? -11.447 5.396 -14.927 1.00 95.00 699 SER A O 1
ATOM 5850 N N . LYS A 1 700 ? -11.163 4.387 -12.928 1.00 94.31 700 LYS A N 1
ATOM 5851 C CA . LYS A 1 700 ? -12.162 3.326 -13.109 1.00 94.31 700 LYS A CA 1
ATOM 5852 C C . LYS A 1 700 ? -12.873 3.074 -11.791 1.00 94.31 700 LYS A C 1
ATOM 5854 O O . LYS A 1 700 ? -12.233 2.763 -10.777 1.00 94.31 700 LYS A O 1
ATOM 5859 N N . LYS A 1 701 ? -14.198 3.204 -11.773 1.00 89.88 701 LYS A N 1
ATOM 5860 C CA . LYS A 1 701 ? -14.961 3.132 -10.514 1.00 89.88 701 LYS A CA 1
ATOM 5861 C C . LYS A 1 701 ? -14.919 1.728 -9.900 1.00 89.88 701 LYS A C 1
ATOM 5863 O O . LYS A 1 701 ? -14.926 1.593 -8.675 1.00 89.88 701 LYS A O 1
ATOM 5868 N N . ASP A 1 702 ? -14.850 0.699 -10.743 1.00 92.06 702 ASP A N 1
ATOM 5869 C CA . ASP A 1 702 ? -14.812 -0.709 -10.344 1.00 92.06 702 ASP A CA 1
ATOM 5870 C C . ASP A 1 702 ? -13.400 -1.227 -10.003 1.00 92.06 702 ASP A C 1
ATOM 5872 O O . ASP A 1 702 ? -13.248 -2.419 -9.730 1.00 92.06 702 ASP A O 1
ATOM 5876 N N . SER A 1 703 ? -12.391 -0.346 -9.953 1.00 95.38 703 SER A N 1
ATOM 5877 C CA . SER A 1 703 ? -11.011 -0.708 -9.604 1.00 95.38 703 SER A CA 1
ATOM 5878 C C . SER A 1 703 ? -10.901 -1.309 -8.213 1.00 95.38 703 SER A C 1
ATOM 5880 O O . SER A 1 703 ? -11.455 -0.757 -7.260 1.00 95.38 703 SER A O 1
ATOM 5882 N N . TYR A 1 704 ? -10.095 -2.351 -8.057 1.00 96.75 704 TYR A N 1
ATOM 5883 C CA . TYR A 1 704 ? -9.794 -2.963 -6.767 1.00 96.75 704 TYR A CA 1
ATOM 5884 C C . TYR A 1 704 ? -8.519 -2.393 -6.134 1.00 96.75 704 TYR A C 1
ATOM 5886 O O . TYR A 1 704 ? -7.474 -2.315 -6.776 1.00 96.75 704 TYR A O 1
ATOM 5894 N N . ILE A 1 705 ? -8.583 -2.016 -4.857 1.00 96.31 705 ILE A N 1
ATOM 5895 C CA . ILE A 1 705 ? -7.430 -1.504 -4.106 1.00 96.31 705 ILE A CA 1
ATOM 5896 C C . ILE A 1 705 ? -7.175 -2.378 -2.880 1.00 96.31 705 ILE A C 1
ATOM 5898 O O . ILE A 1 705 ? -7.945 -2.341 -1.916 1.00 96.31 705 ILE A O 1
ATOM 5902 N N . THR A 1 706 ? -6.053 -3.098 -2.874 1.00 95.44 706 THR A N 1
ATOM 5903 C CA . THR A 1 706 ? -5.599 -3.880 -1.717 1.00 95.44 706 THR A CA 1
ATOM 5904 C C . THR A 1 706 ? -4.231 -3.423 -1.224 1.00 95.44 706 THR A C 1
ATOM 5906 O O . THR A 1 706 ? -3.362 -3.060 -2.011 1.00 95.44 706 THR A O 1
ATOM 5909 N N . ALA A 1 707 ? -4.022 -3.455 0.087 1.00 92.31 707 ALA A N 1
ATOM 5910 C CA . ALA A 1 707 ? -2.785 -3.018 0.725 1.00 92.31 707 ALA A CA 1
ATOM 5911 C C . ALA A 1 707 ? -2.093 -4.145 1.505 1.00 92.31 707 ALA A C 1
ATOM 5913 O O . ALA A 1 707 ? -2.741 -4.975 2.151 1.00 92.31 707 ALA A O 1
ATOM 5914 N N . GLU A 1 708 ? -0.762 -4.153 1.491 1.00 88.62 708 GLU A N 1
ATOM 5915 C CA . GLU A 1 708 ? 0.040 -5.035 2.335 1.00 88.62 708 GLU A CA 1
ATOM 5916 C C . GLU A 1 708 ? 0.124 -4.498 3.771 1.00 88.62 708 GLU A C 1
ATOM 5918 O O . GLU A 1 708 ? 1.036 -3.758 4.139 1.00 88.62 708 GLU A O 1
ATOM 5923 N N . LEU A 1 709 ? -0.837 -4.878 4.615 1.00 83.50 709 LEU A N 1
ATOM 5924 C CA . LEU A 1 709 ? -0.840 -4.517 6.032 1.00 83.50 709 LEU A CA 1
ATOM 5925 C C . LEU A 1 709 ? -0.835 -5.774 6.903 1.00 83.50 709 LEU A C 1
ATOM 5927 O O . LEU A 1 709 ? -1.764 -6.573 6.892 1.00 83.50 709 LEU A O 1
ATOM 5931 N N . TRP A 1 710 ? 0.227 -5.928 7.692 1.00 75.19 710 TRP A N 1
ATOM 5932 C CA . TRP A 1 710 ? 0.479 -7.127 8.498 1.00 75.19 710 TRP A CA 1
ATOM 5933 C C . TRP A 1 710 ? -0.247 -7.152 9.853 1.00 75.19 710 TRP A C 1
ATOM 5935 O O . TRP A 1 710 ? -0.188 -8.162 10.558 1.00 75.19 710 TRP A O 1
ATOM 5945 N N . GLY A 1 711 ? -0.862 -6.033 10.247 1.00 69.00 711 GLY A N 1
ATOM 5946 C CA . GLY A 1 711 ? -1.560 -5.847 11.523 1.00 69.00 711 GLY A CA 1
ATOM 5947 C C . GLY A 1 711 ? -3.026 -5.453 11.337 1.00 69.00 711 GLY A C 1
ATOM 5948 O O . GLY A 1 711 ? -3.555 -5.494 10.230 1.00 69.00 711 GLY A O 1
ATOM 5949 N N . ASN A 1 712 ? -3.684 -5.021 12.418 1.00 68.81 712 ASN A N 1
ATOM 5950 C CA . ASN A 1 712 ? -5.062 -4.528 12.348 1.00 68.81 712 ASN A CA 1
ATOM 5951 C C . ASN A 1 712 ? -5.161 -3.313 11.404 1.00 68.81 712 ASN A C 1
ATOM 5953 O O . ASN A 1 712 ? -4.569 -2.270 11.677 1.00 68.81 712 ASN A O 1
ATOM 5957 N N . ALA A 1 713 ? -5.928 -3.460 10.322 1.00 73.44 713 ALA A N 1
ATOM 5958 C CA . ALA A 1 713 ? -6.096 -2.463 9.264 1.00 73.44 713 ALA A CA 1
ATOM 5959 C C . ALA A 1 713 ? -7.476 -1.778 9.258 1.00 73.44 713 ALA A C 1
ATOM 5961 O O . ALA A 1 713 ? -7.823 -1.077 8.305 1.00 73.44 713 ALA A O 1
ATOM 5962 N N . ALA A 1 714 ? -8.285 -1.944 10.312 1.00 67.31 714 ALA A N 1
ATOM 5963 C CA . ALA A 1 714 ? -9.627 -1.355 10.375 1.00 67.31 714 ALA A CA 1
ATOM 5964 C C . ALA A 1 714 ? -9.612 0.180 10.215 1.00 67.31 714 ALA A C 1
ATOM 5966 O O . ALA A 1 714 ? -10.542 0.763 9.656 1.00 67.31 714 ALA A O 1
ATOM 5967 N N . GLY A 1 715 ? -8.539 0.831 10.677 1.00 65.44 715 GLY A N 1
ATOM 5968 C CA . GLY A 1 715 ? -8.332 2.272 10.535 1.00 65.44 715 GLY A CA 1
ATOM 5969 C C . GLY A 1 715 ? -8.009 2.736 9.111 1.00 65.44 715 GLY A C 1
ATOM 5970 O O . GLY A 1 715 ? -8.262 3.895 8.810 1.00 65.44 715 GLY A O 1
ATOM 5971 N N . ASP A 1 716 ? -7.496 1.864 8.241 1.00 72.88 716 ASP A N 1
ATOM 5972 C CA . ASP A 1 716 ? -7.122 2.199 6.857 1.00 72.88 716 ASP A CA 1
ATOM 5973 C C . ASP A 1 716 ? -8.250 1.890 5.856 1.00 72.88 716 ASP A C 1
ATOM 5975 O O . ASP A 1 716 ? -8.389 2.580 4.847 1.00 72.88 716 ASP A O 1
ATOM 5979 N N . ILE A 1 717 ? -9.102 0.910 6.173 1.00 75.12 717 ILE A N 1
ATOM 5980 C CA . ILE A 1 717 ? -10.273 0.525 5.370 1.00 75.12 717 ILE A CA 1
ATOM 5981 C C . ILE A 1 717 ? -11.504 1.338 5.811 1.00 75.12 717 ILE A C 1
ATOM 5983 O O . ILE A 1 717 ? -11.907 2.290 5.147 1.00 75.12 717 ILE A O 1
ATOM 5987 N N . ASN A 1 718 ? -12.053 1.022 6.990 1.00 62.69 718 ASN A N 1
ATOM 5988 C CA . ASN A 1 718 ? -13.357 1.513 7.454 1.00 62.69 718 ASN A CA 1
ATOM 5989 C C . ASN A 1 718 ? -13.303 2.945 8.002 1.00 62.69 718 ASN A C 1
ATOM 5991 O O . ASN A 1 718 ? -14.222 3.730 7.795 1.00 62.69 718 ASN A O 1
ATOM 5995 N N . GLY A 1 719 ? -12.246 3.279 8.749 1.00 55.97 719 GLY A N 1
ATOM 5996 C CA . GLY A 1 719 ? -12.080 4.607 9.356 1.00 55.97 719 GLY A CA 1
ATOM 5997 C C . GLY A 1 719 ? -11.313 5.608 8.490 1.00 55.97 719 GLY A C 1
ATOM 5998 O O . GLY A 1 719 ? -11.378 6.807 8.757 1.00 55.97 719 GLY A O 1
ATOM 5999 N N . GLY A 1 720 ? -10.572 5.108 7.499 1.00 57.16 720 GLY A N 1
ATOM 6000 C CA . GLY A 1 720 ? -9.635 5.883 6.688 1.00 57.16 720 GLY A CA 1
ATOM 6001 C C . GLY A 1 720 ? -10.042 6.011 5.228 1.00 57.16 720 GLY A C 1
ATOM 6002 O O . GLY A 1 720 ? -9.584 6.946 4.587 1.00 57.16 720 GLY A O 1
ATOM 6003 N N . ASN A 1 721 ? -10.900 5.114 4.720 1.00 75.50 721 ASN A N 1
ATOM 6004 C CA . ASN A 1 721 ? -11.313 5.063 3.317 1.00 75.50 721 ASN A CA 1
ATOM 6005 C C . ASN A 1 721 ? -10.112 5.155 2.354 1.00 75.50 721 ASN A C 1
ATOM 6007 O O . ASN A 1 721 ? -10.188 5.849 1.349 1.00 75.50 721 ASN A O 1
ATOM 6011 N N . LYS A 1 722 ? -8.987 4.500 2.680 1.00 85.38 722 LYS A N 1
ATOM 6012 C CA . LYS A 1 722 ? -7.781 4.480 1.834 1.00 85.38 722 LYS A CA 1
ATOM 6013 C C . LYS A 1 722 ? -7.823 3.315 0.851 1.00 85.38 722 LYS A C 1
ATOM 6015 O O . LYS A 1 722 ? -7.542 3.476 -0.334 1.00 85.38 722 LYS A O 1
ATOM 6020 N N . PHE A 1 723 ? -8.201 2.136 1.340 1.00 90.44 723 PHE A N 1
ATOM 6021 C CA . PHE A 1 723 ? -8.138 0.878 0.595 1.00 90.44 723 PHE A CA 1
ATOM 6022 C C . PHE A 1 723 ? -9.485 0.155 0.641 1.00 90.44 723 PHE A C 1
ATOM 6024 O O . PHE A 1 723 ? -10.245 0.331 1.592 1.00 90.44 723 PHE A O 1
ATOM 6031 N N . ASP A 1 724 ? -9.774 -0.671 -0.368 1.00 91.00 724 ASP A N 1
ATOM 6032 C CA . ASP A 1 724 ? -10.975 -1.519 -0.358 1.00 91.00 724 ASP A CA 1
ATOM 6033 C C . ASP A 1 724 ? -10.797 -2.706 0.598 1.00 91.00 724 ASP A C 1
ATOM 6035 O O . ASP A 1 724 ? -11.750 -3.182 1.209 1.00 91.00 724 ASP A O 1
ATOM 6039 N N . THR A 1 725 ? -9.559 -3.189 0.721 1.00 90.44 725 THR A N 1
ATOM 6040 C CA . THR A 1 725 ? -9.190 -4.362 1.518 1.00 90.44 725 THR A CA 1
ATOM 6041 C C . THR A 1 725 ? -7.687 -4.392 1.807 1.00 90.44 725 THR A C 1
ATOM 6043 O O . THR A 1 725 ? -6.934 -3.492 1.423 1.00 90.44 725 THR A O 1
ATOM 6046 N N . VAL A 1 726 ? -7.243 -5.440 2.495 1.00 91.50 726 VAL A N 1
ATOM 6047 C CA . VAL A 1 726 ? -5.839 -5.720 2.785 1.00 91.50 726 VAL A CA 1
ATOM 6048 C C . VAL A 1 726 ? -5.512 -7.188 2.574 1.00 91.50 726 VAL A C 1
ATOM 6050 O O . VAL A 1 726 ? -6.370 -8.068 2.666 1.00 91.50 726 VAL A O 1
ATOM 6053 N N . MET A 1 727 ? -4.226 -7.465 2.392 1.00 91.81 727 MET A N 1
ATOM 6054 C CA . MET A 1 727 ? -3.692 -8.808 2.574 1.00 91.81 727 MET A CA 1
ATOM 6055 C C . MET A 1 727 ? -3.891 -9.221 4.039 1.00 91.81 727 MET A C 1
ATOM 6057 O O . MET A 1 727 ? -3.262 -8.668 4.937 1.00 91.81 727 MET A O 1
ATOM 6061 N N . ASN A 1 728 ? -4.802 -10.161 4.299 1.00 90.00 728 ASN A N 1
ATOM 6062 C CA . ASN A 1 728 ? -5.247 -10.472 5.659 1.00 90.00 728 ASN A CA 1
ATOM 6063 C C . ASN A 1 728 ? -4.253 -11.374 6.417 1.00 90.00 728 ASN A C 1
ATOM 6065 O O . ASN A 1 728 ? -4.499 -12.559 6.665 1.00 90.00 728 ASN A O 1
ATOM 6069 N N . TYR A 1 729 ? -3.113 -10.798 6.798 1.00 84.38 729 TYR A N 1
ATOM 6070 C CA . TYR A 1 729 ? -2.087 -11.492 7.571 1.00 84.38 729 TYR A CA 1
ATOM 6071 C C . TYR A 1 729 ? -2.569 -11.880 8.975 1.00 84.38 729 TYR A C 1
ATOM 6073 O O . TYR A 1 729 ? -2.151 -12.916 9.476 1.00 84.38 729 TYR A O 1
ATOM 6081 N N . GLU A 1 730 ? -3.478 -11.129 9.606 1.00 80.62 730 GLU A N 1
ATOM 6082 C CA . GLU A 1 730 ? -4.064 -11.510 10.907 1.00 80.62 730 GLU A CA 1
ATOM 6083 C C . GLU A 1 730 ? -4.853 -12.830 10.821 1.00 80.62 730 GLU A C 1
ATOM 6085 O O . GLU A 1 730 ? -4.724 -13.713 11.680 1.00 80.62 730 GLU A O 1
ATOM 6090 N N . TRP A 1 731 ? -5.599 -13.029 9.730 1.00 86.25 731 TRP A N 1
ATOM 6091 C CA . TRP A 1 731 ? -6.224 -14.317 9.439 1.00 86.25 731 TRP A CA 1
ATOM 6092 C C . TRP A 1 731 ? -5.179 -15.412 9.200 1.00 86.25 731 TRP A C 1
ATOM 6094 O O . TRP A 1 731 ? -5.283 -16.485 9.798 1.00 86.25 731 TRP A O 1
ATOM 6104 N N . LEU A 1 732 ? -4.126 -15.139 8.416 1.00 85.56 732 LEU A N 1
ATOM 6105 C CA . LEU A 1 732 ? -3.035 -16.097 8.189 1.00 85.56 732 LEU A CA 1
ATOM 6106 C C . LEU A 1 732 ? -2.373 -16.539 9.506 1.00 85.56 732 LEU A C 1
ATOM 6108 O O . LEU A 1 732 ? -2.179 -17.738 9.715 1.00 85.56 732 LEU A O 1
ATOM 6112 N N . LYS A 1 733 ? -2.076 -15.605 10.420 1.00 79.94 733 LYS A N 1
ATOM 6113 C CA . LYS A 1 733 ? -1.521 -15.911 11.753 1.00 79.94 733 LYS A CA 1
ATOM 6114 C C . LYS A 1 733 ? -2.436 -16.857 12.530 1.00 79.94 733 LYS A C 1
ATOM 6116 O O . LYS A 1 733 ? -1.954 -17.810 13.143 1.00 79.94 733 LYS A O 1
ATOM 6121 N N . THR A 1 734 ? -3.749 -16.639 12.460 1.00 81.69 734 THR A N 1
ATOM 6122 C CA . THR A 1 734 ? -4.756 -17.488 13.116 1.00 81.69 734 THR A CA 1
ATOM 6123 C C . THR A 1 734 ? -4.816 -18.885 12.495 1.00 81.69 734 THR A C 1
ATOM 6125 O O . THR A 1 734 ? -4.799 -19.880 13.221 1.00 81.69 734 THR A O 1
ATOM 6128 N N . VAL A 1 735 ? -4.813 -18.982 11.161 1.00 86.25 735 VAL A N 1
ATOM 6129 C CA . VAL A 1 735 ? -4.805 -20.254 10.414 1.00 86.25 735 VAL A CA 1
ATOM 6130 C C . VAL A 1 735 ? -3.547 -21.061 10.721 1.00 86.25 735 VAL A C 1
ATOM 6132 O O . VAL A 1 735 ? -3.646 -22.234 11.078 1.00 86.25 735 VAL A O 1
ATOM 6135 N N . ILE A 1 736 ? -2.367 -20.439 10.658 1.00 83.56 736 ILE A N 1
ATOM 6136 C CA . ILE A 1 736 ? -1.098 -21.072 11.042 1.00 83.56 736 ILE A CA 1
ATOM 6137 C C . ILE A 1 736 ? -1.154 -21.507 12.510 1.00 83.56 736 ILE A C 1
ATOM 6139 O O . ILE A 1 736 ? -0.797 -22.639 12.842 1.00 83.56 736 ILE A O 1
ATOM 6143 N N . GLY A 1 737 ? -1.639 -20.630 13.390 1.00 80.25 737 GLY A N 1
ATOM 6144 C CA . GLY A 1 737 ? -1.803 -20.895 14.814 1.00 80.25 737 GLY A CA 1
ATOM 6145 C C . GLY A 1 737 ? -2.645 -22.139 15.093 1.00 80.25 737 GLY A C 1
ATOM 6146 O O . GLY A 1 737 ? -2.232 -22.977 15.894 1.00 80.25 737 GLY A O 1
ATOM 6147 N N . PHE A 1 738 ? -3.788 -22.273 14.419 1.00 81.38 738 PHE A N 1
ATOM 6148 C CA . PHE A 1 738 ? -4.745 -23.360 14.617 1.00 81.38 738 PHE A CA 1
ATOM 6149 C C . PHE A 1 738 ? -4.352 -24.648 13.882 1.00 81.38 738 PHE A C 1
ATOM 6151 O O . PHE A 1 738 ? -4.225 -25.693 14.513 1.00 81.38 738 PHE A O 1
ATOM 6158 N N . PHE A 1 739 ? -4.126 -24.589 12.567 1.00 81.81 739 PHE A N 1
ATOM 6159 C CA . PHE A 1 739 ? -3.931 -25.786 11.741 1.00 81.81 739 PHE A CA 1
ATOM 6160 C C . PHE A 1 739 ? -2.495 -26.323 11.765 1.00 81.81 739 PHE A C 1
ATOM 6162 O O . PHE A 1 739 ? -2.303 -27.533 11.673 1.00 81.81 739 PHE A O 1
ATOM 6169 N N . ILE A 1 740 ? -1.486 -25.455 11.902 1.00 80.19 740 ILE A N 1
ATOM 6170 C CA . ILE A 1 740 ? -0.071 -25.863 11.868 1.00 80.19 740 ILE A CA 1
ATOM 6171 C C . ILE A 1 740 ? 0.472 -26.000 13.293 1.00 80.19 740 ILE A C 1
ATOM 6173 O O . ILE A 1 740 ? 0.934 -27.067 13.698 1.00 80.19 740 ILE A O 1
ATOM 6177 N N . ASN A 1 741 ? 0.372 -24.942 14.098 1.00 78.31 741 ASN A N 1
ATOM 6178 C CA . ASN A 1 741 ? 1.070 -24.851 15.382 1.00 78.31 741 ASN A CA 1
ATOM 6179 C C . ASN A 1 741 ? 0.415 -25.647 16.526 1.00 78.31 741 ASN A C 1
ATOM 6181 O O . ASN A 1 741 ? 1.079 -25.879 17.550 1.00 78.31 741 ASN A O 1
ATOM 6185 N N . GLN A 1 742 ? -0.844 -26.082 16.375 1.00 74.56 742 GLN A N 1
ATOM 6186 C CA . GLN A 1 742 ? -1.473 -27.037 17.301 1.00 74.56 742 GLN A CA 1
ATOM 6187 C C . GLN A 1 742 ? -1.136 -28.497 16.984 1.00 74.56 742 GLN A C 1
ATOM 6189 O O . GLN A 1 742 ? -1.350 -29.360 17.842 1.00 74.56 742 GLN A O 1
ATOM 6194 N N . SER A 1 743 ? -0.584 -28.789 15.800 1.00 66.19 743 SER A N 1
ATOM 6195 C CA . SER A 1 743 ? -0.173 -30.149 15.467 1.00 66.19 743 SER A CA 1
ATOM 6196 C C . SER A 1 743 ? 0.908 -30.634 16.435 1.00 66.19 743 SER A C 1
ATOM 6198 O O . SER A 1 743 ? 1.862 -29.924 16.768 1.00 66.19 743 SER A O 1
ATOM 6200 N N . ARG A 1 744 ? 0.745 -31.869 16.917 1.00 67.12 744 ARG A N 1
ATOM 6201 C CA . ARG A 1 744 ? 1.763 -32.566 17.717 1.00 67.12 744 ARG A CA 1
ATOM 6202 C C . ARG A 1 744 ? 2.808 -33.250 16.832 1.00 67.12 744 ARG A C 1
ATOM 6204 O O . ARG A 1 744 ? 3.848 -33.666 17.341 1.00 67.12 744 ARG A O 1
ATOM 6211 N N . GLU A 1 745 ? 2.545 -33.361 15.532 1.00 61.53 745 GLU A N 1
ATOM 6212 C CA . GLU A 1 745 ? 3.436 -33.998 14.566 1.00 61.53 745 GLU A CA 1
ATOM 6213 C C . GLU A 1 745 ? 4.547 -33.030 14.129 1.00 61.53 745 GLU A C 1
ATOM 6215 O O . GLU A 1 745 ? 4.322 -31.843 13.917 1.00 61.53 745 GLU A O 1
ATOM 6220 N N . GLY A 1 746 ? 5.786 -33.527 14.045 1.00 62.09 746 GLY A N 1
ATOM 6221 C CA . GLY A 1 746 ? 6.967 -32.750 13.639 1.00 62.09 746 GLY A CA 1
ATOM 6222 C C . GLY A 1 746 ? 7.720 -32.022 14.770 1.00 62.09 746 GLY A C 1
ATOM 6223 O O . GLY A 1 746 ? 8.922 -31.776 14.638 1.00 62.09 746 GLY A O 1
ATOM 6224 N N . GLY A 1 747 ? 7.077 -31.728 15.904 1.00 59.88 747 GLY A N 1
ATOM 6225 C CA . GLY A 1 747 ? 7.707 -31.066 17.058 1.00 59.88 747 GLY A CA 1
ATOM 6226 C C . GLY A 1 747 ? 7.928 -29.552 16.889 1.00 59.88 747 GLY A C 1
ATOM 6227 O O . GLY A 1 747 ? 7.525 -28.946 15.900 1.00 59.88 747 GLY A O 1
ATOM 6228 N N . VAL A 1 748 ? 8.586 -28.917 17.873 1.00 64.56 748 VAL A N 1
ATOM 6229 C CA . VAL A 1 748 ? 8.731 -27.442 17.977 1.00 64.56 748 VAL A CA 1
ATOM 6230 C C . VAL A 1 748 ? 9.352 -26.800 16.725 1.00 64.56 748 VAL A C 1
ATOM 6232 O O . VAL A 1 748 ? 9.042 -25.654 16.424 1.00 64.56 748 VAL A O 1
ATOM 6235 N N . ARG A 1 749 ? 10.169 -27.536 15.957 1.00 59.72 749 ARG A N 1
ATOM 6236 C CA . ARG A 1 749 ? 10.846 -27.019 14.754 1.00 59.72 749 ARG A CA 1
ATOM 6237 C C . ARG A 1 749 ? 9.911 -26.657 13.592 1.00 59.72 749 ARG A C 1
ATOM 6239 O O . ARG A 1 749 ? 10.336 -25.917 12.717 1.00 59.72 749 ARG A O 1
ATOM 6246 N N . TYR A 1 750 ? 8.685 -27.189 13.565 1.00 58.41 750 TYR A N 1
ATOM 6247 C CA . TYR A 1 750 ? 7.682 -26.855 12.540 1.00 58.41 750 TYR A CA 1
ATOM 6248 C C . TYR A 1 750 ? 6.672 -25.819 13.018 1.00 58.41 750 TYR A C 1
ATOM 6250 O O . TYR A 1 750 ? 5.794 -25.426 12.254 1.00 58.41 750 TYR A O 1
ATOM 6258 N N . LYS A 1 751 ? 6.791 -25.360 14.271 1.00 64.81 751 LYS A N 1
ATOM 6259 C CA . LYS A 1 751 ? 5.981 -24.244 14.734 1.00 64.81 751 LYS A CA 1
ATOM 6260 C C . LYS A 1 751 ? 6.504 -22.969 14.093 1.00 64.81 751 LYS A C 1
ATOM 6262 O O . LYS A 1 751 ? 7.639 -22.564 14.346 1.00 64.81 751 LYS A O 1
ATOM 6267 N N . LEU A 1 752 ? 5.678 -22.341 13.270 1.00 62.34 752 LEU A N 1
ATOM 6268 C CA . LEU A 1 752 ? 5.990 -21.052 12.673 1.00 62.34 752 LEU A CA 1
ATOM 6269 C C . LEU A 1 752 ? 5.768 -19.965 13.729 1.00 62.34 752 LEU A C 1
ATOM 6271 O O . LEU A 1 752 ? 4.727 -19.938 14.390 1.00 62.34 752 LEU A O 1
ATOM 6275 N N . LYS A 1 753 ? 6.754 -19.080 13.911 1.00 53.53 753 LYS A N 1
ATOM 6276 C CA . LYS A 1 753 ? 6.543 -17.832 14.652 1.00 53.53 753 LYS A CA 1
ATOM 6277 C C . LYS A 1 753 ? 5.750 -16.902 13.733 1.00 53.53 753 LYS A C 1
ATOM 6279 O O . LYS A 1 753 ? 6.255 -16.540 12.676 1.00 53.53 753 LYS A O 1
ATOM 6284 N N . ALA A 1 754 ? 4.506 -16.641 14.120 1.00 43.66 754 ALA A N 1
ATOM 6285 C CA . ALA A 1 754 ? 3.603 -15.691 13.482 1.00 43.66 754 ALA A CA 1
ATOM 6286 C C . ALA A 1 754 ? 4.035 -14.243 13.737 1.00 43.66 754 ALA A C 1
ATOM 6288 O O . ALA A 1 754 ? 4.581 -13.993 14.841 1.00 43.66 754 ALA A O 1
#

Sequence (754 aa):
MGYKIIIYKDNKFYKEENLKQNWENFIYKWGNVESGSYFFEIKNEESGAISGVTYSHTAPFAKRFEAVVDENLPPKSITGFQKGIDIYVEYFPSKKIFSLTKMKFYRMNLDIADFGLEKADKVEIAGNFNNWKPDTEPIHHFEGTNYKVVLASPEGVYEYKYLIDGKWYPQNENRKLVIGENGALFPQGDFGTGKFVYEAIDKNTDLKAIVHNYNSLQYFNKLSDSEYEFKIRTQMNDVERAYISVVLHEEDNYEMIYELERYQDKTNGFDYFERIINFGKEAKKLLYYFILEDNGSRAYFNGKTLSYSKPKRLIVNTTSKDIQLFDVPNWAKEAIWYNIFPDRFYNGNHYNDPIFNEFGPEAFKPNRLHEQNFVEEYKWEKSNNVLSQFDRNRWTADFREQVIWEKLGEREIDYSLKYARMYGGDLQGIKEKIPYMKELGINAVWLNPVFFSYQNHKYGANDFRHISPDFGTIKTSGKTHGVEINKNNKYGNKSYVDVLGNKASTSSELKLLEVSLNGENRGRNGYGETEDPSTWVWTESDLIMVDLIKEFHKNGIRVIFDGVFNHSSSEHWTFNMVLADGENSKYKDWYKFTDFGEHVPITDEMNEEQAFETLIANRKRTAYNAWAGFDSLPEFNTFNQEYKEYIFNITRKWMYGPDGKESENWMEDDGIDGWRLDVPNCLENQNFWNEWREVVKGSKKDSYITAELWGNAAGDINGGNKFDTVMNYEWLKTVIGFFINQSREGGVRYKLKA

Foldseek 3Di:
DWKKKFKAFLNHGDDIGTFPDDPQKTKDKAFQDAATWMWMWMADPVVRQIWTFDDQAFDAPDFKDKTFTGRPDHHDIHFNDHGGWIWMWIARPVRRMIMIGTFHKAKAKDQCVVVVDFDFPAKWKAWPQNPRDTDRVQWADDDGRIIMGIDGGHFDKMWMWMQTNNDTPPPPGTDIFGGAVHSFAWDAADFQPLDFGFDTPRPPDPDTQWAADCLDPVAWADQDQFKIKGKIKHFANNFDWKKKWKDLDPPDPDIDIGTFDWDDDPRRRMIMTMDMGGRVGGRQKMWMWMWTDGNRQIWIGQRRDIHSDHDGTNMDGCPDPSHDHQDAQPVVVVADEDEDLQLQQFAPDLLLADQFFQVDNLLADRDCPSCVPLPPPDDDRDDPLRQYRDDADASPDDLPDDDRSQVSVCPPDDDGPSQRHGHLGALSGVLVCLVVCVVVVGQEYEYQAQAADRHSRCLAHLDLLFGHCSRFNQFAQLDLLPDDFDCPAQQARAAPCRQCPVCRRRDGPVQQSAADLADPLHLAGVQSDHLGRNSDHQYRSNSSVLNSCLSSLLSNHAYAYEDNLFWHFCNHSLNLQCLQAPPPRPCVQQFFWDDCPQRDHHYNVDDPNRSVVSSVVSLVNTRGRAHVPDSRTTGTQLVDPSSLVSSLSSLQCQQQDRHNADDPRSSRGRHHQEYEYDPLSSHSGVCSLVVSVCSNCVRPVSHAFEYADLDDCCCVRVVNVRHSYYDPNVVVCVCLVPVFQPDPPPPPVRRDDD

Organism: NCBI:txid3239303

pLDDT: mean 85.55, std 12.15, range [40.56, 98.62]

Radius of gyration: 30.95 Å; chains: 1; bounding box: 88×60×93 Å